Protein AF-A0A1F3WBR5-F1 (afdb_monomer_lite)

Sequence (491 aa):
MLKFIYRPLARVELGKDKVQGMDYAYTINGWLKAMNGSLLDPSNDMGSDGVTGYLAGNTDVHTLVARDVLSYNLGYFDGDYTAISSFAVENPFSGSTFESAGPGLYNGNIRHTVSSIYGMGIETFGAAYQYDQLNRLKEMNAFEYNTSTSLWSGMSNQEYHNEYTYDRNGNIKSLVRNGEGTSLLMDDFAYHYFGLDGLENTDPTTGVPLSVSPSNRLNYVVDTGADDGTSLEGDIKAGQSTDNYEYDELGQLVVDVSEGIQSMIWRKGDKKLKKIERDNANGADVPDVEFIYNPFGIRVVKIEKPRTAGVPSSPDEWNYTYYAYDANGQCMATYDVTMSTGQNEAILAEQHIYGSSRIGMLKQKDLIYDDGPIPPPSSSMANMYSNWAGERRYEINNYLGNVNAVLTDRKIPTSTGVPTLFEAVVVHATDYFTFGMVMPDRDLPFDPDGEEYRYAYNGMEQDNEVSGNGNSYTTGSVSKYHLSKIQEIID

Foldseek 3Di:
DDDPPDDPDAWDQDFPQRAAIWGWDAFPVRFTFKTQALELDLLLGPQSALAACPDVVHRCRNLRHAGHQKMKGFAAAVPSDDDPDPRDRYQDAPPAPLNVVEHHHPPSDTQKMWMAGPPFPQRIKIWGWYADPVRHTAKIWIWGQDPVVSYIDTDPPRAQIWGWDADPVGFTQWIFGAADDPQGGVWTKGWDFDLPPPHFHAAQPPRHGDPRDTDLQTFDIATPGDPPPPDLQQAQGHDDDGRQWGAHNVRHTAGHVQQQFNGFDADPPFLATAWTAGALPNCQQFWIWGFDADPVRFTAKIKTFGHDNNHTDDLQPIWMKGFDADPVNHTQWIWIWGDHDQWTWIFTQWGFDDDPHTFWTFGDRHTQDTSHGDPPPPPVCPPDPDDDWFRIKTFDADPLQFGAWIFTSDWDAPDDDPGSHTHTQTQWGFDARPLFATHPSRTDGRHPVPDDDQAGGNRFGDPCSRRHDRQWGDDRHHNDTRGSSCNSSPD

pLDDT: mean 84.46, std 13.73, range [25.67, 96.0]

Structure (mmCIF, N/CA/C/O backbone):
data_AF-A0A1F3WBR5-F1
#
_entry.id   AF-A0A1F3WBR5-F1
#
loop_
_atom_site.group_PDB
_atom_site.id
_atom_site.type_symbol
_atom_site.label_atom_id
_atom_site.label_alt_id
_atom_site.label_comp_id
_atom_site.label_asym_id
_atom_site.label_entity_id
_atom_site.label_seq_id
_atom_site.pdbx_PDB_ins_code
_atom_site.Cartn_x
_atom_site.Cartn_y
_atom_site.Cartn_z
_atom_site.occupancy
_atom_site.B_iso_or_equiv
_atom_site.auth_seq_id
_atom_site.auth_comp_id
_atom_site.auth_asym_id
_atom_site.auth_atom_id
_atom_site.pdbx_PDB_model_num
ATOM 1 N N . MET A 1 1 ? -7.311 3.579 -41.350 1.00 31.64 1 MET A N 1
ATOM 2 C CA . MET A 1 1 ? -6.447 4.598 -40.718 1.00 31.64 1 MET A CA 1
ATOM 3 C C . MET A 1 1 ? -7.146 5.059 -39.439 1.00 31.64 1 MET A C 1
ATOM 5 O O . MET A 1 1 ? -7.855 6.054 -39.455 1.00 31.64 1 MET A O 1
ATOM 9 N N . LEU A 1 2 ? -7.066 4.260 -38.368 1.00 30.34 2 LEU A N 1
ATOM 10 C CA . LEU A 1 2 ? -7.639 4.609 -37.063 1.00 30.34 2 LEU A CA 1
ATOM 11 C C . LEU A 1 2 ? -6.616 5.470 -36.322 1.00 30.34 2 LEU A C 1
ATOM 13 O O . LEU A 1 2 ? -5.544 5.008 -35.944 1.00 30.34 2 LEU A O 1
ATOM 17 N N . LYS A 1 3 ? -6.925 6.759 -36.217 1.00 32.00 3 LYS A N 1
ATOM 18 C CA . LYS A 1 3 ? -6.124 7.757 -35.519 1.00 32.00 3 LYS A CA 1
ATOM 19 C C . LYS A 1 3 ? -6.503 7.677 -34.037 1.00 32.00 3 LYS A C 1
ATOM 21 O O . LYS A 1 3 ? -7.494 8.275 -33.634 1.00 32.00 3 LYS A O 1
ATOM 26 N N . PHE A 1 4 ? -5.754 6.912 -33.244 1.00 37.97 4 PHE A N 1
ATOM 27 C CA . PHE A 1 4 ? -5.830 6.988 -31.783 1.00 37.97 4 PHE A CA 1
ATOM 28 C C . PHE A 1 4 ? -5.274 8.356 -31.360 1.00 37.97 4 PHE A C 1
ATOM 30 O O . PHE A 1 4 ? -4.065 8.574 -31.373 1.00 37.97 4 PHE A O 1
ATOM 37 N N . ILE A 1 5 ? -6.165 9.320 -31.103 1.00 40.22 5 ILE A N 1
ATOM 38 C CA . ILE A 1 5 ? -5.808 10.687 -30.672 1.00 40.22 5 ILE A CA 1
ATOM 39 C C . ILE A 1 5 ? -5.382 10.711 -29.188 1.00 40.22 5 ILE A C 1
ATOM 41 O O . ILE A 1 5 ? -4.716 11.649 -28.770 1.00 40.22 5 ILE A O 1
ATOM 45 N N . TYR A 1 6 ? -5.641 9.638 -28.434 1.00 47.19 6 TYR A N 1
ATOM 46 C CA . TYR A 1 6 ? -5.046 9.394 -27.120 1.00 47.19 6 TYR A CA 1
ATOM 47 C C . TYR A 1 6 ? -4.031 8.261 -27.245 1.00 47.19 6 TYR A C 1
ATOM 49 O O . TYR A 1 6 ? -4.401 7.099 -27.404 1.00 47.19 6 TYR A O 1
ATOM 57 N N . ARG A 1 7 ? -2.745 8.616 -27.252 1.00 55.06 7 ARG A N 1
ATOM 58 C CA . ARG A 1 7 ? -1.672 7.643 -27.049 1.00 55.06 7 ARG A CA 1
ATOM 59 C C . ARG A 1 7 ? -1.540 7.408 -25.542 1.00 55.06 7 ARG A C 1
ATOM 61 O O . ARG A 1 7 ? -1.691 8.382 -24.802 1.00 55.06 7 ARG A O 1
ATOM 68 N N . PRO A 1 8 ? -1.277 6.169 -25.098 1.00 69.25 8 PRO A N 1
ATOM 69 C CA . PRO A 1 8 ? -0.905 5.911 -23.713 1.00 69.25 8 PRO A CA 1
ATOM 70 C C . PRO A 1 8 ? 0.229 6.849 -23.281 1.00 69.25 8 PRO A C 1
ATOM 72 O O . PRO A 1 8 ? 1.069 7.226 -24.106 1.00 69.25 8 PRO A O 1
ATOM 75 N N . LEU A 1 9 ? 0.206 7.275 -22.017 1.00 82.31 9 LEU A N 1
ATOM 76 C CA . LEU A 1 9 ? 1.209 8.175 -21.453 1.00 82.31 9 LEU A CA 1
ATOM 77 C C . LEU A 1 9 ? 2.591 7.547 -21.632 1.00 82.31 9 LEU A C 1
ATOM 79 O O . LEU A 1 9 ? 2.789 6.426 -21.186 1.00 82.31 9 LEU A O 1
ATOM 83 N N . ALA A 1 10 ? 3.502 8.243 -22.314 1.00 87.38 10 ALA A N 1
ATOM 84 C CA . ALA A 1 10 ? 4.816 7.697 -22.646 1.00 87.38 10 ALA A CA 1
ATOM 85 C C . ALA A 1 10 ? 5.870 8.009 -21.582 1.00 87.38 10 ALA A C 1
ATOM 87 O O . ALA A 1 10 ? 6.679 7.142 -21.292 1.00 87.38 10 ALA A O 1
ATOM 88 N N . ARG A 1 11 ? 5.849 9.222 -21.013 1.00 91.94 11 ARG A N 1
ATOM 89 C CA . ARG A 1 11 ? 6.798 9.664 -19.986 1.00 91.94 11 ARG A CA 1
ATOM 90 C C . ARG A 1 11 ? 6.174 10.687 -19.041 1.00 91.94 11 ARG A C 1
ATOM 92 O O . ARG A 1 11 ? 5.400 11.538 -19.488 1.00 91.94 11 ARG A O 1
ATOM 99 N N . VAL A 1 12 ? 6.563 10.643 -17.770 1.00 91.88 12 VAL A N 1
ATOM 100 C CA . VAL A 1 12 ? 6.370 11.710 -16.776 1.00 91.88 12 VAL A CA 1
ATOM 101 C C . VAL A 1 12 ? 7.737 12.149 -16.262 1.00 91.88 12 VAL A C 1
ATOM 103 O O . VAL A 1 12 ? 8.573 11.309 -15.964 1.00 91.88 12 VAL A O 1
ATOM 106 N N . GLU A 1 13 ? 7.968 13.456 -16.145 1.00 93.12 13 GLU A N 1
ATOM 107 C CA . GLU A 1 13 ? 9.123 14.006 -15.426 1.00 93.12 13 GLU A CA 1
ATOM 108 C C . GLU A 1 13 ? 8.618 14.652 -14.132 1.00 93.12 13 GLU A C 1
ATOM 110 O O . GLU A 1 13 ? 7.800 15.577 -14.174 1.00 93.12 13 GLU A O 1
ATOM 115 N N . LEU A 1 14 ? 9.079 14.155 -12.985 1.00 91.62 14 LEU A N 1
ATOM 116 C CA . LEU A 1 14 ? 8.612 14.588 -11.672 1.00 91.62 14 LEU A CA 1
ATOM 117 C C . LEU A 1 14 ? 9.511 15.663 -11.064 1.00 91.62 14 LEU A C 1
ATOM 119 O O . LEU A 1 14 ? 10.739 15.572 -11.055 1.00 91.62 14 LEU A O 1
ATOM 123 N N . GLY A 1 15 ? 8.859 16.676 -10.496 1.00 89.94 15 GLY A N 1
ATOM 124 C CA . GLY A 1 15 ? 9.496 17.791 -9.810 1.00 89.94 15 GLY A CA 1
ATOM 125 C C . GLY A 1 15 ? 10.127 18.830 -10.738 1.00 89.94 15 GLY A C 1
ATOM 126 O O . GLY A 1 15 ? 10.516 18.564 -11.873 1.00 89.94 15 GLY A O 1
ATOM 127 N N . LYS A 1 16 ? 10.251 20.059 -10.225 1.00 88.69 16 LYS A N 1
ATOM 128 C CA . LYS A 1 16 ? 10.854 21.190 -10.953 1.00 88.69 16 LYS A CA 1
ATOM 129 C C . LYS A 1 16 ? 12.271 20.876 -11.441 1.00 88.69 16 LYS A C 1
ATOM 131 O O . LYS A 1 16 ? 12.637 21.264 -12.547 1.00 88.69 16 LYS A O 1
ATOM 136 N N . ASP A 1 17 ? 13.033 20.165 -10.617 1.00 90.06 17 ASP A N 1
ATOM 137 C CA . ASP A 1 17 ? 14.413 19.788 -10.904 1.00 90.06 17 ASP A CA 1
ATOM 138 C C . ASP A 1 17 ? 14.531 18.394 -11.535 1.00 90.06 17 ASP A C 1
ATOM 140 O O . ASP A 1 17 ? 15.640 17.875 -11.617 1.00 90.06 17 ASP A O 1
ATOM 144 N N . LYS A 1 18 ? 13.428 17.803 -12.024 1.00 93.75 18 LYS A N 1
ATOM 145 C CA . LYS A 1 18 ? 13.397 16.490 -12.691 1.00 93.75 18 LYS A CA 1
ATOM 146 C C . LYS A 1 18 ? 14.095 15.408 -11.865 1.00 93.75 18 LYS A C 1
ATOM 148 O O . LYS A 1 18 ? 15.133 14.871 -12.252 1.00 93.75 18 LYS A O 1
ATOM 153 N N . VAL A 1 19 ? 13.557 15.167 -10.676 1.00 94.69 19 VAL A N 1
ATOM 154 C CA . VAL A 1 19 ? 14.123 14.221 -9.706 1.00 94.69 19 VAL A CA 1
ATOM 155 C C . VAL A 1 19 ? 13.796 12.769 -10.033 1.00 94.69 19 VAL A C 1
ATOM 157 O O . VAL A 1 19 ? 14.393 11.899 -9.428 1.00 94.69 19 VAL A O 1
ATOM 160 N N . GLN A 1 20 ? 12.876 12.511 -10.965 1.00 94.69 20 GLN A N 1
ATOM 161 C CA . GLN A 1 20 ? 12.553 11.167 -11.438 1.00 94.69 20 GLN A CA 1
ATOM 162 C C . GLN A 1 20 ? 11.909 11.244 -12.825 1.00 94.69 20 GLN A C 1
ATOM 164 O O . GLN A 1 20 ? 11.054 12.109 -13.057 1.00 94.69 20 GLN A O 1
ATOM 169 N N . GLY A 1 21 ? 12.298 10.348 -13.729 1.00 93.81 21 GLY A N 1
ATOM 170 C CA . GLY A 1 21 ? 11.536 10.032 -14.931 1.00 93.81 21 GLY A CA 1
ATOM 171 C C . GLY A 1 21 ? 10.704 8.767 -14.743 1.00 93.81 21 GLY A C 1
ATOM 172 O O . GLY A 1 21 ? 11.029 7.888 -13.952 1.00 93.81 21 GLY A O 1
ATOM 173 N N . MET A 1 22 ? 9.558 8.711 -15.408 1.00 93.44 22 MET A N 1
ATOM 174 C CA . MET A 1 22 ? 8.718 7.517 -15.453 1.00 93.44 22 MET A CA 1
ATOM 175 C C . MET A 1 22 ? 8.313 7.280 -16.898 1.00 93.44 22 MET A C 1
ATOM 177 O O . MET A 1 22 ? 7.381 7.926 -17.382 1.00 93.44 22 MET A O 1
ATOM 181 N N . ASP A 1 23 ? 9.017 6.399 -17.594 1.00 93.50 23 ASP A N 1
ATOM 182 C CA . ASP A 1 23 ? 8.705 5.972 -18.954 1.00 93.50 23 ASP A CA 1
ATOM 183 C C . ASP A 1 23 ? 7.820 4.742 -18.945 1.00 93.50 23 ASP A C 1
ATOM 185 O O . ASP A 1 23 ? 8.037 3.834 -18.157 1.00 93.50 23 ASP A O 1
ATOM 189 N N . TYR A 1 24 ? 6.849 4.664 -19.849 1.00 92.88 24 TYR A N 1
ATOM 190 C CA . TYR A 1 24 ? 5.905 3.552 -19.880 1.00 92.88 24 TYR A CA 1
ATOM 191 C C . TYR A 1 24 ? 5.890 2.851 -21.234 1.00 92.88 24 TYR A C 1
ATOM 193 O O . TYR A 1 24 ? 5.720 3.476 -22.287 1.00 92.88 24 TYR A O 1
ATOM 201 N N . ALA A 1 25 ? 5.974 1.523 -21.194 1.00 91.44 25 ALA A N 1
ATOM 202 C CA . ALA A 1 25 ? 5.745 0.659 -22.344 1.00 91.44 25 ALA A CA 1
ATOM 203 C C . ALA A 1 25 ? 4.371 -0.003 -22.253 1.00 91.44 25 ALA A C 1
ATOM 205 O O . ALA A 1 25 ? 3.885 -0.315 -21.169 1.00 91.44 25 ALA A O 1
ATOM 206 N N . TYR A 1 26 ? 3.768 -0.275 -23.409 1.00 91.00 26 TYR A N 1
ATOM 207 C CA . TYR A 1 26 ? 2.483 -0.964 -23.509 1.00 91.00 26 TYR A CA 1
ATOM 208 C C . TYR A 1 26 ? 2.553 -2.043 -24.586 1.00 91.00 26 TYR A C 1
ATOM 210 O O . TYR A 1 26 ? 3.269 -1.901 -25.582 1.00 91.00 26 TYR A O 1
ATOM 218 N N . THR A 1 27 ? 1.781 -3.109 -24.405 1.00 89.19 27 THR A N 1
ATOM 219 C CA . THR A 1 27 ? 1.588 -4.143 -25.425 1.00 89.19 27 THR A CA 1
ATOM 220 C C . THR A 1 27 ? 0.723 -3.616 -26.573 1.00 89.19 27 THR A C 1
ATOM 222 O O . THR A 1 27 ? 0.047 -2.588 -26.460 1.00 89.19 27 THR A O 1
ATOM 225 N N . ILE A 1 28 ? 0.671 -4.351 -27.688 1.00 87.94 28 ILE A N 1
ATOM 226 C CA . ILE A 1 28 ? -0.210 -4.006 -28.819 1.00 87.94 28 ILE A CA 1
ATOM 227 C C . ILE A 1 28 ? -1.704 -4.022 -28.441 1.00 87.94 28 ILE A C 1
ATOM 229 O O . ILE A 1 28 ? -2.509 -3.345 -29.080 1.00 87.94 28 ILE A O 1
ATOM 233 N N . ASN A 1 29 ? -2.062 -4.750 -27.377 1.00 86.12 29 ASN A N 1
ATOM 234 C CA . ASN A 1 29 ? -3.417 -4.812 -26.830 1.00 86.12 29 ASN A CA 1
ATOM 235 C C . ASN A 1 29 ? -3.750 -3.604 -25.936 1.00 86.12 29 ASN A C 1
ATOM 237 O O . ASN A 1 29 ? -4.890 -3.462 -25.501 1.00 86.12 29 ASN A O 1
ATOM 241 N N . GLY A 1 30 ? -2.772 -2.734 -25.662 1.00 87.75 30 GLY A N 1
ATOM 242 C CA . GLY A 1 30 ? -2.916 -1.584 -24.774 1.00 87.75 30 GLY A CA 1
ATOM 243 C C . GLY A 1 30 ? -2.741 -1.910 -23.290 1.00 87.75 30 GLY A C 1
ATOM 244 O O . GLY A 1 30 ? -3.035 -1.056 -22.459 1.00 87.75 30 GLY A O 1
ATOM 245 N N . TRP A 1 31 ? -2.272 -3.112 -22.943 1.00 90.06 31 TRP A N 1
ATOM 246 C CA . TRP A 1 31 ? -1.926 -3.448 -21.559 1.00 90.06 31 TRP A CA 1
ATOM 247 C C . TRP A 1 31 ? -0.598 -2.805 -21.183 1.00 90.06 31 TRP A C 1
ATOM 249 O O . TRP A 1 31 ? 0.318 -2.765 -22.006 1.00 90.06 31 TRP A O 1
ATOM 259 N N . LEU A 1 32 ? -0.503 -2.291 -19.958 1.00 92.31 32 LEU A N 1
ATOM 260 C CA . LEU A 1 32 ? 0.745 -1.758 -19.427 1.00 92.31 32 LEU A CA 1
ATOM 261 C C . LEU A 1 32 ? 1.787 -2.877 -19.387 1.00 92.31 32 LEU A C 1
ATOM 263 O O . LEU A 1 32 ? 1.501 -3.967 -18.912 1.00 92.31 32 LEU A O 1
ATOM 267 N N . LYS A 1 33 ? 2.977 -2.619 -19.917 1.00 92.12 33 LYS A N 1
ATOM 268 C CA . LYS A 1 33 ? 4.049 -3.611 -19.982 1.00 92.12 33 LYS A CA 1
ATOM 269 C C . LYS A 1 33 ? 5.152 -3.321 -18.981 1.00 92.12 33 LYS A C 1
ATOM 271 O O . LYS A 1 33 ? 5.623 -4.249 -18.338 1.00 92.12 33 LYS A O 1
ATOM 276 N N . ALA A 1 34 ? 5.551 -2.060 -18.855 1.00 93.44 34 ALA A N 1
ATOM 277 C CA . ALA A 1 34 ? 6.658 -1.690 -17.990 1.00 93.44 34 ALA A CA 1
ATOM 278 C C . ALA A 1 34 ? 6.609 -0.222 -17.575 1.00 93.44 34 ALA A C 1
ATOM 280 O O . ALA A 1 34 ? 6.051 0.597 -18.314 1.00 93.44 34 ALA A O 1
ATOM 281 N N . MET A 1 35 ? 7.262 0.086 -16.454 1.00 94.19 35 MET A N 1
ATOM 282 C CA . MET A 1 35 ? 7.755 1.421 -16.133 1.00 94.19 35 MET A CA 1
ATOM 283 C C . MET A 1 35 ? 9.287 1.403 -16.066 1.00 94.19 35 MET A C 1
ATOM 285 O O . MET A 1 35 ? 9.846 0.576 -15.345 1.00 94.19 35 MET A O 1
ATOM 289 N N . ASN A 1 36 ? 9.931 2.328 -16.781 1.00 92.88 36 ASN A N 1
ATOM 290 C CA . ASN A 1 36 ? 11.378 2.527 -16.913 1.00 92.88 36 ASN A CA 1
ATOM 291 C C . ASN A 1 36 ? 12.124 1.344 -17.546 1.00 92.88 36 ASN A C 1
ATOM 293 O O . ASN A 1 36 ? 12.563 1.426 -18.691 1.00 92.88 36 ASN A O 1
ATOM 297 N N . GLY A 1 37 ? 12.199 0.210 -16.858 1.00 89.12 37 GLY A N 1
ATOM 298 C CA . GLY A 1 37 ? 12.977 -0.956 -17.265 1.00 89.12 37 GLY A CA 1
ATOM 299 C C . GLY A 1 37 ? 12.792 -2.129 -16.309 1.00 89.12 37 GLY A C 1
ATOM 300 O O . GLY A 1 37 ? 11.840 -2.161 -15.534 1.00 89.12 37 GLY A O 1
ATOM 301 N N . SER A 1 38 ? 13.680 -3.123 -16.389 1.00 87.44 38 SER A N 1
ATOM 302 C CA . SER A 1 38 ? 13.734 -4.266 -15.450 1.00 87.44 38 SER A CA 1
ATOM 303 C C . SER A 1 38 ? 14.772 -4.116 -14.344 1.00 87.44 38 SER A C 1
ATOM 305 O O . SER A 1 38 ? 14.842 -4.983 -13.482 1.00 87.44 38 SER A O 1
ATOM 307 N N . LEU A 1 39 ? 15.641 -3.110 -14.440 1.00 90.44 39 LEU A N 1
ATOM 308 C CA . LEU A 1 39 ? 16.775 -2.867 -13.552 1.00 90.44 39 LEU A CA 1
ATOM 309 C C . LEU A 1 39 ? 16.886 -1.367 -13.312 1.00 90.44 39 LEU A C 1
ATOM 311 O O . LEU A 1 39 ? 16.614 -0.586 -14.223 1.00 90.44 39 LEU A O 1
ATOM 315 N N . LEU A 1 40 ? 17.406 -0.968 -12.150 1.00 90.94 40 LEU A N 1
ATOM 316 C CA . LEU A 1 40 ? 17.787 0.424 -11.866 1.00 90.94 40 LEU A CA 1
ATOM 317 C C . LEU A 1 40 ? 19.160 0.767 -12.472 1.00 90.94 40 LEU A C 1
ATOM 319 O O . LEU A 1 40 ? 20.041 1.362 -11.847 1.00 90.94 40 LEU A O 1
ATOM 323 N N . ASP A 1 41 ? 19.346 0.356 -13.724 1.00 87.06 41 ASP A N 1
ATOM 324 C CA . ASP A 1 41 ? 20.521 0.632 -14.536 1.00 87.06 41 ASP A CA 1
ATOM 325 C C . ASP A 1 41 ? 20.114 1.580 -15.672 1.00 87.06 41 ASP A C 1
ATOM 327 O O . ASP A 1 41 ? 19.281 1.201 -16.498 1.00 87.06 41 ASP A O 1
ATOM 331 N N . PRO A 1 42 ? 20.732 2.769 -15.784 1.00 86.00 42 PRO A N 1
ATOM 332 C CA . PRO A 1 42 ? 20.436 3.719 -16.855 1.00 86.00 42 PRO A CA 1
ATOM 333 C C . PRO A 1 42 ? 20.582 3.161 -18.281 1.00 86.00 42 PRO A C 1
ATOM 335 O O . PRO A 1 42 ? 20.012 3.706 -19.221 1.00 86.00 42 PRO A O 1
ATOM 338 N N . SER A 1 43 ? 21.356 2.088 -18.477 1.00 81.56 43 SER A N 1
ATOM 339 C CA . SER A 1 43 ? 21.485 1.411 -19.774 1.00 81.56 43 SER A CA 1
ATOM 340 C C . SER A 1 43 ? 20.320 0.470 -20.109 1.00 81.56 43 SER A C 1
ATOM 342 O O . SER A 1 43 ? 20.156 0.112 -21.276 1.00 81.56 43 SER A O 1
ATOM 344 N N . ASN A 1 44 ? 19.516 0.099 -19.107 1.00 81.88 44 ASN A N 1
ATOM 345 C CA . ASN A 1 44 ? 18.296 -0.707 -19.206 1.00 81.88 44 ASN A CA 1
ATOM 346 C C . ASN A 1 44 ? 17.026 0.122 -18.942 1.00 81.88 44 ASN A C 1
ATOM 348 O O . ASN A 1 44 ? 15.932 -0.438 -18.877 1.00 81.88 44 ASN A O 1
ATOM 352 N N . ASP A 1 45 ? 17.162 1.444 -18.833 1.00 88.69 45 ASP A N 1
ATOM 353 C CA . ASP A 1 45 ? 16.061 2.397 -18.739 1.00 88.69 45 ASP A CA 1
ATOM 354 C C . ASP A 1 45 ? 15.666 2.921 -20.134 1.00 88.69 45 ASP A C 1
ATOM 356 O O . ASP A 1 45 ? 16.500 3.392 -20.918 1.00 88.69 45 ASP A O 1
ATOM 360 N N . MET A 1 46 ? 14.368 2.841 -20.439 1.00 89.12 46 MET A N 1
ATOM 361 C CA . MET A 1 46 ? 13.748 3.385 -21.647 1.00 89.12 46 MET A CA 1
ATOM 362 C C . MET A 1 46 ? 14.015 4.884 -21.837 1.00 89.12 46 MET A C 1
ATOM 364 O O . MET A 1 46 ? 14.142 5.330 -22.983 1.00 89.12 46 MET A O 1
ATOM 368 N N . GLY A 1 47 ? 14.071 5.653 -20.748 1.00 89.00 47 GLY A N 1
ATOM 369 C CA . GLY A 1 47 ? 14.373 7.084 -20.743 1.00 89.00 47 GLY A CA 1
ATOM 370 C C . GLY A 1 47 ? 15.859 7.397 -20.842 1.00 89.00 47 GLY A C 1
ATOM 371 O O . GLY A 1 47 ? 16.218 8.490 -21.294 1.00 89.00 47 GLY A O 1
ATOM 372 N N . SER A 1 48 ? 16.702 6.429 -20.474 1.00 89.94 48 SER A N 1
ATOM 373 C CA . SER A 1 48 ? 18.146 6.563 -20.294 1.00 89.94 48 SER A CA 1
ATOM 374 C C . SER A 1 48 ? 18.504 7.762 -19.401 1.00 89.94 48 SER A C 1
ATOM 376 O O . SER A 1 48 ? 19.365 8.588 -19.728 1.00 89.94 48 SER A O 1
ATOM 378 N N . ASP A 1 49 ? 17.810 7.873 -18.269 1.00 90.69 49 ASP A N 1
ATOM 379 C CA . ASP A 1 49 ? 17.934 8.966 -17.313 1.00 90.69 49 ASP A CA 1
ATOM 380 C C . ASP A 1 49 ? 19.325 8.986 -16.663 1.00 90.69 49 ASP A C 1
ATOM 382 O O . ASP A 1 49 ? 19.848 7.989 -16.162 1.00 90.69 49 ASP A O 1
ATOM 386 N N . GLY A 1 50 ? 19.977 10.151 -16.720 1.00 88.31 50 GLY A N 1
ATOM 387 C CA . GLY A 1 50 ? 21.371 10.305 -16.299 1.00 88.31 50 GLY A CA 1
ATOM 388 C C . GLY A 1 50 ? 22.414 9.824 -17.321 1.00 88.31 50 GLY A C 1
ATOM 389 O O . GLY A 1 50 ? 23.603 9.806 -16.998 1.00 88.31 50 GLY A O 1
ATOM 390 N N . VAL A 1 51 ? 22.021 9.464 -18.554 1.00 87.50 51 VAL A N 1
ATOM 391 C CA . VAL A 1 51 ? 22.946 9.040 -19.625 1.00 87.50 51 VAL A CA 1
ATOM 392 C C . VAL A 1 51 ? 23.122 10.122 -20.686 1.00 87.50 51 VAL A C 1
ATOM 394 O O . VAL A 1 51 ? 22.167 10.594 -21.297 1.00 87.50 51 VAL A O 1
ATOM 397 N N . THR A 1 52 ? 24.375 10.459 -20.996 1.00 86.19 52 THR A N 1
ATOM 398 C CA . THR A 1 52 ? 24.715 11.365 -22.105 1.00 86.19 52 THR A CA 1
ATOM 399 C C . THR A 1 52 ? 24.894 10.609 -23.413 1.00 86.19 52 THR A C 1
ATOM 401 O O . THR A 1 52 ? 25.626 9.625 -23.491 1.00 86.19 52 THR A O 1
ATOM 404 N N . GLY A 1 53 ? 24.297 11.130 -24.483 1.00 82.81 53 GLY A N 1
ATOM 405 C CA . GLY A 1 53 ? 24.557 10.693 -25.852 1.00 82.81 53 GLY A CA 1
ATOM 406 C C . GLY A 1 53 ? 23.747 9.487 -26.319 1.00 82.81 53 GLY A C 1
ATOM 407 O O . GLY A 1 53 ? 23.990 9.027 -27.434 1.00 82.81 53 GLY A O 1
ATOM 408 N N . TYR A 1 54 ? 22.777 9.002 -25.533 1.00 83.50 54 TYR A N 1
ATOM 409 C CA . TYR A 1 54 ? 21.941 7.865 -25.944 1.00 83.50 54 TYR A CA 1
ATOM 410 C C . TYR A 1 54 ? 21.095 8.194 -27.189 1.00 83.50 54 TYR A C 1
ATOM 412 O O . TYR A 1 54 ? 20.855 7.332 -28.035 1.00 83.50 54 TYR A O 1
ATOM 420 N N . LEU A 1 55 ? 20.711 9.467 -27.359 1.00 85.56 55 LEU A N 1
ATOM 421 C CA . LEU A 1 55 ? 20.046 9.973 -28.555 1.00 85.56 55 LEU A CA 1
ATOM 422 C C . LEU A 1 55 ? 20.999 10.844 -29.383 1.00 85.56 55 LEU A C 1
ATOM 424 O O . LEU A 1 55 ? 21.271 11.995 -29.051 1.00 85.56 55 LEU A O 1
ATOM 428 N N . ALA A 1 56 ? 21.449 10.336 -30.533 1.00 85.69 56 ALA A N 1
ATOM 429 C CA . ALA A 1 56 ? 22.416 11.032 -31.395 1.00 85.69 56 ALA A CA 1
ATOM 430 C C . ALA A 1 56 ? 21.965 12.435 -31.862 1.00 85.69 56 ALA A C 1
ATOM 432 O O . ALA A 1 56 ? 22.798 13.300 -32.117 1.00 85.69 56 ALA A O 1
ATOM 433 N N . GLY A 1 57 ? 20.651 12.663 -31.989 1.00 88.81 57 GLY A N 1
ATOM 434 C CA . GLY A 1 57 ? 20.080 13.956 -32.387 1.00 88.81 57 GLY A CA 1
ATOM 435 C C . GLY A 1 57 ? 19.940 14.977 -31.250 1.00 88.81 57 GLY A C 1
ATOM 436 O O . GLY A 1 57 ? 19.676 16.144 -31.526 1.00 88.81 57 GLY A O 1
ATOM 437 N N . ASN A 1 58 ? 20.095 14.549 -29.995 1.00 88.56 58 ASN A N 1
ATOM 438 C CA . ASN A 1 58 ? 20.074 15.402 -28.811 1.00 88.56 58 ASN A CA 1
ATOM 439 C C . ASN A 1 58 ? 20.848 14.704 -27.686 1.00 88.56 58 ASN A C 1
ATOM 441 O O . ASN A 1 58 ? 20.267 13.972 -26.891 1.00 88.56 58 ASN A O 1
ATOM 445 N N . THR A 1 59 ? 22.162 14.910 -27.642 1.00 87.88 59 THR A N 1
ATOM 446 C CA . THR A 1 59 ? 23.051 14.177 -26.729 1.00 87.88 59 THR A CA 1
ATOM 447 C C . THR A 1 59 ? 22.805 14.481 -25.258 1.00 87.88 59 THR A C 1
ATOM 449 O O . THR A 1 59 ? 23.184 13.680 -24.413 1.00 87.88 59 THR A O 1
ATOM 452 N N . ASP A 1 60 ? 22.163 15.607 -24.956 1.00 87.44 60 ASP A N 1
ATOM 453 C CA . ASP A 1 60 ? 21.965 16.077 -23.585 1.00 87.44 60 ASP A CA 1
ATOM 454 C C . ASP A 1 60 ? 20.569 15.729 -23.048 1.00 87.44 60 ASP A C 1
ATOM 456 O O . ASP A 1 60 ? 20.223 16.086 -21.918 1.00 87.44 60 ASP A O 1
ATOM 460 N N . VAL A 1 61 ? 19.747 15.039 -23.845 1.00 89.31 61 VAL A N 1
ATOM 461 C CA . VAL A 1 61 ? 18.408 14.624 -23.427 1.00 89.31 61 VAL A CA 1
ATOM 462 C C . VAL A 1 61 ? 18.496 13.724 -22.191 1.00 89.31 61 VAL A C 1
ATOM 464 O O . VAL A 1 61 ? 19.314 12.818 -22.131 1.00 89.31 61 VAL A O 1
ATOM 467 N N . HIS A 1 62 ? 17.695 14.048 -21.176 1.00 91.31 62 HIS A N 1
ATOM 468 C CA . HIS A 1 62 ? 17.598 13.364 -19.877 1.00 91.31 62 HIS A CA 1
ATOM 469 C C . HIS A 1 62 ? 18.890 13.206 -19.047 1.00 91.31 62 HIS A C 1
ATOM 471 O O . HIS A 1 62 ? 18.840 12.693 -17.935 1.00 91.31 62 HIS A O 1
ATOM 477 N N . THR A 1 63 ? 20.021 13.757 -19.492 1.00 88.88 63 THR A N 1
ATOM 478 C CA . THR A 1 63 ? 21.302 13.741 -18.752 1.00 88.88 63 THR A CA 1
ATOM 479 C C . THR A 1 63 ? 21.219 14.309 -17.341 1.00 88.88 63 THR A C 1
ATOM 481 O O . THR A 1 63 ? 21.952 13.905 -16.446 1.00 88.88 63 THR A O 1
ATOM 484 N N . LEU A 1 64 ? 20.327 15.278 -17.143 1.00 89.75 64 LEU A N 1
ATOM 485 C CA . LEU A 1 64 ? 20.108 15.921 -15.856 1.00 89.75 64 LEU A CA 1
ATOM 486 C C . LEU A 1 64 ? 18.906 15.343 -15.111 1.00 89.75 64 LEU A C 1
ATOM 488 O O . LEU A 1 64 ? 18.590 15.861 -14.049 1.00 89.75 64 LEU A O 1
ATOM 492 N N . VAL A 1 65 ? 18.206 14.341 -15.634 1.00 93.50 65 VAL A N 1
ATOM 493 C CA . VAL A 1 65 ? 17.186 13.629 -14.855 1.00 93.50 65 VAL A CA 1
ATOM 494 C C . VAL A 1 65 ? 17.922 12.679 -13.912 1.00 93.50 65 VAL A C 1
ATOM 496 O O . VAL A 1 65 ? 18.961 12.131 -14.282 1.00 93.50 65 VAL A O 1
ATOM 499 N N . ALA A 1 66 ? 17.472 12.580 -12.662 1.00 94.06 66 ALA A N 1
ATOM 500 C CA . ALA A 1 66 ? 18.098 11.646 -11.731 1.00 94.06 66 ALA A CA 1
ATOM 501 C C . ALA A 1 66 ? 17.822 10.197 -12.154 1.00 94.06 66 ALA A C 1
ATOM 503 O O . ALA A 1 66 ? 16.816 9.935 -12.808 1.00 94.06 66 ALA A O 1
ATOM 504 N N . ARG A 1 67 ? 18.715 9.277 -11.774 1.00 92.88 67 ARG A N 1
ATOM 505 C CA . ARG A 1 67 ? 18.520 7.844 -12.015 1.00 92.88 67 ARG A CA 1
ATOM 506 C C . ARG A 1 67 ? 17.239 7.344 -11.365 1.00 92.88 67 ARG A C 1
ATOM 508 O O . ARG A 1 67 ? 16.869 7.820 -10.290 1.00 92.88 67 ARG A O 1
ATOM 515 N N . ASP A 1 68 ? 16.654 6.334 -11.994 1.00 94.62 68 ASP A N 1
ATOM 516 C CA . ASP A 1 68 ? 15.421 5.730 -11.528 1.00 94.62 68 ASP A CA 1
ATOM 517 C C . ASP A 1 68 ? 15.534 5.100 -10.149 1.00 94.62 68 ASP A C 1
ATOM 519 O O . ASP A 1 68 ? 16.516 4.438 -9.813 1.00 94.62 68 ASP A O 1
ATOM 523 N N . VAL A 1 69 ? 14.467 5.276 -9.378 1.00 95.12 69 VAL A N 1
ATOM 524 C CA . VAL A 1 69 ? 14.313 4.683 -8.042 1.00 95.12 69 VAL A CA 1
ATOM 525 C C . VAL A 1 69 ? 13.399 3.464 -8.030 1.00 95.12 69 VAL A C 1
ATOM 527 O O . VAL A 1 69 ? 13.452 2.659 -7.104 1.00 95.12 69 VAL A O 1
ATOM 530 N N . LEU A 1 70 ? 12.531 3.361 -9.039 1.00 95.50 70 LEU A N 1
ATOM 531 C CA . LEU A 1 70 ? 11.569 2.288 -9.218 1.00 95.50 70 LEU A CA 1
ATOM 532 C C . LEU A 1 70 ? 11.528 1.922 -10.696 1.00 95.50 70 LEU A C 1
ATOM 534 O O . LEU A 1 70 ? 11.471 2.792 -11.567 1.00 95.50 70 LEU A O 1
ATOM 538 N N . SER A 1 71 ? 11.488 0.627 -10.966 1.00 95.12 71 SER A N 1
ATOM 539 C CA . SER A 1 71 ? 11.156 0.094 -12.280 1.00 95.12 71 SER A CA 1
ATOM 540 C C . SER A 1 71 ? 10.295 -1.155 -12.121 1.00 95.12 71 SER A C 1
ATOM 542 O O . SER A 1 71 ? 10.357 -1.819 -11.083 1.00 95.12 71 SER A O 1
ATOM 544 N N . TYR A 1 72 ? 9.456 -1.462 -13.111 1.00 94.56 72 TYR A N 1
ATOM 545 C CA . TYR A 1 72 ? 8.752 -2.742 -13.133 1.00 94.56 72 TYR A CA 1
ATOM 546 C C . TYR A 1 72 ? 8.423 -3.227 -14.541 1.00 94.56 72 TYR A C 1
ATOM 548 O O . TYR A 1 72 ? 8.228 -2.424 -15.449 1.00 94.56 72 TYR A O 1
ATOM 556 N N . ASN A 1 73 ? 8.257 -4.544 -14.691 1.00 93.75 73 ASN A N 1
ATOM 557 C CA . ASN A 1 73 ? 7.738 -5.213 -15.886 1.00 93.75 73 ASN A CA 1
ATOM 558 C C . ASN A 1 73 ? 6.622 -6.183 -15.522 1.00 93.75 73 ASN A C 1
ATOM 560 O O . ASN A 1 73 ? 6.665 -6.824 -14.472 1.00 93.75 73 ASN A O 1
ATOM 564 N N . LEU A 1 74 ? 5.646 -6.300 -16.418 1.00 94.19 74 LEU A N 1
ATOM 565 C CA . LEU A 1 74 ? 4.467 -7.145 -16.276 1.00 94.19 74 LEU A CA 1
ATOM 566 C C . LEU A 1 74 ? 4.448 -8.186 -17.393 1.00 94.19 74 LEU A C 1
ATOM 568 O O . LEU A 1 74 ? 4.400 -7.853 -18.578 1.00 94.19 74 LEU A O 1
ATOM 572 N N . GLY A 1 75 ? 4.459 -9.458 -17.017 1.00 93.12 75 GLY A N 1
ATOM 573 C CA . GLY A 1 75 ? 4.306 -10.575 -17.935 1.00 93.12 75 GLY A CA 1
ATOM 574 C C . GLY A 1 75 ? 2.875 -11.084 -17.961 1.00 93.12 75 GLY A C 1
ATOM 575 O O . GLY A 1 75 ? 2.273 -11.310 -16.913 1.00 93.12 75 GLY A O 1
ATOM 576 N N . TYR A 1 76 ? 2.351 -11.339 -19.155 1.00 93.75 76 TYR A N 1
ATOM 577 C CA . TYR A 1 76 ? 1.026 -11.914 -19.387 1.00 93.75 76 TYR A CA 1
ATOM 578 C C . TYR A 1 76 ? 1.144 -13.309 -19.996 1.00 93.75 76 TYR A C 1
ATOM 580 O O . TYR A 1 76 ? 0.660 -14.281 -19.430 1.00 93.75 76 TYR A O 1
ATOM 588 N N . PHE A 1 77 ? 1.840 -13.444 -21.123 1.00 91.88 77 PHE A N 1
ATOM 589 C CA . PHE A 1 77 ? 2.066 -14.708 -21.830 1.00 91.88 77 PHE A CA 1
ATOM 590 C C . PHE A 1 77 ? 3.347 -14.624 -22.670 1.00 91.88 77 PHE A C 1
ATOM 592 O O . PHE A 1 77 ? 3.862 -13.535 -22.909 1.00 91.88 77 PHE A O 1
ATOM 599 N N . ASP A 1 78 ? 3.872 -15.760 -23.129 1.00 88.69 78 ASP A N 1
ATOM 600 C CA . ASP A 1 78 ? 5.097 -15.767 -23.939 1.00 88.69 78 ASP A CA 1
ATOM 601 C C . ASP A 1 78 ? 4.880 -15.033 -25.271 1.00 88.69 78 ASP A C 1
ATOM 603 O O . ASP A 1 78 ? 4.000 -15.386 -26.060 1.00 88.69 78 ASP A O 1
ATOM 607 N N . GLY A 1 79 ? 5.695 -14.009 -25.531 1.00 87.38 79 GLY A N 1
ATOM 608 C CA . GLY A 1 79 ? 5.555 -13.159 -26.716 1.00 87.38 79 GLY A CA 1
ATOM 609 C C . GLY A 1 79 ? 4.463 -12.089 -26.604 1.00 87.38 79 GLY A C 1
ATOM 610 O O . GLY A 1 79 ? 4.026 -11.561 -27.627 1.00 87.38 79 GLY A O 1
ATOM 611 N N . ASP A 1 80 ? 4.020 -11.750 -25.389 1.00 89.50 80 ASP A N 1
ATOM 612 C CA . ASP A 1 80 ? 3.119 -10.616 -25.129 1.00 89.50 80 ASP A CA 1
ATOM 613 C C . ASP A 1 80 ? 3.713 -9.249 -25.519 1.00 89.50 80 ASP A C 1
ATOM 615 O O . ASP A 1 80 ? 2.978 -8.290 -25.785 1.00 89.50 80 ASP A O 1
ATOM 619 N N . TYR A 1 81 ? 5.039 -9.174 -25.601 1.00 88.69 81 TYR A N 1
ATOM 620 C CA . TYR A 1 81 ? 5.792 -7.998 -25.979 1.00 88.69 81 TYR A CA 1
ATOM 621 C C . TYR A 1 81 ? 6.939 -8.350 -26.923 1.00 88.69 81 TYR A C 1
ATOM 623 O O . TYR A 1 81 ? 7.595 -9.386 -26.842 1.00 88.69 81 TYR A O 1
ATOM 631 N N . THR A 1 82 ? 7.190 -7.451 -27.866 1.00 86.88 82 THR A N 1
ATOM 632 C CA . THR A 1 82 ? 8.388 -7.463 -28.698 1.00 86.88 82 THR A CA 1
ATOM 633 C C . THR A 1 82 ? 8.773 -6.014 -28.925 1.00 86.88 82 THR A C 1
ATOM 635 O O . THR A 1 82 ? 7.966 -5.228 -29.430 1.00 86.88 82 THR A O 1
ATOM 638 N N . ALA A 1 83 ? 9.993 -5.655 -28.532 1.00 83.31 83 ALA A N 1
ATOM 639 C CA . ALA A 1 83 ? 10.492 -4.303 -28.708 1.00 83.31 83 ALA A CA 1
ATOM 640 C C . ALA A 1 83 ? 10.538 -3.922 -30.197 1.00 83.31 83 ALA A C 1
ATOM 642 O O . ALA A 1 83 ? 10.869 -4.730 -31.066 1.00 83.31 83 ALA A O 1
ATOM 643 N N . ILE A 1 84 ? 10.200 -2.665 -30.495 1.00 81.19 84 ILE A N 1
ATOM 644 C CA . ILE A 1 84 ? 10.282 -2.118 -31.860 1.00 81.19 84 ILE A CA 1
ATOM 645 C C . ILE A 1 84 ? 11.747 -1.852 -32.244 1.00 81.19 84 ILE A C 1
ATOM 647 O O . ILE A 1 84 ? 12.110 -1.913 -33.419 1.00 81.19 84 ILE A O 1
ATOM 651 N N . SER A 1 85 ? 12.581 -1.533 -31.256 1.00 78.25 85 SER A N 1
ATOM 652 C CA . SER A 1 85 ? 14.018 -1.313 -31.398 1.00 78.25 85 SER A CA 1
ATOM 653 C C . SER A 1 85 ? 14.807 -2.490 -30.813 1.00 78.25 85 SER A C 1
ATOM 655 O O . SER A 1 85 ? 14.241 -3.445 -30.291 1.00 78.25 85 SER A O 1
ATOM 657 N N . SER A 1 86 ? 16.136 -2.421 -30.890 1.00 71.81 86 SER A N 1
ATOM 658 C CA . SER A 1 86 ? 17.036 -3.385 -30.245 1.00 71.81 86 SER A CA 1
ATOM 659 C C . SER A 1 86 ? 17.112 -3.244 -28.720 1.00 71.81 86 SER A C 1
ATOM 661 O O . SER A 1 86 ? 17.840 -4.005 -28.091 1.00 71.81 86 SER A O 1
ATOM 663 N N . PHE A 1 87 ? 16.431 -2.255 -28.136 1.00 74.81 87 PHE A N 1
ATOM 664 C CA . PHE A 1 87 ? 16.391 -2.043 -26.694 1.00 74.81 87 PHE A CA 1
ATOM 665 C C . PHE A 1 87 ? 15.332 -2.959 -26.074 1.00 74.81 87 PHE A C 1
ATOM 667 O O . PHE A 1 87 ? 14.153 -2.858 -26.418 1.00 74.81 87 PHE A O 1
ATOM 674 N N . ALA A 1 88 ? 15.751 -3.855 -25.184 1.00 72.38 88 ALA A N 1
ATOM 675 C CA . ALA A 1 88 ? 14.851 -4.744 -24.464 1.00 72.38 88 ALA A CA 1
ATOM 676 C C . ALA A 1 88 ? 14.529 -4.137 -23.095 1.00 72.38 88 ALA A C 1
ATOM 678 O O . ALA A 1 88 ? 15.415 -3.979 -22.267 1.00 72.38 88 ALA A O 1
ATOM 679 N N . VAL A 1 89 ? 13.256 -3.803 -22.879 1.00 78.38 89 VAL A N 1
ATOM 680 C CA . VAL A 1 89 ? 12.750 -3.312 -21.582 1.00 78.38 89 VAL A CA 1
ATOM 681 C C . VAL A 1 89 ? 12.756 -4.432 -20.529 1.00 78.38 89 VAL A C 1
ATOM 683 O O . VAL A 1 89 ? 12.909 -4.191 -19.331 1.00 78.38 89 VAL A O 1
ATOM 686 N N . GLU A 1 90 ? 12.616 -5.671 -21.003 1.00 81.31 90 GLU A N 1
ATOM 687 C CA . GLU A 1 90 ? 12.621 -6.883 -20.197 1.00 81.31 90 GLU A CA 1
ATOM 688 C C . GLU A 1 90 ? 13.998 -7.539 -20.187 1.00 81.31 90 GLU A C 1
ATOM 690 O O . GLU A 1 90 ? 14.578 -7.802 -21.247 1.00 81.31 90 GLU A O 1
ATOM 695 N N . ASN A 1 91 ? 14.484 -7.886 -18.997 1.00 76.94 91 ASN A N 1
ATOM 696 C CA . ASN A 1 91 ? 15.623 -8.786 -18.881 1.00 76.94 91 ASN A CA 1
ATOM 697 C C . ASN A 1 91 ? 15.275 -10.162 -19.456 1.00 76.94 91 ASN A C 1
ATOM 699 O O . ASN A 1 91 ? 14.185 -10.679 -19.202 1.00 76.94 91 ASN A O 1
ATOM 703 N N . PRO A 1 92 ? 16.203 -10.817 -20.171 1.00 72.00 92 PRO A N 1
ATOM 704 C CA . PRO A 1 92 ? 15.969 -12.161 -20.660 1.00 72.00 92 PRO A CA 1
ATOM 705 C C . PRO A 1 92 ? 15.847 -13.124 -19.476 1.00 72.00 92 PRO A C 1
ATOM 707 O O . PRO A 1 92 ? 16.788 -13.328 -18.716 1.00 72.00 92 PRO A O 1
ATOM 710 N N . PHE A 1 93 ? 14.687 -13.757 -19.347 1.00 79.88 93 PHE A N 1
ATOM 711 C CA . PHE A 1 93 ? 14.465 -14.854 -18.404 1.00 79.88 93 PHE A CA 1
ATOM 712 C C . PHE A 1 93 ? 14.297 -16.202 -19.115 1.00 79.88 93 PHE A C 1
ATOM 714 O O . PHE A 1 93 ? 14.005 -17.202 -18.463 1.00 79.88 93 PHE A O 1
ATOM 721 N N . SER A 1 94 ? 14.512 -16.266 -20.433 1.00 76.25 94 SER A N 1
ATOM 722 C CA . SER A 1 94 ? 14.307 -17.497 -21.199 1.00 76.25 94 SER A CA 1
ATOM 723 C C . SER A 1 94 ? 15.259 -18.621 -20.779 1.00 76.25 94 SER A C 1
ATOM 725 O O . SER A 1 94 ? 16.460 -18.410 -20.603 1.00 76.25 94 SER A O 1
ATOM 727 N N . GLY A 1 95 ? 14.712 -19.822 -20.605 1.00 75.88 95 GLY A N 1
ATOM 728 C CA . GLY A 1 95 ? 15.405 -21.001 -20.097 1.00 75.88 95 GLY A CA 1
ATOM 729 C C . GLY A 1 95 ? 15.608 -21.016 -18.578 1.00 75.88 95 GLY A C 1
ATOM 730 O O . GLY A 1 95 ? 16.238 -21.948 -18.075 1.00 75.88 95 GLY A O 1
ATOM 731 N N . SER A 1 96 ? 15.099 -20.020 -17.844 1.00 86.38 96 SER A N 1
ATOM 732 C CA . SER A 1 96 ? 15.167 -19.981 -16.378 1.00 86.38 96 SER A CA 1
ATOM 733 C C . SER A 1 96 ? 13.992 -20.707 -15.715 1.00 86.38 96 SER A C 1
ATOM 735 O O . SER A 1 96 ? 12.948 -20.968 -16.321 1.00 86.38 96 SER A O 1
ATOM 737 N N . THR A 1 97 ? 14.136 -20.996 -14.422 1.00 87.44 97 THR A N 1
ATOM 738 C CA . THR A 1 97 ? 13.017 -21.475 -13.599 1.00 87.44 97 THR A CA 1
ATOM 739 C C . THR A 1 97 ? 11.915 -20.424 -13.460 1.00 87.44 97 THR A C 1
ATOM 741 O O . THR A 1 97 ? 10.758 -20.798 -13.316 1.00 87.44 97 THR A O 1
ATOM 744 N N . PHE A 1 98 ? 12.240 -19.132 -13.582 1.00 91.44 98 PHE A N 1
ATOM 745 C CA . PHE A 1 98 ? 11.264 -18.042 -13.535 1.00 91.44 98 PHE A CA 1
ATOM 746 C C . PHE A 1 98 ? 10.324 -18.040 -14.753 1.00 91.44 98 PHE A C 1
ATOM 748 O O . PHE A 1 98 ? 9.113 -17.921 -14.591 1.00 91.44 98 PHE A O 1
ATOM 755 N N . GLU A 1 99 ? 10.840 -18.288 -15.967 1.00 86.94 99 GLU A N 1
ATOM 756 C CA . GLU A 1 99 ? 10.017 -18.385 -17.193 1.00 86.94 99 GLU A CA 1
ATOM 757 C C . GLU A 1 99 ? 8.933 -19.461 -17.085 1.00 86.94 99 GLU A C 1
ATOM 759 O O . GLU A 1 99 ? 7.832 -19.311 -17.611 1.00 86.94 99 GLU A O 1
ATOM 764 N N . SER A 1 100 ? 9.253 -20.563 -16.408 1.00 85.75 100 SER A N 1
ATOM 765 C CA . SER A 1 100 ? 8.387 -21.736 -16.295 1.00 85.75 100 SER A CA 1
ATOM 766 C C . SER A 1 100 ? 7.535 -21.754 -15.021 1.00 85.75 100 SER A C 1
ATOM 768 O O . SER A 1 100 ? 6.734 -22.671 -14.851 1.00 85.75 100 SER A O 1
ATOM 770 N N . ALA A 1 101 ? 7.653 -20.739 -14.158 1.00 89.19 101 ALA A N 1
ATOM 771 C CA . ALA A 1 101 ? 7.030 -20.703 -12.834 1.00 89.19 101 ALA A CA 1
ATOM 772 C C . ALA A 1 101 ? 5.511 -20.448 -12.833 1.00 89.19 101 ALA A C 1
ATOM 774 O O . ALA A 1 101 ? 4.854 -20.660 -11.819 1.00 89.19 101 ALA A O 1
ATOM 775 N N . GLY A 1 102 ? 4.934 -20.013 -13.955 1.00 84.94 102 GLY A N 1
ATOM 776 C CA . GLY A 1 102 ? 3.489 -19.814 -14.090 1.00 84.94 102 GLY A CA 1
ATOM 777 C C . GLY A 1 102 ? 3.027 -19.977 -15.537 1.00 84.94 102 GLY A C 1
ATOM 778 O O . GLY A 1 102 ? 3.836 -19.806 -16.445 1.00 84.94 102 GLY A O 1
ATOM 779 N N . PRO A 1 103 ? 1.758 -20.314 -15.808 1.00 89.88 103 PRO A N 1
ATOM 780 C CA . PRO A 1 103 ? 1.255 -20.472 -17.171 1.00 89.88 103 PRO A CA 1
ATOM 781 C C . PRO A 1 103 ? 1.077 -19.124 -17.890 1.00 89.88 103 PRO A C 1
ATOM 783 O O . PRO A 1 103 ? 0.910 -18.083 -17.262 1.00 89.88 103 PRO A O 1
ATOM 786 N N . GLY A 1 104 ? 1.054 -19.146 -19.226 1.00 92.19 104 GLY A N 1
ATOM 787 C CA . GLY A 1 104 ? 0.645 -17.992 -20.033 1.00 92.19 104 GLY A CA 1
ATOM 788 C C . GLY A 1 104 ? -0.836 -17.638 -19.833 1.00 92.19 104 GLY A C 1
ATOM 789 O O . GLY A 1 104 ? -1.701 -18.504 -19.971 1.00 92.19 104 GLY A O 1
ATOM 790 N N . LEU A 1 105 ? -1.130 -16.366 -19.563 1.00 92.38 105 LEU A N 1
ATOM 791 C CA . LEU A 1 105 ? -2.462 -15.815 -19.317 1.00 92.38 105 LEU A CA 1
ATOM 792 C C . LEU A 1 105 ? -2.847 -14.817 -20.419 1.00 92.38 105 LEU A C 1
ATOM 794 O O . LEU A 1 105 ? -2.290 -13.732 -20.553 1.00 92.38 105 LEU A O 1
ATOM 798 N N . TYR A 1 106 ? -3.847 -15.183 -21.220 1.00 91.69 106 TYR A N 1
ATOM 799 C CA . TYR A 1 106 ? -4.293 -14.404 -22.388 1.00 91.69 106 TYR A CA 1
ATOM 800 C C . TYR A 1 106 ? -5.510 -13.513 -22.099 1.00 91.69 106 TYR A C 1
ATOM 802 O O . TYR A 1 106 ? -6.046 -12.868 -22.998 1.00 91.69 106 TYR A O 1
ATOM 810 N N . ASN A 1 107 ? -5.974 -13.498 -20.851 1.00 90.00 107 ASN A N 1
ATOM 811 C CA . ASN A 1 107 ? -7.149 -12.758 -20.390 1.00 90.00 107 ASN A CA 1
ATOM 812 C C . ASN A 1 107 ? -6.806 -11.385 -19.784 1.00 90.00 107 ASN A C 1
ATOM 814 O O . ASN A 1 107 ? -7.713 -10.691 -19.336 1.00 90.00 107 ASN A O 1
ATOM 818 N N . GLY A 1 108 ? -5.527 -10.993 -19.787 1.00 88.19 108 GLY A N 1
ATOM 819 C CA . GLY A 1 108 ? -5.048 -9.745 -19.190 1.00 88.19 108 GLY A CA 1
ATOM 820 C C . GLY A 1 108 ? -4.630 -9.870 -17.724 1.00 88.19 108 GLY A C 1
ATOM 821 O O . GLY A 1 108 ? -4.214 -8.871 -17.145 1.00 88.19 108 GLY A O 1
ATOM 822 N N . ASN A 1 109 ? -4.693 -11.067 -17.132 1.00 91.50 109 ASN A N 1
ATOM 823 C CA . ASN A 1 109 ? -4.086 -11.314 -15.827 1.00 91.50 109 ASN A CA 1
ATOM 824 C C . ASN A 1 109 ? -2.565 -11.380 -15.946 1.00 91.50 109 ASN A C 1
ATOM 826 O O . ASN A 1 109 ? -2.023 -11.905 -16.920 1.00 91.50 109 ASN A O 1
ATOM 830 N N . ILE A 1 110 ? -1.891 -10.872 -14.923 1.00 94.38 110 ILE A N 1
ATOM 831 C CA . ILE A 1 110 ? -0.436 -10.824 -14.854 1.00 94.38 110 ILE A CA 1
ATOM 832 C C . ILE A 1 110 ? 0.058 -12.177 -14.338 1.00 94.38 110 ILE A C 1
ATOM 834 O O . ILE A 1 110 ? -0.295 -12.586 -13.241 1.00 94.38 110 ILE A O 1
ATOM 838 N N . ARG A 1 111 ? 0.860 -12.894 -15.127 1.00 94.44 111 ARG A N 1
ATOM 839 C CA . ARG A 1 111 ? 1.458 -14.174 -14.706 1.00 94.44 111 ARG A CA 1
ATOM 840 C C . ARG A 1 111 ? 2.758 -13.994 -13.934 1.00 94.44 111 ARG A C 1
ATOM 842 O O . ARG A 1 111 ? 3.141 -14.893 -13.199 1.00 94.44 111 ARG A O 1
ATOM 849 N N . HIS A 1 112 ? 3.463 -12.886 -14.142 1.00 94.19 112 HIS A N 1
ATOM 850 C CA . HIS A 1 112 ? 4.648 -12.548 -13.366 1.00 94.19 112 HIS A CA 1
ATOM 851 C C . HIS A 1 112 ? 4.916 -11.047 -13.378 1.00 94.19 112 HIS A C 1
ATOM 853 O O . HIS A 1 112 ? 4.529 -10.343 -14.313 1.00 94.19 112 HIS A O 1
ATOM 859 N N . THR A 1 113 ? 5.628 -10.574 -12.367 1.00 94.44 113 THR A N 1
ATOM 860 C CA . THR A 1 113 ? 6.149 -9.212 -12.281 1.00 94.44 113 THR A CA 1
ATOM 861 C C . THR A 1 113 ? 7.642 -9.250 -12.033 1.00 94.44 113 THR A C 1
ATOM 863 O O . THR A 1 113 ? 8.133 -10.130 -11.331 1.00 94.44 113 THR A O 1
ATOM 866 N N . VAL A 1 114 ? 8.349 -8.260 -12.555 1.00 94.62 114 VAL A N 1
ATOM 867 C CA . VAL A 1 114 ? 9.696 -7.906 -12.106 1.00 94.62 114 VAL A CA 1
ATOM 868 C C . VAL A 1 114 ? 9.611 -6.497 -11.555 1.00 94.62 114 VAL A C 1
ATOM 870 O O . VAL A 1 114 ? 9.102 -5.633 -12.258 1.00 94.62 114 VAL A O 1
ATOM 873 N N . SER A 1 115 ? 10.066 -6.261 -10.332 1.00 94.69 115 SER A N 1
ATOM 874 C CA . SER A 1 115 ? 10.182 -4.933 -9.734 1.00 94.69 115 SER A CA 1
ATOM 875 C C . SER A 1 115 ? 11.622 -4.694 -9.307 1.00 94.69 115 SER A C 1
ATOM 877 O O . SER A 1 115 ? 12.267 -5.588 -8.759 1.00 94.69 115 SER A O 1
ATOM 879 N N . SER A 1 116 ? 12.121 -3.481 -9.531 1.00 95.19 116 SER A N 1
ATOM 880 C CA . SER A 1 116 ? 13.374 -3.044 -8.923 1.00 95.19 116 SER A CA 1
ATOM 881 C C . SER A 1 116 ? 13.158 -1.786 -8.111 1.00 95.19 116 SER A C 1
ATOM 883 O O . SER A 1 116 ? 12.657 -0.801 -8.652 1.00 95.19 116 SER A O 1
ATOM 885 N N . ILE A 1 117 ? 13.523 -1.827 -6.830 1.00 95.25 117 ILE A N 1
ATOM 886 C CA . ILE A 1 117 ? 13.287 -0.750 -5.862 1.00 95.25 117 ILE A CA 1
ATOM 887 C C . ILE A 1 117 ? 14.622 -0.357 -5.232 1.00 95.25 117 ILE A C 1
ATOM 889 O O . ILE A 1 117 ? 15.331 -1.200 -4.683 1.00 95.25 117 ILE A O 1
ATOM 893 N N . TYR A 1 118 ? 14.955 0.930 -5.309 1.00 93.12 118 TYR A N 1
ATOM 894 C CA . TYR A 1 118 ? 16.236 1.451 -4.850 1.00 93.12 118 TYR A CA 1
ATOM 895 C C . TYR A 1 118 ? 16.460 1.187 -3.358 1.00 93.12 118 TYR A C 1
ATOM 897 O O . TYR A 1 118 ? 15.597 1.461 -2.525 1.00 93.12 118 TYR A O 1
ATOM 905 N N . GLY A 1 119 ? 17.661 0.712 -3.025 1.00 89.44 119 GLY A N 1
ATOM 906 C CA . GLY A 1 119 ? 18.111 0.520 -1.646 1.00 89.44 119 GLY A CA 1
ATOM 907 C C . GLY A 1 119 ? 17.721 -0.817 -1.010 1.00 89.44 119 GLY A C 1
ATOM 908 O O . GLY A 1 119 ? 18.226 -1.113 0.070 1.00 89.44 119 GLY A O 1
ATOM 909 N N . MET A 1 120 ? 16.896 -1.637 -1.670 1.00 90.44 120 MET A N 1
ATOM 910 C CA . MET A 1 120 ? 16.535 -2.976 -1.188 1.00 90.44 120 MET A CA 1
ATOM 911 C C . MET A 1 120 ? 17.739 -3.925 -1.184 1.00 90.44 120 MET A C 1
ATOM 913 O O . MET A 1 120 ? 18.577 -3.874 -2.086 1.00 90.44 120 MET A O 1
ATOM 917 N N . GLY A 1 121 ? 17.795 -4.839 -0.205 1.00 87.19 121 GLY A N 1
ATOM 918 C CA . GLY A 1 121 ? 18.839 -5.873 -0.138 1.00 87.19 121 GLY A CA 1
ATOM 919 C C . GLY A 1 121 ? 18.873 -6.740 -1.403 1.00 87.19 121 GLY A C 1
ATOM 920 O O . GLY A 1 121 ? 19.933 -6.943 -1.996 1.00 87.19 121 GLY A O 1
ATOM 921 N N . ILE A 1 122 ? 17.691 -7.154 -1.868 1.00 89.38 122 ILE A N 1
ATOM 922 C CA . ILE A 1 122 ? 17.470 -7.698 -3.212 1.00 89.38 122 ILE A CA 1
ATOM 923 C C . ILE A 1 122 ? 16.798 -6.607 -4.041 1.00 89.38 122 ILE A C 1
ATOM 925 O O . ILE A 1 122 ? 15.576 -6.431 -3.987 1.00 89.38 122 ILE A O 1
ATOM 929 N N . GLU A 1 123 ? 17.622 -5.856 -4.779 1.00 91.69 123 GLU A N 1
ATOM 930 C CA . GLU A 1 123 ? 17.168 -4.696 -5.552 1.00 91.69 123 GLU A CA 1
ATOM 931 C C . GLU A 1 123 ? 16.173 -5.096 -6.639 1.00 91.69 123 GLU A C 1
ATOM 933 O O . GLU A 1 123 ? 15.180 -4.404 -6.797 1.00 91.69 123 GLU A O 1
ATOM 938 N N . THR A 1 124 ? 16.410 -6.201 -7.359 1.00 93.62 124 THR A N 1
ATOM 939 C CA . THR A 1 124 ? 15.536 -6.689 -8.442 1.00 93.62 124 THR A CA 1
ATOM 940 C C . THR A 1 124 ? 14.860 -7.997 -8.051 1.00 93.62 124 THR A C 1
ATOM 942 O O . THR A 1 124 ? 15.509 -9.039 -7.938 1.00 93.62 124 THR A O 1
ATOM 945 N N . PHE A 1 125 ? 13.545 -7.923 -7.884 1.00 94.44 125 PHE A N 1
ATOM 946 C CA . PHE A 1 125 ? 12.679 -8.973 -7.377 1.00 94.44 125 PHE A CA 1
ATOM 947 C C . PHE A 1 125 ? 11.706 -9.441 -8.463 1.00 94.44 125 PHE A C 1
ATOM 949 O O . PHE A 1 125 ? 11.078 -8.639 -9.154 1.00 94.44 125 PHE A O 1
ATOM 956 N N . GLY A 1 126 ? 11.590 -10.754 -8.632 1.00 94.62 126 GLY A N 1
ATOM 957 C CA . GLY A 1 126 ? 10.642 -11.397 -9.533 1.00 94.62 126 GLY A CA 1
ATOM 958 C C . GLY A 1 126 ? 9.556 -12.112 -8.741 1.00 94.62 126 GLY A C 1
ATOM 959 O O . GLY A 1 126 ? 9.856 -12.832 -7.797 1.00 94.62 126 GLY A O 1
ATOM 960 N N . ALA A 1 127 ? 8.299 -11.972 -9.147 1.00 94.94 127 ALA A N 1
ATOM 961 C CA . ALA A 1 127 ? 7.185 -12.730 -8.588 1.00 94.94 127 ALA A CA 1
ATOM 962 C C . ALA A 1 127 ? 6.435 -13.433 -9.713 1.00 94.94 127 ALA A C 1
ATOM 964 O O . ALA A 1 127 ? 6.049 -12.788 -10.684 1.00 94.94 127 ALA A O 1
ATOM 965 N N . ALA A 1 128 ? 6.230 -14.742 -9.603 1.00 95.88 128 ALA A N 1
ATOM 966 C CA . ALA A 1 128 ? 5.419 -15.520 -10.533 1.00 95.88 128 ALA A CA 1
ATOM 967 C C . ALA A 1 128 ? 4.128 -15.969 -9.852 1.00 95.88 128 ALA A C 1
ATOM 969 O O . ALA A 1 128 ? 4.166 -16.459 -8.726 1.00 95.88 128 ALA A O 1
ATOM 970 N N . TYR A 1 129 ? 3.005 -15.834 -10.552 1.00 95.94 129 TYR A N 1
ATOM 971 C CA . TYR A 1 129 ? 1.668 -16.062 -10.020 1.00 95.94 129 TYR A CA 1
ATOM 972 C C . TYR A 1 129 ? 0.982 -17.243 -10.703 1.00 95.94 129 TYR A C 1
ATOM 974 O O . TYR A 1 129 ? 1.057 -17.422 -11.924 1.00 95.94 129 TYR A O 1
ATOM 982 N N . GLN A 1 130 ? 0.235 -18.011 -9.916 1.00 95.50 130 GLN A N 1
ATOM 983 C CA . GLN A 1 130 ? -0.704 -19.009 -10.416 1.00 95.50 130 GLN A CA 1
ATOM 984 C C . GLN A 1 130 ? -2.123 -18.671 -9.979 1.00 95.50 130 GLN A C 1
ATOM 986 O O . GLN A 1 130 ? -2.344 -18.089 -8.920 1.00 95.50 130 GLN A O 1
ATOM 991 N N . TYR A 1 131 ? -3.096 -19.080 -10.788 1.00 95.38 131 TYR A N 1
ATOM 992 C CA . TYR A 1 131 ? -4.510 -18.818 -10.548 1.00 95.38 131 TYR A CA 1
ATOM 993 C C . TYR A 1 131 ? -5.326 -20.099 -10.679 1.00 95.38 131 TYR A C 1
ATOM 995 O O . TYR A 1 131 ? -4.955 -21.019 -11.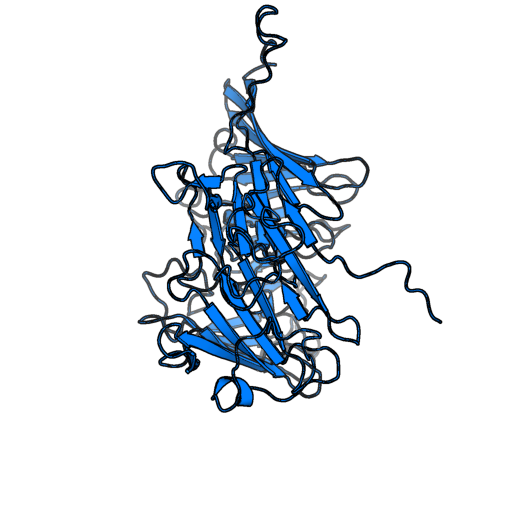413 1.00 95.38 131 TYR A O 1
ATOM 1003 N N . ASP A 1 132 ? -6.470 -20.145 -10.004 1.00 93.81 132 ASP A N 1
ATOM 1004 C CA . ASP A 1 132 ? -7.467 -21.178 -10.259 1.00 93.81 132 ASP A CA 1
ATOM 1005 C C . ASP A 1 132 ? -8.314 -20.879 -11.515 1.00 93.81 132 ASP A C 1
ATOM 1007 O O . ASP A 1 132 ? -8.155 -19.865 -12.197 1.00 93.81 132 ASP A O 1
ATOM 1011 N N . GLN A 1 133 ? -9.260 -21.768 -11.829 1.00 92.56 133 GLN A N 1
ATOM 1012 C CA . GLN A 1 133 ? -10.136 -21.623 -13.000 1.00 92.56 133 GLN A CA 1
ATOM 1013 C C . GLN A 1 133 ? -11.082 -20.412 -12.938 1.00 92.56 133 GLN A C 1
ATOM 1015 O O . GLN A 1 133 ? -11.631 -20.021 -13.968 1.00 92.56 133 GLN A O 1
ATOM 1020 N N . LEU A 1 134 ? -11.297 -19.836 -11.752 1.00 93.62 134 LEU A N 1
ATOM 1021 C CA . LEU A 1 134 ? -12.106 -18.636 -11.541 1.00 93.62 134 LEU A CA 1
ATOM 1022 C C . LEU A 1 134 ? -11.250 -17.363 -11.529 1.00 93.62 134 LEU A C 1
ATOM 1024 O O . LEU A 1 134 ? -11.790 -16.280 -11.317 1.00 93.62 134 LEU A O 1
ATOM 1028 N N . ASN A 1 135 ? -9.952 -17.480 -11.830 1.00 93.12 135 ASN A N 1
ATOM 1029 C CA . ASN A 1 135 ? -8.964 -16.406 -11.793 1.00 93.12 135 ASN A CA 1
ATOM 1030 C C . ASN A 1 135 ? -8.688 -15.857 -10.386 1.00 93.12 135 ASN A C 1
ATOM 1032 O O . ASN A 1 135 ? -8.292 -14.701 -10.250 1.00 93.12 135 ASN A O 1
ATOM 1036 N N . ARG A 1 136 ? -8.869 -16.673 -9.343 1.00 93.06 136 ARG A N 1
ATOM 1037 C CA . ARG A 1 136 ? -8.430 -16.333 -7.982 1.00 93.06 136 ARG A CA 1
ATOM 1038 C C . ARG A 1 136 ? -6.963 -16.711 -7.813 1.00 93.06 136 ARG A C 1
ATOM 1040 O O . ARG A 1 136 ? -6.550 -17.759 -8.314 1.00 93.06 136 ARG A O 1
ATOM 1047 N N . LEU A 1 137 ? -6.189 -15.854 -7.151 1.00 93.88 137 LEU A N 1
ATOM 1048 C CA . LEU A 1 137 ? -4.760 -16.065 -6.917 1.00 93.88 137 LEU A CA 1
ATOM 1049 C C . LEU A 1 137 ? -4.554 -17.319 -6.065 1.00 93.88 137 LEU A C 1
ATOM 1051 O O . LEU A 1 137 ? -5.124 -17.437 -4.998 1.00 93.88 137 LEU A O 1
ATOM 1055 N N . LYS A 1 138 ? -3.752 -18.268 -6.531 1.00 95.12 138 LYS A N 1
ATOM 1056 C CA . LYS A 1 138 ? -3.512 -19.542 -5.843 1.00 95.12 138 LYS A CA 1
ATOM 1057 C C . LYS A 1 138 ? -2.134 -19.622 -5.220 1.00 95.12 138 LYS A C 1
ATOM 1059 O O . LYS A 1 138 ? -1.993 -20.259 -4.184 1.00 95.12 138 LYS A O 1
ATOM 1064 N N . GLU A 1 139 ? -1.151 -19.029 -5.877 1.00 95.44 139 GLU A N 1
ATOM 1065 C CA . GLU A 1 139 ? 0.247 -19.167 -5.502 1.00 95.44 139 GLU A CA 1
ATOM 1066 C C . GLU A 1 139 ? 1.038 -17.958 -5.999 1.00 95.44 139 GLU A C 1
ATOM 1068 O O . GLU A 1 139 ? 0.770 -17.455 -7.097 1.00 95.44 139 GLU A O 1
ATOM 1073 N N . MET A 1 140 ? 2.028 -17.540 -5.216 1.00 95.75 140 MET A N 1
ATOM 1074 C CA . MET A 1 140 ? 3.094 -16.635 -5.622 1.00 95.75 140 MET A CA 1
ATOM 1075 C C . MET A 1 140 ? 4.442 -17.261 -5.258 1.00 95.75 140 MET A C 1
ATOM 1077 O O . MET A 1 140 ? 4.679 -17.597 -4.100 1.00 95.75 140 MET A O 1
ATOM 1081 N N . ASN A 1 141 ? 5.344 -17.364 -6.232 1.00 95.75 141 ASN A N 1
ATOM 1082 C CA . ASN A 1 141 ? 6.740 -17.738 -6.004 1.00 95.75 141 ASN A CA 1
ATOM 1083 C C . ASN A 1 141 ? 7.656 -16.557 -6.292 1.00 95.75 141 ASN A C 1
ATOM 1085 O O . ASN A 1 141 ? 7.527 -15.917 -7.339 1.00 95.75 141 ASN A O 1
ATOM 1089 N N . ALA A 1 142 ? 8.601 -16.316 -5.391 1.00 95.44 142 ALA A N 1
ATOM 1090 C CA . ALA A 1 142 ? 9.578 -15.254 -5.526 1.00 95.44 142 ALA A CA 1
ATOM 1091 C C . ALA A 1 142 ? 10.887 -15.735 -6.168 1.00 95.44 142 ALA A C 1
ATOM 1093 O O . ALA A 1 142 ? 11.317 -16.885 -6.022 1.00 95.44 142 ALA A O 1
ATOM 1094 N N . PHE A 1 143 ? 11.527 -14.815 -6.878 1.00 95.12 143 PHE A N 1
ATOM 1095 C CA . PHE A 1 143 ? 12.769 -15.001 -7.609 1.00 95.12 143 PHE A CA 1
ATOM 1096 C C . PHE A 1 143 ? 13.659 -13.776 -7.420 1.00 95.12 143 PHE A C 1
ATOM 1098 O O . PHE A 1 143 ? 13.180 -12.647 -7.345 1.00 95.12 143 PHE A O 1
ATOM 1105 N N . GLU A 1 144 ? 14.964 -13.992 -7.419 1.00 93.00 144 GLU A N 1
ATOM 1106 C CA . GLU A 1 144 ? 15.963 -12.928 -7.428 1.00 93.00 144 GLU A CA 1
ATOM 1107 C C . GLU A 1 144 ? 16.691 -12.905 -8.773 1.00 93.00 144 GLU A C 1
ATOM 1109 O O . GLU A 1 144 ? 16.900 -13.939 -9.422 1.00 93.00 144 GLU A O 1
ATOM 1114 N N . TYR A 1 145 ? 17.094 -11.708 -9.194 1.00 92.50 145 TYR A N 1
ATOM 1115 C CA . TYR A 1 145 ? 17.950 -11.535 -10.357 1.00 92.50 145 TYR A CA 1
ATOM 1116 C C . TYR A 1 145 ? 19.391 -11.267 -9.931 1.00 92.50 145 TYR A C 1
ATOM 1118 O O . TYR A 1 145 ? 19.702 -10.246 -9.313 1.00 92.50 145 TYR A O 1
ATOM 1126 N N . ASN A 1 146 ? 20.304 -12.152 -10.324 1.00 89.00 146 ASN A N 1
ATOM 1127 C CA . ASN A 1 146 ? 21.723 -11.954 -10.083 1.00 89.00 146 ASN A CA 1
ATOM 1128 C C . ASN A 1 146 ? 22.334 -11.099 -11.200 1.00 89.00 146 ASN A C 1
ATOM 1130 O O . ASN A 1 146 ? 22.575 -11.572 -12.312 1.00 89.00 146 ASN A O 1
ATOM 1134 N N . THR A 1 147 ? 22.650 -9.844 -10.890 1.00 84.44 147 THR A N 1
ATOM 1135 C CA . THR A 1 147 ? 23.219 -8.888 -11.854 1.00 84.44 147 THR A CA 1
ATOM 1136 C C . THR A 1 147 ? 24.604 -9.287 -12.372 1.00 84.44 147 THR A C 1
ATOM 1138 O O . THR A 1 147 ? 24.972 -8.907 -13.481 1.00 84.44 147 THR A O 1
ATOM 1141 N N . SER A 1 148 ? 25.366 -10.095 -11.625 1.00 87.25 148 SER A N 1
ATOM 1142 C CA . SER A 1 148 ? 26.713 -10.532 -12.023 1.00 87.25 148 SER A CA 1
ATOM 1143 C C . SER A 1 148 ? 26.695 -11.680 -13.030 1.00 87.25 148 SER A C 1
ATOM 1145 O O . SER A 1 148 ? 27.572 -11.760 -13.889 1.00 87.25 148 SER A O 1
ATOM 1147 N N . THR A 1 149 ? 25.721 -12.585 -12.923 1.00 87.50 149 THR A N 1
ATOM 1148 C CA . THR A 1 149 ? 25.572 -13.727 -13.841 1.00 87.50 149 THR A CA 1
ATOM 1149 C C . THR A 1 149 ? 24.499 -13.502 -14.901 1.00 87.50 149 THR A C 1
ATOM 1151 O O . THR A 1 149 ? 24.471 -14.242 -15.882 1.00 87.50 149 THR A O 1
ATOM 1154 N N . SER A 1 150 ? 23.655 -12.481 -14.726 1.00 87.00 150 SER A N 1
ATOM 1155 C CA . SER A 1 150 ? 22.472 -12.209 -15.548 1.00 87.00 150 SER A CA 1
ATOM 1156 C C . SER A 1 150 ? 21.494 -13.389 -15.582 1.00 87.00 150 SER A C 1
ATOM 1158 O O . SER A 1 150 ? 20.947 -13.730 -16.629 1.00 87.00 150 SER A O 1
ATOM 1160 N N . LEU A 1 151 ? 21.316 -14.050 -14.434 1.00 88.88 151 LEU A N 1
ATOM 1161 C CA . LEU A 1 151 ? 20.452 -15.219 -14.283 1.00 88.88 151 LEU A CA 1
ATOM 1162 C C . LEU A 1 151 ? 19.419 -14.999 -13.183 1.00 88.88 151 LEU A C 1
ATOM 1164 O O . LEU A 1 151 ? 19.692 -14.350 -12.174 1.00 88.88 151 LEU A O 1
ATOM 1168 N N . TRP A 1 152 ? 18.260 -15.617 -13.382 1.00 92.88 152 TRP A N 1
ATOM 1169 C CA . TRP A 1 152 ? 17.211 -15.737 -12.379 1.00 92.88 152 TRP A CA 1
ATOM 1170 C C . TRP A 1 152 ? 17.406 -17.004 -11.550 1.00 92.88 152 TRP A C 1
ATOM 1172 O O . TRP A 1 152 ? 17.603 -18.089 -12.109 1.00 92.88 152 TRP A O 1
ATOM 1182 N N . SER A 1 153 ? 17.288 -16.873 -10.233 1.00 92.19 153 SER A N 1
ATOM 1183 C CA . SER A 1 153 ? 17.172 -17.984 -9.287 1.00 92.19 153 SER A CA 1
ATOM 1184 C C . SER A 1 153 ? 15.868 -17.860 -8.510 1.00 92.19 153 SER A C 1
ATOM 1186 O O . SER A 1 153 ? 15.395 -16.760 -8.240 1.00 92.19 153 SER A O 1
ATOM 1188 N N . GLY A 1 154 ? 15.260 -18.999 -8.169 1.00 92.62 154 GLY A N 1
ATOM 1189 C CA . GLY A 1 154 ? 14.209 -18.996 -7.152 1.00 92.62 154 GLY A CA 1
ATOM 1190 C C . GLY A 1 154 ? 14.811 -18.592 -5.812 1.00 92.62 154 GLY A C 1
ATOM 1191 O O . GLY A 1 154 ? 15.969 -18.929 -5.548 1.00 92.62 154 GLY A O 1
ATOM 1192 N N . MET A 1 155 ? 14.034 -17.890 -4.992 1.00 91.94 155 MET A N 1
ATOM 1193 C CA . MET A 1 155 ? 14.475 -17.498 -3.656 1.00 91.94 155 MET A CA 1
ATOM 1194 C C . MET A 1 155 ? 14.850 -18.725 -2.819 1.00 91.94 155 MET A C 1
ATOM 1196 O O . MET A 1 155 ? 14.213 -19.785 -2.907 1.00 91.94 155 MET A O 1
ATOM 1200 N N . SER A 1 156 ? 15.908 -18.592 -2.016 1.00 86.62 156 SER A N 1
ATOM 1201 C CA . SER A 1 156 ? 16.354 -19.657 -1.118 1.00 86.62 156 SER A CA 1
ATOM 1202 C C . SER A 1 156 ? 15.210 -20.057 -0.190 1.00 86.62 156 SER A C 1
ATOM 1204 O O . SER A 1 156 ? 14.449 -19.210 0.244 1.00 86.62 156 SER A O 1
ATOM 1206 N N . ASN A 1 157 ? 15.045 -21.353 0.087 1.00 86.94 157 ASN A N 1
ATOM 1207 C CA . ASN A 1 157 ? 13.998 -21.878 0.975 1.00 86.94 157 ASN A CA 1
ATOM 1208 C C . ASN A 1 157 ? 12.557 -21.391 0.695 1.00 86.94 157 ASN A C 1
ATOM 1210 O O . ASN A 1 157 ? 11.713 -21.511 1.574 1.00 86.94 157 ASN A O 1
ATOM 1214 N N . GLN A 1 158 ? 12.252 -20.901 -0.513 1.00 91.75 158 GLN A N 1
ATOM 1215 C CA . GLN A 1 158 ? 10.949 -20.306 -0.838 1.00 91.75 158 GLN A CA 1
ATOM 1216 C C . GLN A 1 158 ? 10.603 -19.072 0.020 1.00 91.75 158 GLN A C 1
ATOM 1218 O O . GLN A 1 158 ? 9.448 -18.897 0.404 1.00 91.75 158 GLN A O 1
ATOM 1223 N N . GLU A 1 159 ? 11.577 -18.213 0.325 1.00 93.06 159 GLU A N 1
ATOM 1224 C CA . GLU A 1 159 ? 11.301 -16.896 0.923 1.00 93.06 159 GLU A CA 1
ATOM 1225 C C . GLU A 1 159 ? 10.282 -16.117 0.079 1.00 93.06 159 GLU A C 1
ATOM 1227 O O . GLU A 1 159 ? 10.266 -16.230 -1.153 1.00 93.06 159 GLU A O 1
ATOM 1232 N N . TYR A 1 160 ? 9.416 -15.348 0.744 1.00 92.94 160 TYR A N 1
ATOM 1233 C CA . TYR A 1 160 ? 8.320 -14.580 0.132 1.00 92.94 160 TYR A CA 1
ATOM 1234 C C . TYR A 1 160 ? 7.272 -15.407 -0.643 1.00 92.94 160 TYR A C 1
ATOM 1236 O O . TYR A 1 160 ? 6.465 -14.853 -1.398 1.00 92.94 160 TYR A O 1
ATOM 1244 N N . HIS A 1 161 ? 7.262 -16.734 -0.494 1.00 94.38 161 HIS A N 1
ATOM 1245 C CA . HIS A 1 161 ? 6.233 -17.596 -1.074 1.00 94.38 161 HIS A CA 1
ATOM 1246 C C . HIS A 1 161 ? 4.862 -17.349 -0.440 1.00 94.38 161 HIS A C 1
ATOM 1248 O O . HIS A 1 161 ? 4.760 -17.126 0.762 1.00 94.38 161 HIS A O 1
ATOM 1254 N N . ASN A 1 162 ? 3.806 -17.416 -1.253 1.00 93.75 162 ASN A N 1
ATOM 1255 C CA . ASN A 1 162 ? 2.426 -17.381 -0.775 1.00 93.75 162 ASN A CA 1
ATOM 1256 C C . ASN A 1 162 ? 1.624 -18.519 -1.416 1.00 93.75 162 ASN A C 1
ATOM 1258 O O . ASN A 1 162 ? 1.683 -18.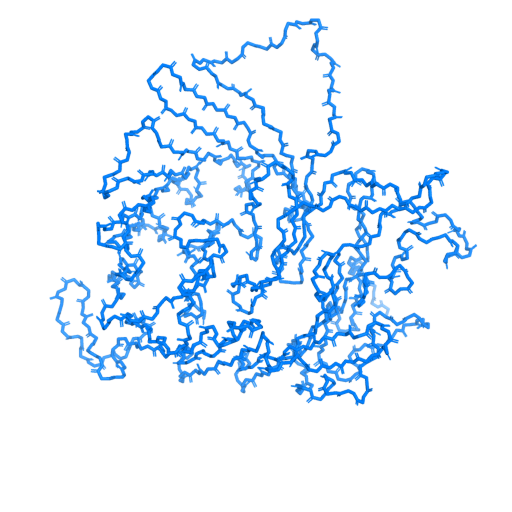689 -2.637 1.00 93.75 162 ASN A O 1
ATOM 1262 N N . GLU A 1 163 ? 0.808 -19.227 -0.637 1.00 95.56 163 GLU A N 1
ATOM 1263 C CA . GLU A 1 163 ? -0.175 -20.192 -1.134 1.00 95.56 163 GLU A CA 1
ATOM 1264 C C . GLU A 1 163 ? -1.549 -19.938 -0.512 1.00 95.56 163 GLU A C 1
ATOM 1266 O O . GLU A 1 163 ? -1.695 -19.858 0.702 1.00 95.56 163 GLU A O 1
ATOM 1271 N N . TYR A 1 164 ? -2.577 -19.893 -1.359 1.00 95.25 164 TYR A N 1
ATOM 1272 C CA . TYR A 1 164 ? -3.957 -19.637 -0.962 1.00 95.25 164 TYR A CA 1
ATOM 1273 C C . TYR A 1 164 ? -4.856 -20.819 -1.298 1.00 95.25 164 TYR A C 1
ATOM 1275 O O . TYR A 1 164 ? -4.777 -21.392 -2.391 1.00 95.25 164 TYR A O 1
ATOM 1283 N N . THR A 1 165 ? -5.800 -21.156 -0.423 1.00 96.00 165 THR A N 1
ATOM 1284 C CA . THR A 1 165 ? -6.923 -22.036 -0.778 1.00 96.00 165 THR A CA 1
ATOM 1285 C C . THR A 1 165 ? -8.253 -21.346 -0.547 1.00 96.00 165 THR A C 1
ATOM 1287 O O . THR A 1 165 ? -8.362 -20.462 0.290 1.00 96.00 165 THR A O 1
ATOM 1290 N N . TYR A 1 166 ? -9.280 -21.752 -1.296 1.00 94.81 166 TYR A N 1
ATOM 1291 C CA . TYR A 1 166 ? -10.604 -21.143 -1.224 1.00 94.81 166 TYR A CA 1
ATOM 1292 C C . TYR A 1 166 ? -11.688 -22.197 -1.076 1.00 94.81 166 TYR A C 1
ATOM 1294 O O . TYR A 1 166 ? -11.575 -23.317 -1.591 1.00 94.81 166 TYR A O 1
ATOM 1302 N N . ASP A 1 167 ? -12.791 -21.812 -0.450 1.00 91.62 167 ASP A N 1
ATOM 1303 C CA . ASP A 1 167 ? -14.031 -22.555 -0.553 1.00 91.62 167 ASP A CA 1
ATOM 1304 C C . ASP A 1 167 ? -14.736 -22.287 -1.904 1.00 91.62 167 ASP A C 1
ATOM 1306 O O . ASP A 1 167 ? -14.243 -21.590 -2.804 1.00 91.62 167 ASP A O 1
ATOM 1310 N N . ARG A 1 168 ? -15.911 -22.902 -2.080 1.00 89.81 168 ARG A N 1
ATOM 1311 C CA . ARG A 1 168 ? -16.710 -22.759 -3.309 1.00 89.81 168 ARG A CA 1
ATOM 1312 C C . ARG A 1 168 ? -17.392 -21.394 -3.441 1.00 89.81 168 ARG A C 1
ATOM 1314 O O . ARG A 1 168 ? -17.827 -21.073 -4.542 1.00 89.81 168 ARG A O 1
ATOM 1321 N N . ASN A 1 169 ? -17.496 -20.635 -2.355 1.00 88.12 169 ASN A N 1
ATOM 1322 C CA . ASN A 1 169 ? -18.160 -19.337 -2.296 1.00 88.12 169 ASN A CA 1
ATOM 1323 C C . ASN A 1 169 ? -17.183 -18.162 -2.408 1.00 88.12 169 ASN A C 1
ATOM 1325 O O . ASN A 1 169 ? -17.642 -17.036 -2.565 1.00 88.12 169 ASN A O 1
ATOM 1329 N N . GLY A 1 170 ? -15.872 -18.418 -2.376 1.00 89.56 170 GLY A N 1
ATOM 1330 C CA . GLY A 1 170 ? -14.849 -17.382 -2.515 1.00 89.56 170 GLY A CA 1
ATOM 1331 C C . GLY A 1 170 ? -14.084 -17.082 -1.236 1.00 89.56 170 GLY A C 1
ATOM 1332 O O . GLY A 1 170 ? -13.078 -16.395 -1.322 1.00 89.56 170 GLY A O 1
ATOM 1333 N N . ASN A 1 171 ? -14.493 -17.633 -0.092 1.00 90.12 171 ASN A N 1
ATOM 1334 C CA . ASN A 1 171 ? -13.800 -17.392 1.169 1.00 90.12 171 ASN A CA 1
ATOM 1335 C C . ASN A 1 171 ? -12.432 -18.083 1.158 1.00 90.12 171 ASN A C 1
ATOM 1337 O O . ASN A 1 171 ? -12.330 -19.228 0.697 1.00 90.12 171 ASN A O 1
ATOM 1341 N N . ILE A 1 172 ? -11.400 -17.416 1.677 1.00 92.19 172 ILE A N 1
ATOM 1342 C CA . ILE A 1 172 ? -10.080 -18.023 1.868 1.00 92.19 172 ILE A CA 1
ATOM 1343 C C . ILE A 1 172 ? -10.163 -19.064 2.977 1.00 92.19 172 ILE A C 1
ATOM 1345 O O . ILE A 1 172 ? -10.780 -18.854 4.006 1.00 92.19 172 ILE A O 1
ATOM 1349 N N . LYS A 1 173 ? -9.581 -20.233 2.747 1.00 93.75 173 LYS A N 1
ATOM 1350 C CA . LYS A 1 173 ? -9.575 -21.357 3.686 1.00 93.75 173 LYS A CA 1
ATOM 1351 C C . LYS A 1 173 ? -8.232 -21.536 4.366 1.00 93.75 173 LYS A C 1
ATOM 1353 O O . LYS A 1 173 ? -8.196 -21.927 5.528 1.00 93.75 173 LYS A O 1
ATOM 1358 N N . SER A 1 174 ? -7.156 -21.283 3.635 1.00 93.75 174 SER A N 1
ATOM 1359 C CA . SER A 1 174 ? -5.810 -21.299 4.179 1.00 93.75 174 SER A CA 1
ATOM 1360 C C . SER A 1 174 ? -4.924 -20.303 3.456 1.00 93.75 174 SER A C 1
ATOM 1362 O O . SER A 1 174 ? -5.115 -20.080 2.254 1.00 93.75 174 SER A O 1
ATOM 1364 N N . LEU A 1 175 ? -3.954 -19.781 4.196 1.00 92.25 175 LEU A N 1
ATOM 1365 C CA . LEU A 1 175 ? -2.819 -19.026 3.692 1.00 92.25 175 LEU A CA 1
ATOM 1366 C C . LEU A 1 175 ? -1.557 -19.681 4.246 1.00 92.25 175 LEU A C 1
ATOM 1368 O O . LEU A 1 175 ? -1.456 -19.868 5.451 1.00 92.25 175 LEU A O 1
ATOM 1372 N N . VAL A 1 176 ? -0.593 -19.960 3.380 1.00 91.81 176 VAL A N 1
ATOM 1373 C CA . VAL A 1 176 ? 0.807 -20.075 3.795 1.00 91.81 176 VAL A CA 1
ATOM 1374 C C . VAL A 1 176 ? 1.522 -18.850 3.266 1.00 91.81 176 VAL A C 1
ATOM 1376 O O . VAL A 1 176 ? 1.427 -18.575 2.068 1.00 91.81 176 VAL A O 1
ATOM 1379 N N . ARG A 1 177 ? 2.229 -18.127 4.129 1.00 90.62 177 ARG A N 1
ATOM 1380 C CA . ARG A 1 177 ? 3.056 -16.988 3.738 1.00 90.62 177 ARG A CA 1
ATOM 1381 C C . ARG A 1 177 ? 4.430 -17.118 4.358 1.00 90.62 177 ARG A C 1
ATOM 1383 O O . ARG A 1 177 ? 4.570 -17.250 5.572 1.00 90.62 177 ARG A O 1
ATOM 1390 N N . ASN A 1 178 ? 5.444 -17.026 3.511 1.00 90.62 178 ASN A N 1
ATOM 1391 C CA . ASN A 1 178 ? 6.819 -17.057 3.959 1.00 90.62 178 ASN A CA 1
ATOM 1392 C C . ASN A 1 178 ? 7.415 -15.652 4.053 1.00 90.62 178 ASN A C 1
ATOM 1394 O O . ASN A 1 178 ? 7.243 -14.845 3.139 1.00 90.62 178 ASN A O 1
ATOM 1398 N N . GLY A 1 179 ? 8.157 -15.402 5.129 1.00 88.12 179 GLY A N 1
ATOM 1399 C CA . GLY A 1 179 ? 9.041 -14.250 5.279 1.00 88.12 179 GLY A CA 1
ATOM 1400 C C . GLY A 1 179 ? 10.411 -14.515 4.651 1.00 88.12 179 GLY A C 1
ATOM 1401 O O . GLY A 1 179 ? 10.518 -15.117 3.575 1.00 88.12 179 GLY A O 1
ATOM 1402 N N . GLU A 1 180 ? 11.462 -14.084 5.345 1.00 85.81 180 GLU A N 1
ATOM 1403 C CA . GLU A 1 180 ? 12.867 -14.223 4.950 1.00 85.81 180 GLU A CA 1
ATOM 1404 C C . GLU A 1 180 ? 13.701 -14.871 6.072 1.00 85.81 180 GLU A C 1
ATOM 1406 O O . GLU A 1 180 ? 13.349 -14.818 7.257 1.00 85.81 180 GLU A O 1
ATOM 1411 N N . GLY A 1 181 ? 14.790 -15.556 5.705 1.00 81.88 181 GLY A N 1
ATOM 1412 C CA . GLY A 1 181 ? 15.826 -15.927 6.664 1.00 81.88 181 GLY A CA 1
ATOM 1413 C C . GLY A 1 181 ? 15.357 -16.870 7.779 1.00 81.88 181 GLY A C 1
ATOM 1414 O O . GLY A 1 181 ? 14.953 -18.011 7.534 1.00 81.88 181 GLY A O 1
ATOM 1415 N N . THR A 1 182 ? 15.512 -16.444 9.038 1.00 72.19 182 THR A N 1
ATOM 1416 C CA . THR A 1 182 ? 15.163 -17.263 10.217 1.00 72.19 182 THR A CA 1
ATOM 1417 C C . THR A 1 182 ? 13.673 -17.276 10.540 1.00 72.19 182 THR A C 1
ATOM 1419 O O . THR A 1 182 ? 13.235 -18.205 11.219 1.00 72.19 182 THR A O 1
ATOM 1422 N N . SER A 1 183 ? 12.915 -16.310 10.020 1.00 73.50 183 SER A N 1
ATOM 1423 C CA . SER A 1 183 ? 11.461 -16.185 10.181 1.00 73.50 183 SER A CA 1
ATOM 1424 C C . SER A 1 183 ? 10.767 -16.609 8.880 1.00 73.50 183 SER A C 1
ATOM 1426 O O . SER A 1 183 ? 9.924 -15.919 8.320 1.00 73.50 183 SER A O 1
ATOM 1428 N N . LEU A 1 184 ? 11.186 -17.771 8.356 1.00 82.56 184 LEU A N 1
ATOM 1429 C CA . LEU A 1 184 ? 10.775 -18.245 7.037 1.00 82.56 184 LEU A CA 1
ATOM 1430 C C . LEU A 1 184 ? 9.286 -18.576 6.966 1.00 82.56 184 LEU A C 1
ATOM 1432 O O . LEU A 1 184 ? 8.641 -18.107 6.046 1.00 82.56 184 LEU A O 1
ATOM 1436 N N . LEU A 1 185 ? 8.752 -19.401 7.874 1.00 82.75 185 LEU A N 1
ATOM 1437 C CA . LEU A 1 185 ? 7.313 -19.678 7.924 1.00 82.75 185 LEU A CA 1
ATOM 1438 C C . LEU A 1 185 ? 6.671 -18.656 8.858 1.00 82.75 185 LEU A C 1
ATOM 1440 O O . LEU A 1 185 ? 6.612 -18.890 10.067 1.00 82.75 185 LEU A O 1
ATOM 1444 N N . MET A 1 186 ? 6.272 -17.531 8.267 1.00 83.19 186 MET A N 1
ATOM 1445 C CA . MET A 1 186 ? 5.654 -16.412 8.971 1.00 83.19 186 MET A CA 1
ATOM 1446 C C . MET A 1 186 ? 4.201 -16.760 9.293 1.00 83.19 186 MET A C 1
ATOM 1448 O O . MET A 1 186 ? 3.864 -16.881 10.461 1.00 83.19 186 MET A O 1
ATOM 1452 N N . ASP A 1 187 ? 3.405 -17.091 8.270 1.00 86.25 187 ASP A N 1
ATOM 1453 C CA . ASP A 1 187 ? 1.996 -17.453 8.439 1.00 86.25 187 ASP A CA 1
ATOM 1454 C C . ASP A 1 187 ? 1.718 -18.881 7.935 1.00 86.25 187 ASP A C 1
ATOM 1456 O O . ASP A 1 187 ? 2.069 -19.234 6.802 1.00 86.25 187 ASP A O 1
ATOM 1460 N N . ASP A 1 188 ? 1.011 -19.682 8.735 1.00 89.69 188 ASP A N 1
ATOM 1461 C CA . ASP A 1 188 ? 0.318 -20.906 8.301 1.00 89.69 188 ASP A CA 1
ATOM 1462 C C . ASP A 1 188 ? -1.111 -20.880 8.852 1.00 89.69 188 ASP A C 1
ATOM 1464 O O . ASP A 1 188 ? -1.443 -21.493 9.877 1.00 89.69 188 ASP A O 1
ATOM 1468 N N . PHE A 1 189 ? -1.944 -20.087 8.179 1.00 91.12 189 PHE A N 1
ATOM 1469 C CA . PHE A 1 189 ? -3.295 -19.767 8.596 1.00 91.12 189 PHE A CA 1
ATOM 1470 C C . PHE A 1 189 ? -4.313 -20.792 8.108 1.00 91.12 189 PHE A C 1
ATOM 1472 O O . PHE A 1 189 ? -4.402 -21.116 6.920 1.00 91.12 189 PHE A O 1
ATOM 1479 N N . ALA A 1 190 ? -5.199 -21.188 9.017 1.00 92.75 190 ALA A N 1
ATOM 1480 C CA . ALA A 1 190 ? -6.466 -21.836 8.723 1.00 92.75 190 ALA A CA 1
ATOM 1481 C C . ALA A 1 190 ? -7.628 -20.931 9.156 1.00 92.75 190 ALA A C 1
ATOM 1483 O O . ALA A 1 190 ? -7.788 -20.606 10.334 1.00 92.75 190 ALA A O 1
ATOM 1484 N N . TYR A 1 191 ? -8.460 -20.546 8.191 1.00 92.50 191 TYR A N 1
ATOM 1485 C CA . TYR A 1 191 ? -9.602 -19.659 8.406 1.00 92.50 191 TYR A CA 1
ATOM 1486 C C . TYR A 1 191 ? -10.866 -20.470 8.689 1.00 92.50 191 TYR A C 1
ATOM 1488 O O . TYR A 1 191 ? -11.208 -21.389 7.939 1.00 92.50 191 TYR A O 1
ATOM 1496 N N . HIS A 1 192 ? -11.591 -20.093 9.742 1.00 92.88 192 HIS A N 1
ATOM 1497 C CA . HIS A 1 192 ? -12.805 -20.777 10.180 1.00 92.88 192 HIS A CA 1
ATOM 1498 C C . HIS A 1 192 ? -13.997 -19.827 10.208 1.00 92.88 192 HIS A C 1
ATOM 1500 O O . HIS A 1 192 ? -13.917 -18.751 10.793 1.00 92.88 192 HIS A O 1
ATOM 1506 N N . TYR A 1 193 ? -15.126 -20.222 9.616 1.00 92.44 193 TYR A N 1
ATOM 1507 C CA . TYR A 1 193 ? -16.274 -19.333 9.386 1.00 92.44 193 TYR A CA 1
ATOM 1508 C C . TYR A 1 193 ? -17.540 -19.780 10.121 1.00 92.44 193 TYR A C 1
ATOM 1510 O O . TYR A 1 193 ? -17.824 -20.971 10.246 1.00 92.44 193 TYR A O 1
ATOM 1518 N N . PHE A 1 194 ? -18.370 -18.821 10.537 1.00 90.81 194 PHE A N 1
ATOM 1519 C CA . PHE A 1 194 ? -19.656 -19.108 11.180 1.00 90.81 194 PHE A CA 1
ATOM 1520 C C . PHE A 1 194 ? -20.579 -19.952 10.282 1.00 90.81 194 PHE A C 1
ATOM 1522 O O . PHE A 1 194 ? -20.840 -19.614 9.124 1.00 90.81 194 PHE A O 1
ATOM 1529 N N . GLY A 1 195 ? -21.146 -21.032 10.828 1.00 89.06 195 GLY A N 1
ATOM 1530 C CA . GLY A 1 195 ? -22.003 -21.957 10.074 1.00 89.06 195 GLY A CA 1
ATOM 1531 C C . GLY A 1 195 ? -21.243 -22.921 9.156 1.00 89.06 195 GLY A C 1
ATOM 1532 O O . GLY A 1 195 ? -21.880 -23.694 8.435 1.00 89.06 195 GLY A O 1
ATOM 1533 N N . LEU A 1 196 ? -19.908 -22.878 9.175 1.00 88.31 196 LEU A N 1
ATOM 1534 C CA . LEU A 1 196 ? -18.988 -23.824 8.546 1.00 88.31 196 LEU A CA 1
ATOM 1535 C C . LEU A 1 196 ? -18.114 -24.478 9.629 1.00 88.31 196 LEU A C 1
ATOM 1537 O O . LEU A 1 196 ? -18.190 -24.118 10.796 1.00 88.31 196 LEU A O 1
ATOM 1541 N N . ASP A 1 197 ? -17.345 -25.507 9.270 1.00 84.81 197 ASP A N 1
ATOM 1542 C CA . ASP A 1 197 ? -16.342 -26.138 10.153 1.00 84.81 197 ASP A CA 1
ATOM 1543 C C . ASP A 1 197 ? -16.858 -26.630 11.524 1.00 84.81 197 ASP A C 1
ATOM 1545 O O . ASP A 1 197 ? -16.104 -26.776 12.480 1.00 84.81 197 ASP A O 1
ATOM 1549 N N . GLY A 1 198 ? -18.158 -26.938 11.616 1.00 86.31 198 GLY A N 1
ATOM 1550 C CA . GLY A 1 198 ? -18.805 -27.360 12.863 1.00 86.31 198 GLY A CA 1
ATOM 1551 C C . GLY A 1 198 ? -19.172 -26.211 13.809 1.00 86.31 198 GLY A C 1
ATOM 1552 O O . GLY A 1 198 ? -19.644 -26.480 14.911 1.00 86.31 198 GLY A O 1
ATOM 1553 N N . LEU A 1 199 ? -18.996 -24.962 13.378 1.00 89.38 199 LEU A N 1
ATOM 1554 C CA . LEU A 1 199 ? -19.349 -23.758 14.119 1.00 89.38 199 LEU A CA 1
ATOM 1555 C C . LEU A 1 199 ? -20.825 -23.415 13.929 1.00 89.38 199 LEU A C 1
ATOM 1557 O O . LEU A 1 199 ? -21.356 -23.434 12.813 1.00 89.38 199 LEU A O 1
ATOM 1561 N N . GLU A 1 200 ? -21.498 -23.064 15.020 1.00 88.19 200 GLU A N 1
ATOM 1562 C CA . GLU A 1 200 ? -22.869 -22.572 14.953 1.00 88.19 200 GLU A CA 1
ATOM 1563 C C . GLU A 1 200 ? -22.896 -21.159 14.369 1.00 88.19 200 GLU A C 1
ATOM 1565 O O . GLU A 1 200 ? -22.045 -20.329 14.666 1.00 88.19 200 GLU A O 1
ATOM 1570 N N . ASN A 1 201 ? -23.889 -20.869 13.531 1.00 88.56 201 ASN A N 1
ATOM 1571 C CA . ASN A 1 201 ? -24.157 -19.504 13.102 1.00 88.56 201 ASN A CA 1
ATOM 1572 C C . ASN A 1 201 ? -25.267 -18.931 13.985 1.00 88.56 201 ASN A C 1
ATOM 1574 O O . ASN A 1 201 ? -26.409 -19.378 13.887 1.00 88.56 201 ASN A O 1
ATOM 1578 N N . THR A 1 202 ? -24.951 -17.962 14.837 1.00 86.19 202 THR A N 1
ATOM 1579 C CA . THR A 1 202 ? -25.916 -17.317 15.733 1.00 86.19 202 THR A CA 1
ATOM 1580 C C . THR A 1 202 ? -26.326 -15.938 15.220 1.00 86.19 202 THR A C 1
ATOM 1582 O O . THR A 1 202 ? -25.610 -15.257 14.473 1.00 86.19 202 THR A O 1
ATOM 1585 N N . ASP A 1 203 ? -27.539 -15.543 15.590 1.00 84.62 203 ASP A N 1
ATOM 1586 C CA . ASP A 1 203 ? -28.035 -14.188 15.401 1.00 84.62 203 ASP A CA 1
ATOM 1587 C C . ASP A 1 203 ? -27.265 -13.228 16.331 1.00 84.62 203 ASP A C 1
ATOM 1589 O O . ASP A 1 203 ? -27.285 -13.442 17.546 1.00 84.62 203 ASP A O 1
ATOM 1593 N N . PRO A 1 204 ? -26.612 -12.176 15.800 1.00 81.88 204 PRO A N 1
ATOM 1594 C CA . PRO A 1 204 ? -25.821 -11.225 16.587 1.00 81.88 204 PRO A CA 1
ATOM 1595 C C . PRO A 1 204 ? -26.518 -10.572 17.778 1.00 81.88 204 PRO A C 1
ATOM 1597 O O . PRO A 1 204 ? -25.861 -10.160 18.728 1.00 81.88 204 PRO A O 1
ATOM 1600 N N . THR A 1 205 ? -27.841 -10.437 17.728 1.00 80.00 205 THR A N 1
ATOM 1601 C CA . THR A 1 205 ? -28.599 -9.663 18.717 1.00 80.00 205 THR A CA 1
ATOM 1602 C C . THR A 1 205 ? -29.229 -10.556 19.766 1.00 80.00 205 THR A C 1
ATOM 1604 O O . THR A 1 205 ? -29.300 -10.206 20.943 1.00 80.00 205 THR A O 1
ATOM 1607 N N . THR A 1 206 ? -29.731 -11.709 19.339 1.00 84.50 206 THR A N 1
ATOM 1608 C CA . THR A 1 206 ? -30.468 -12.634 20.202 1.00 84.50 206 THR A CA 1
ATOM 1609 C C . THR A 1 206 ? -29.613 -13.798 20.693 1.00 84.50 206 THR A C 1
ATOM 1611 O O . THR A 1 206 ? -30.020 -14.477 21.635 1.00 84.50 206 THR A O 1
ATOM 1614 N N . GLY A 1 207 ? -28.460 -14.053 20.062 1.00 83.50 207 GLY A N 1
ATOM 1615 C CA . GLY A 1 207 ? -27.600 -15.209 20.331 1.00 83.50 207 GLY A CA 1
ATOM 1616 C C . GLY A 1 207 ? -28.242 -16.549 19.959 1.00 83.50 207 GLY A C 1
ATOM 1617 O O . GLY A 1 207 ? -27.709 -17.608 20.282 1.00 83.50 207 GLY A O 1
ATOM 1618 N N . VAL A 1 208 ? -29.409 -16.532 19.308 1.00 86.12 208 VAL A N 1
ATOM 1619 C CA . VAL A 1 208 ? -30.136 -17.745 18.935 1.00 86.12 208 VAL A CA 1
ATOM 1620 C C . VAL A 1 208 ? -29.499 -18.340 17.676 1.00 86.12 208 VAL A C 1
ATOM 1622 O O . VAL A 1 208 ? -29.253 -17.594 16.724 1.00 86.12 208 VAL A O 1
ATOM 1625 N N . PRO A 1 209 ? -29.269 -19.665 17.617 1.00 83.25 209 PRO A N 1
ATOM 1626 C CA . PRO A 1 209 ? -28.805 -20.319 16.401 1.00 83.25 209 PRO A CA 1
ATOM 1627 C C . PRO A 1 209 ? -29.739 -20.032 15.220 1.00 83.25 209 PRO A C 1
ATOM 1629 O O . PRO A 1 209 ? -30.936 -20.337 15.249 1.00 83.25 209 PRO A O 1
ATOM 1632 N N . LEU A 1 210 ? -29.184 -19.454 14.159 1.00 82.50 210 LEU A N 1
ATOM 1633 C CA . LEU A 1 210 ? -29.850 -19.329 12.873 1.00 82.50 210 LEU A CA 1
ATOM 1634 C C . LEU A 1 210 ? -29.921 -20.726 12.256 1.00 82.50 210 LEU A C 1
ATOM 1636 O O . LEU A 1 210 ? -28.946 -21.474 12.281 1.00 82.50 210 LEU A O 1
ATOM 1640 N N . SER A 1 211 ? -31.080 -21.099 11.710 1.00 69.44 211 SER A N 1
ATOM 1641 C CA . SER A 1 211 ? -31.298 -22.423 11.113 1.00 69.44 211 SER A CA 1
ATOM 1642 C C . SER A 1 211 ? -30.286 -22.696 9.992 1.00 69.44 211 SER A C 1
ATOM 1644 O O . SER A 1 211 ? -30.523 -22.290 8.859 1.00 69.44 211 SER A O 1
ATOM 1646 N N . VAL A 1 212 ? -29.181 -23.372 10.334 1.00 64.44 212 VAL A N 1
ATOM 1647 C CA . VAL A 1 212 ? -28.062 -23.846 9.495 1.00 64.44 212 VAL A CA 1
ATOM 1648 C C . VAL A 1 212 ? -27.905 -23.063 8.188 1.00 64.44 212 VAL A C 1
ATOM 1650 O O . VAL A 1 212 ? -28.098 -23.599 7.097 1.00 64.44 212 VAL A O 1
ATOM 1653 N N . SER A 1 213 ? -27.575 -21.776 8.295 1.00 74.19 213 SER A N 1
ATOM 1654 C CA . SER A 1 213 ? -27.140 -20.992 7.141 1.00 74.19 213 SER A CA 1
ATOM 1655 C C . SER A 1 213 ? -25.634 -20.800 7.249 1.00 74.19 213 SER A C 1
ATOM 1657 O O . SER A 1 213 ? -25.201 -20.133 8.190 1.00 74.19 213 SER A O 1
ATOM 1659 N N . PRO A 1 214 ? -24.834 -21.346 6.320 1.00 80.44 214 PRO A N 1
ATOM 1660 C CA . PRO A 1 214 ? -23.446 -20.935 6.164 1.00 80.44 214 PRO A CA 1
ATOM 1661 C C . PRO A 1 214 ? -23.358 -19.412 6.059 1.00 80.44 214 PRO A C 1
ATOM 1663 O O . PRO A 1 214 ? -24.250 -18.775 5.484 1.00 80.44 214 PRO A O 1
ATOM 1666 N N . SER A 1 215 ? -22.302 -18.839 6.619 1.00 87.00 215 SER A N 1
ATOM 1667 C CA . SER A 1 215 ? -21.994 -17.418 6.532 1.00 87.00 215 SER A CA 1
ATOM 1668 C C . SER A 1 215 ? -20.572 -17.224 6.016 1.00 87.00 215 SER A C 1
ATOM 1670 O O . SER A 1 215 ? -19.720 -18.083 6.209 1.00 87.00 215 SER A O 1
ATOM 1672 N N . ASN A 1 216 ? -20.316 -16.073 5.395 1.00 89.06 216 ASN A N 1
ATOM 1673 C CA . ASN A 1 216 ? -18.964 -15.634 5.029 1.00 89.06 216 ASN A CA 1
ATOM 1674 C C . ASN A 1 216 ? -18.311 -14.806 6.155 1.00 89.06 216 ASN A C 1
ATOM 1676 O O . ASN A 1 216 ? -17.280 -14.177 5.954 1.00 89.06 216 ASN A O 1
ATOM 1680 N N . ARG A 1 217 ? -18.928 -14.761 7.344 1.00 89.50 217 ARG A N 1
ATOM 1681 C CA . ARG A 1 217 ? -18.342 -14.126 8.531 1.00 89.50 217 ARG A CA 1
ATOM 1682 C C . ARG A 1 217 ? -17.270 -15.042 9.111 1.00 89.50 217 ARG A C 1
ATOM 1684 O O . ARG A 1 217 ? -17.579 -16.189 9.446 1.00 89.50 217 ARG A O 1
ATOM 1691 N N . LEU A 1 218 ? -16.045 -14.540 9.219 1.00 91.50 218 LEU A N 1
ATOM 1692 C CA . LEU A 1 218 ? -14.944 -15.256 9.854 1.00 91.50 218 LEU A CA 1
ATOM 1693 C C . LEU A 1 218 ? -15.203 -15.362 11.362 1.00 91.50 218 LEU A C 1
ATOM 1695 O O . LEU A 1 218 ? -15.691 -14.423 11.963 1.00 91.50 218 LEU A O 1
ATOM 1699 N N . ASN A 1 219 ? -14.910 -16.497 11.978 1.00 92.50 219 ASN A N 1
ATOM 1700 C CA . ASN A 1 219 ? -15.040 -16.707 13.419 1.00 92.50 219 ASN A CA 1
ATOM 1701 C C . ASN A 1 219 ? -13.688 -16.550 14.131 1.00 92.50 219 ASN A C 1
ATOM 1703 O O . ASN A 1 219 ? -13.602 -15.838 15.127 1.00 92.50 219 ASN A O 1
ATOM 1707 N N . TYR A 1 220 ? -12.638 -17.171 13.588 1.00 92.12 220 TYR A N 1
ATOM 1708 C CA . TYR A 1 220 ? -11.257 -17.089 14.069 1.00 92.12 220 TYR A CA 1
ATOM 1709 C C . TYR A 1 220 ? -10.287 -17.605 12.996 1.00 92.12 220 TYR A C 1
ATOM 1711 O O . TYR A 1 220 ? -10.698 -18.290 12.050 1.00 92.12 220 TYR A O 1
ATOM 1719 N N . VAL A 1 221 ? -9.007 -17.282 13.158 1.00 91.25 221 VAL A N 1
ATOM 1720 C CA . VAL A 1 221 ? -7.888 -17.821 12.379 1.00 91.25 221 VAL A CA 1
ATOM 1721 C C . VAL A 1 221 ? -7.002 -18.637 13.307 1.00 91.25 221 VAL A C 1
ATOM 1723 O O . VAL A 1 221 ? -6.629 -18.177 14.382 1.00 91.25 221 VAL A O 1
ATOM 1726 N N . VAL A 1 222 ? -6.658 -19.857 12.908 1.00 90.69 222 VAL A N 1
ATOM 1727 C CA . VAL A 1 222 ? -5.580 -20.604 13.561 1.00 90.69 222 VAL A CA 1
ATOM 1728 C C . VAL A 1 222 ? -4.308 -20.332 12.794 1.00 90.69 222 VAL A C 1
ATOM 1730 O O . VAL A 1 222 ? -4.265 -20.647 11.612 1.00 90.69 222 VAL A O 1
ATOM 1733 N N . ASP A 1 223 ? -3.290 -19.818 13.470 1.00 88.50 223 ASP A N 1
ATOM 1734 C CA . ASP A 1 223 ? -1.937 -19.780 12.935 1.00 88.50 223 ASP A CA 1
ATOM 1735 C C . ASP A 1 223 ? -1.085 -20.886 13.560 1.00 88.50 223 ASP A C 1
ATOM 1737 O O . ASP A 1 223 ? -1.071 -21.069 14.782 1.00 88.50 223 ASP A O 1
ATOM 1741 N N . THR A 1 224 ? -0.423 -21.663 12.707 1.00 86.44 224 THR A N 1
ATOM 1742 C CA . THR A 1 224 ? 0.566 -22.671 13.114 1.00 86.44 224 THR A CA 1
ATOM 1743 C C . THR A 1 224 ? 1.984 -22.346 12.646 1.00 86.44 224 THR A C 1
ATOM 1745 O O . THR A 1 224 ? 2.893 -23.153 12.871 1.00 86.44 224 THR A O 1
ATOM 1748 N N . GLY A 1 225 ? 2.168 -21.165 12.048 1.00 76.38 225 GLY A N 1
ATOM 1749 C CA . GLY A 1 225 ? 3.453 -20.543 11.776 1.00 76.38 225 GLY A CA 1
ATOM 1750 C C . GLY A 1 225 ? 4.247 -20.270 13.052 1.00 76.38 225 GLY A C 1
ATOM 1751 O O . GLY A 1 225 ? 3.785 -20.479 14.181 1.00 76.38 225 GLY A O 1
ATOM 1752 N N . ALA A 1 226 ? 5.510 -19.887 12.883 1.00 67.38 226 ALA A N 1
ATOM 1753 C CA . ALA A 1 226 ? 6.346 -19.562 14.025 1.00 67.38 226 ALA A CA 1
ATOM 1754 C C . ALA A 1 226 ? 6.006 -18.152 14.523 1.00 67.38 226 ALA A C 1
ATOM 1756 O O . ALA A 1 226 ? 6.354 -17.182 13.863 1.00 67.38 226 ALA A O 1
ATOM 1757 N N . ASP A 1 227 ? 5.430 -18.042 15.727 1.00 66.06 227 ASP A N 1
ATOM 1758 C CA . ASP A 1 227 ? 5.374 -16.768 16.450 1.00 66.06 227 ASP A CA 1
ATOM 1759 C C . ASP A 1 227 ? 6.807 -16.291 16.710 1.00 66.06 227 ASP A C 1
ATOM 1761 O O . ASP A 1 227 ? 7.492 -16.737 17.643 1.00 66.06 227 ASP A O 1
ATOM 1765 N N . ASP A 1 228 ? 7.287 -15.373 15.889 1.00 55.94 228 ASP A N 1
ATOM 1766 C CA . ASP A 1 228 ? 8.505 -14.657 16.186 1.00 55.94 228 ASP A CA 1
ATOM 1767 C C . ASP A 1 228 ? 8.205 -13.684 17.344 1.00 55.94 228 ASP A C 1
ATOM 1769 O O . ASP A 1 228 ? 7.676 -12.589 17.176 1.00 55.94 228 ASP A O 1
ATOM 1773 N N . GLY A 1 229 ? 8.551 -14.095 18.570 1.00 45.50 229 GLY A N 1
ATOM 1774 C CA . GLY A 1 229 ? 8.457 -13.260 19.777 1.00 45.50 229 GLY A CA 1
ATOM 1775 C C . GLY A 1 229 ? 9.358 -12.012 19.767 1.00 45.50 229 GLY A C 1
ATOM 1776 O O . GLY A 1 229 ? 9.422 -11.299 20.770 1.00 45.50 229 GLY A O 1
ATOM 1777 N N . THR A 1 230 ? 10.081 -11.772 18.672 1.00 41.22 230 THR A N 1
ATOM 1778 C CA . THR A 1 230 ? 10.950 -10.628 18.394 1.00 41.22 230 THR A CA 1
ATOM 1779 C C . THR A 1 230 ? 10.586 -9.857 17.117 1.00 41.22 230 THR A C 1
ATOM 1781 O O . THR A 1 230 ? 11.099 -8.744 16.964 1.00 41.22 230 THR A O 1
ATOM 1784 N N . SER A 1 231 ? 9.703 -10.358 16.241 1.00 43.56 231 SER A N 1
ATOM 1785 C CA . SER A 1 231 ? 9.353 -9.650 15.013 1.00 43.56 231 SER A CA 1
ATOM 1786 C C . SER A 1 231 ? 8.372 -8.531 15.320 1.00 43.56 231 SER A C 1
ATOM 1788 O O . SER A 1 231 ? 7.310 -8.691 15.922 1.00 43.56 231 SER A O 1
ATOM 1790 N N . LEU A 1 232 ? 8.745 -7.357 14.829 1.00 42.22 232 LEU A N 1
ATOM 1791 C CA . LEU A 1 232 ? 7.853 -6.225 14.606 1.00 42.22 232 LEU A CA 1
ATOM 1792 C C . LEU A 1 2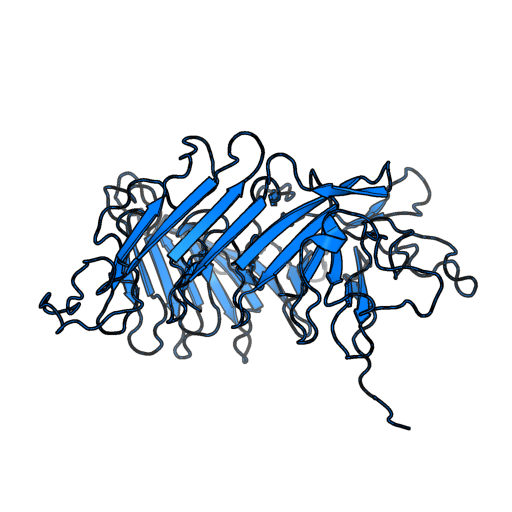32 ? 6.920 -6.478 13.403 1.00 42.22 232 LEU A C 1
ATOM 1794 O O . LEU A 1 232 ? 6.186 -5.580 12.994 1.00 42.22 232 LEU A O 1
ATOM 1798 N N . GLU A 1 233 ? 6.962 -7.683 12.827 1.00 51.50 233 GLU A N 1
ATOM 1799 C CA . GLU A 1 233 ? 6.119 -8.132 11.728 1.00 51.50 233 GLU A CA 1
ATOM 1800 C C . GLU A 1 233 ? 4.722 -8.332 12.304 1.00 51.50 233 GLU A C 1
ATOM 1802 O O . GLU A 1 233 ? 4.427 -9.289 13.022 1.00 51.50 233 GLU A O 1
ATOM 1807 N N . GLY A 1 234 ? 3.885 -7.314 12.128 1.00 55.69 234 GLY A N 1
ATOM 1808 C CA . GLY A 1 234 ? 2.529 -7.327 12.641 1.00 55.69 234 GLY A CA 1
ATOM 1809 C C . GLY A 1 234 ? 1.644 -8.261 11.818 1.00 55.69 234 GLY A C 1
ATOM 1810 O O . GLY A 1 234 ? 0.801 -7.818 11.056 1.00 55.69 234 GLY A O 1
ATOM 1811 N N . ASP A 1 235 ? 1.797 -9.558 12.004 1.00 64.44 235 ASP A N 1
ATOM 1812 C CA . ASP A 1 235 ? 0.870 -10.598 11.560 1.00 64.44 235 ASP A CA 1
ATOM 18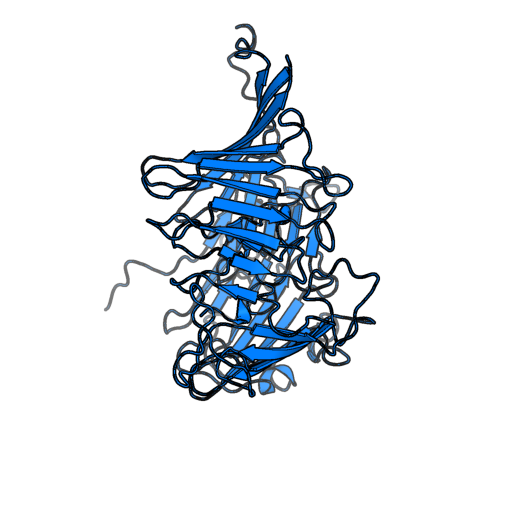13 C C . ASP A 1 235 ? -0.153 -10.940 12.666 1.00 64.44 235 ASP A C 1
ATOM 1815 O O . ASP A 1 235 ? -0.224 -10.267 13.708 1.00 64.44 235 ASP A O 1
ATOM 1819 N N . ILE A 1 236 ? -1.034 -11.910 12.396 1.00 71.94 236 ILE A N 1
ATOM 1820 C CA . ILE A 1 236 ? -1.960 -12.465 13.393 1.00 71.94 236 ILE A CA 1
ATOM 1821 C C . ILE A 1 236 ? -1.169 -13.459 14.239 1.00 71.94 236 ILE A C 1
ATOM 1823 O O . ILE A 1 236 ? -0.726 -14.473 13.722 1.00 71.94 236 ILE A O 1
ATOM 1827 N N . LYS A 1 237 ? -1.050 -13.202 15.544 1.00 71.00 237 LYS A N 1
ATOM 1828 C CA . LYS A 1 237 ? -0.304 -14.085 16.452 1.00 71.00 237 LYS A CA 1
ATOM 1829 C C . LYS A 1 237 ? -1.043 -15.396 16.714 1.00 71.00 237 LYS A C 1
ATOM 1831 O O . LYS A 1 237 ? -2.282 -15.430 16.751 1.00 71.00 237 LYS A O 1
ATOM 1836 N N . ALA A 1 238 ? -0.293 -16.466 16.963 1.00 71.44 238 ALA A N 1
ATOM 1837 C CA . ALA A 1 238 ? -0.880 -17.762 17.245 1.00 71.44 238 ALA A CA 1
ATOM 1838 C C . ALA A 1 238 ? -1.740 -17.735 18.521 1.00 71.44 238 ALA A C 1
ATOM 1840 O O . ALA A 1 238 ? -1.490 -17.018 19.493 1.00 71.44 238 ALA A O 1
ATOM 1841 N N . GLY A 1 239 ? -2.770 -18.585 18.534 1.00 76.31 239 GLY A N 1
ATOM 1842 C CA . GLY A 1 239 ? -3.593 -18.811 19.723 1.00 76.31 239 GLY A CA 1
ATOM 1843 C C . GLY A 1 239 ? -4.919 -18.053 19.784 1.00 76.31 239 GLY A C 1
ATOM 1844 O O . GLY A 1 239 ? -5.494 -17.981 20.873 1.00 76.31 239 GLY A O 1
ATOM 1845 N N . GLN A 1 240 ? -5.456 -17.555 18.661 1.00 87.88 240 GLN A N 1
ATOM 1846 C CA . GLN A 1 240 ? -6.858 -17.125 18.644 1.00 87.88 240 GLN A CA 1
ATOM 1847 C C . GLN A 1 240 ? -7.774 -18.279 19.075 1.00 87.88 240 GLN A C 1
ATOM 1849 O O . GLN A 1 240 ? -7.639 -19.425 18.633 1.00 87.88 240 GLN A O 1
ATOM 1854 N N . SER A 1 241 ? -8.731 -17.970 19.944 1.00 89.75 241 SER A N 1
ATOM 1855 C CA . SER A 1 241 ? -9.787 -18.902 20.321 1.00 89.75 241 SER A CA 1
ATOM 1856 C C . SER A 1 241 ? -10.965 -18.808 19.356 1.00 89.75 241 SER A C 1
ATOM 1858 O O . SER A 1 241 ? -11.152 -17.801 18.678 1.00 89.75 241 SER A O 1
ATOM 1860 N N . THR A 1 242 ? -11.811 -19.838 19.352 1.00 92.44 242 THR A N 1
ATOM 1861 C CA . THR A 1 242 ? -13.143 -19.753 18.740 1.00 92.44 242 THR A CA 1
ATOM 1862 C C . THR A 1 242 ? -13.896 -18.537 19.286 1.00 92.44 242 THR A C 1
ATOM 1864 O O . THR A 1 242 ? -13.728 -18.175 20.452 1.00 92.44 242 THR A O 1
ATOM 1867 N N . ASP A 1 243 ? -14.706 -17.927 18.426 1.00 91.25 243 ASP A N 1
ATOM 1868 C CA . ASP A 1 243 ? -15.443 -16.684 18.649 1.00 91.25 243 ASP A CA 1
ATOM 1869 C C . ASP A 1 243 ? -14.529 -15.464 18.888 1.00 91.25 243 ASP A C 1
ATOM 1871 O O . ASP A 1 243 ? -14.866 -14.568 19.656 1.00 91.25 243 ASP A O 1
ATOM 1875 N N . ASN A 1 244 ? -13.368 -15.407 18.215 1.00 92.00 244 ASN A N 1
ATOM 1876 C CA . ASN A 1 244 ? -12.481 -14.235 18.252 1.00 92.00 244 ASN A CA 1
ATOM 1877 C C . ASN A 1 244 ? -13.138 -12.988 17.641 1.00 92.00 244 ASN A C 1
ATOM 1879 O O . ASN A 1 244 ? -12.954 -11.876 18.140 1.00 92.00 244 ASN A O 1
ATOM 1883 N N . TYR A 1 245 ? -13.875 -13.182 16.545 1.00 91.56 245 TYR A N 1
ATOM 1884 C CA . TYR A 1 245 ? -14.532 -12.113 15.804 1.00 91.56 245 TYR A CA 1
ATOM 1885 C C . TYR A 1 245 ? -16.040 -12.110 16.053 1.00 91.56 245 TYR A C 1
ATOM 1887 O O . TYR A 1 245 ? -16.723 -13.114 15.834 1.00 91.56 245 TYR A O 1
ATOM 1895 N N . GLU A 1 246 ? -16.583 -10.946 16.410 1.00 91.44 246 GLU A N 1
ATOM 1896 C CA . GLU A 1 246 ? -18.031 -10.731 16.503 1.00 91.44 246 GLU A CA 1
ATOM 1897 C C . GLU A 1 246 ? -18.502 -9.695 15.485 1.00 91.44 246 GLU A C 1
ATOM 1899 O O . GLU A 1 246 ? -17.761 -8.791 15.094 1.00 91.44 246 GLU A O 1
ATOM 1904 N N . TYR A 1 247 ? -19.765 -9.799 15.069 1.00 89.75 247 TYR A N 1
ATOM 1905 C CA . TYR A 1 247 ? -20.348 -8.937 14.043 1.00 89.75 247 TYR A CA 1
ATOM 1906 C C . TYR A 1 247 ? -21.705 -8.410 14.474 1.00 89.75 247 TYR A C 1
ATOM 1908 O O . TYR A 1 247 ? -22.442 -9.118 15.150 1.00 89.75 247 TYR A O 1
ATOM 1916 N N . ASP A 1 248 ? -22.080 -7.222 14.006 1.00 88.56 248 ASP A N 1
ATOM 1917 C CA . ASP A 1 248 ? -23.446 -6.720 14.155 1.00 88.56 248 ASP A CA 1
ATOM 1918 C C . ASP A 1 248 ? -24.441 -7.379 13.170 1.00 88.56 248 ASP A C 1
ATOM 1920 O O . ASP A 1 248 ? -24.084 -8.192 12.310 1.00 88.56 248 ASP A O 1
ATOM 1924 N N . GLU A 1 249 ? -25.724 -7.009 13.274 1.00 86.81 249 GLU A N 1
ATOM 1925 C CA . GLU A 1 249 ? -26.802 -7.487 12.387 1.00 86.81 249 GLU A CA 1
ATOM 1926 C C . GLU A 1 249 ? -26.578 -7.152 10.901 1.00 86.81 249 GLU A C 1
ATOM 1928 O O . GLU A 1 249 ? -27.180 -7.775 10.024 1.00 86.81 249 GLU A O 1
ATOM 1933 N N . LEU A 1 250 ? -25.736 -6.158 10.598 1.00 86.12 250 LEU A N 1
ATOM 1934 C CA . LEU A 1 250 ? -25.393 -5.751 9.237 1.00 86.12 250 LEU A CA 1
ATOM 1935 C C . LEU A 1 250 ? -24.136 -6.464 8.715 1.00 86.12 250 LEU A C 1
ATOM 1937 O O . LEU A 1 250 ? -23.748 -6.216 7.568 1.00 86.12 250 LEU A O 1
ATOM 1941 N N . GLY A 1 251 ? -23.531 -7.343 9.522 1.00 86.31 251 GLY A N 1
ATOM 1942 C CA . GLY A 1 251 ? -22.318 -8.087 9.197 1.00 86.31 251 GLY A CA 1
ATOM 1943 C C . GLY A 1 251 ? -21.037 -7.264 9.329 1.00 86.31 251 GLY A C 1
ATOM 1944 O O . GLY A 1 251 ? -20.040 -7.613 8.704 1.00 86.31 251 GLY A O 1
ATOM 1945 N N . GLN A 1 252 ? -21.053 -6.166 10.088 1.00 86.06 252 GLN A N 1
ATOM 1946 C CA . GLN A 1 252 ? -19.869 -5.344 10.349 1.00 86.06 252 GLN A CA 1
ATOM 1947 C C . GLN A 1 252 ? -19.117 -5.891 11.561 1.00 86.06 252 GLN A C 1
ATOM 1949 O O . GLN A 1 252 ? -19.755 -6.233 12.552 1.00 86.06 252 GLN A O 1
ATOM 1954 N N . LEU A 1 253 ? -17.786 -5.959 11.493 1.00 89.69 253 LEU A N 1
ATOM 1955 C CA . LEU A 1 253 ? -16.948 -6.427 12.601 1.00 89.69 253 LEU A CA 1
ATOM 1956 C C . LEU A 1 253 ? -17.096 -5.492 13.809 1.00 89.69 253 LEU A C 1
ATOM 1958 O O . LEU A 1 253 ? -16.895 -4.291 13.658 1.00 89.69 253 LEU A O 1
ATOM 1962 N N . VAL A 1 254 ? -17.449 -6.012 14.984 1.00 91.69 254 VAL A N 1
ATOM 1963 C CA . VAL A 1 254 ? -17.615 -5.226 16.222 1.00 91.69 254 VAL A CA 1
ATOM 1964 C C . VAL A 1 254 ? -16.617 -5.592 17.316 1.00 91.69 254 VAL A C 1
ATOM 1966 O O . VAL A 1 254 ? -16.390 -4.762 18.190 1.00 91.69 254 VAL A O 1
ATOM 1969 N N . VAL A 1 255 ? -15.997 -6.771 17.258 1.00 90.81 255 VAL A N 1
ATOM 1970 C CA . VAL A 1 255 ? -15.002 -7.243 18.237 1.00 90.81 255 VAL A CA 1
ATOM 1971 C C . VAL A 1 255 ? -13.895 -8.004 17.512 1.00 90.81 255 VAL A C 1
ATOM 1973 O O . VAL A 1 255 ? -14.188 -8.766 16.591 1.00 90.81 255 VAL A O 1
ATOM 1976 N N . ASP A 1 256 ? -12.654 -7.813 17.956 1.00 90.50 256 ASP A N 1
ATOM 1977 C CA . ASP A 1 256 ? -11.507 -8.687 17.678 1.00 90.50 256 ASP A CA 1
ATOM 1978 C C . ASP A 1 256 ? -10.759 -8.899 18.996 1.00 90.50 256 ASP A C 1
ATOM 1980 O O . ASP A 1 256 ? -10.058 -8.005 19.476 1.00 90.50 256 ASP A O 1
ATOM 1984 N N . VAL A 1 257 ? -10.967 -10.061 19.616 1.00 90.62 257 VAL A N 1
ATOM 1985 C CA . VAL A 1 257 ? -10.454 -10.345 20.962 1.00 90.62 257 VAL A CA 1
ATOM 1986 C C . VAL A 1 257 ? -8.926 -10.387 20.977 1.00 90.62 257 VAL A C 1
ATOM 1988 O O . VAL A 1 257 ? -8.306 -9.833 21.886 1.00 90.62 257 VAL A O 1
ATOM 1991 N N . SER A 1 258 ? -8.309 -11.018 19.978 1.00 85.69 258 SER A N 1
ATOM 1992 C CA . SER A 1 258 ? -6.857 -11.201 19.901 1.00 85.69 258 SER A CA 1
ATOM 1993 C C . SER A 1 258 ? -6.089 -9.884 19.787 1.00 85.69 258 SER A C 1
ATOM 1995 O O . SER A 1 258 ? -5.085 -9.704 20.470 1.00 85.69 258 SER A O 1
ATOM 1997 N N . GLU A 1 259 ? -6.615 -8.925 19.022 1.00 81.56 259 GLU A N 1
ATOM 1998 C CA . GLU A 1 259 ? -6.042 -7.579 18.851 1.00 81.56 259 GLU A CA 1
ATOM 1999 C C . GLU A 1 259 ? -6.509 -6.598 19.952 1.00 81.56 259 GLU A C 1
ATOM 2001 O O . GLU A 1 259 ? -6.311 -5.378 19.874 1.00 81.56 259 GLU A O 1
ATOM 2006 N N . GLY A 1 260 ? -7.183 -7.112 20.987 1.00 88.94 260 GLY A N 1
ATOM 2007 C CA . GLY A 1 260 ? -7.670 -6.337 22.124 1.00 88.94 260 GLY A CA 1
ATOM 2008 C C . GLY A 1 260 ? -8.728 -5.301 21.764 1.00 88.94 260 GLY A C 1
ATOM 2009 O O . GLY A 1 260 ? -8.836 -4.275 22.438 1.00 88.94 260 GLY A O 1
ATOM 2010 N N . ILE A 1 261 ? -9.487 -5.518 20.688 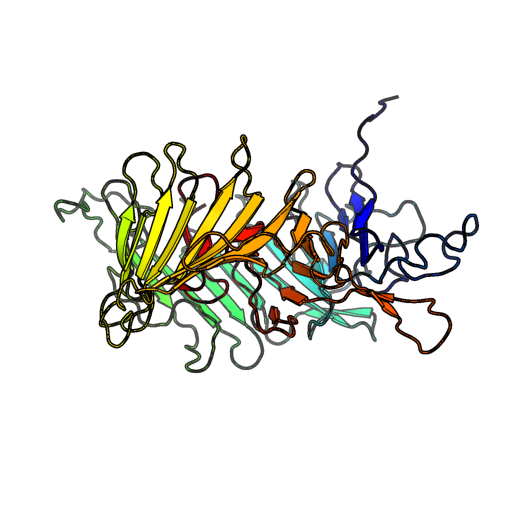1.00 90.19 261 ILE A N 1
ATOM 2011 C CA . ILE A 1 261 ? -10.556 -4.629 20.237 1.00 90.19 261 ILE A CA 1
ATOM 2012 C C . ILE A 1 261 ? -11.864 -5.073 20.878 1.00 90.19 261 ILE A C 1
ATOM 2014 O O . ILE A 1 261 ? -12.540 -5.985 20.404 1.00 90.19 261 ILE A O 1
ATOM 2018 N N . GLN A 1 262 ? -12.248 -4.373 21.942 1.00 94.00 262 GLN A N 1
ATOM 2019 C CA . GLN A 1 262 ? -13.484 -4.641 22.671 1.00 94.00 262 GLN A CA 1
ATOM 2020 C C . GLN A 1 262 ? -14.730 -4.176 21.911 1.00 94.00 262 GLN A C 1
ATOM 2022 O O . GLN A 1 262 ? -15.819 -4.703 22.127 1.00 94.00 262 GLN A O 1
ATOM 2027 N N . SER A 1 263 ? -14.605 -3.119 21.108 1.00 93.19 263 SER A N 1
ATOM 2028 C CA . SER A 1 263 ? -15.748 -2.502 20.436 1.00 93.19 263 SER A CA 1
ATOM 2029 C C . SER A 1 263 ? -15.304 -1.697 19.220 1.00 93.19 263 SER A C 1
ATOM 2031 O O . SER A 1 263 ? -14.518 -0.754 19.333 1.00 93.19 263 SER A O 1
ATOM 2033 N N . MET A 1 264 ? -15.860 -2.031 18.056 1.00 91.81 264 MET A N 1
ATOM 2034 C CA . MET A 1 264 ? -15.869 -1.190 16.864 1.00 91.81 264 MET A CA 1
ATOM 2035 C C . MET A 1 264 ? -17.275 -0.640 16.640 1.00 91.81 264 MET A C 1
ATOM 2037 O O . MET A 1 264 ? -18.237 -1.368 16.390 1.00 91.81 264 MET A O 1
ATOM 2041 N N . ILE A 1 265 ? -17.404 0.680 16.697 1.00 92.44 265 ILE A N 1
ATOM 2042 C CA . ILE A 1 265 ? -18.687 1.363 16.545 1.00 92.44 265 ILE A CA 1
ATOM 2043 C C . ILE A 1 265 ? -18.787 1.906 15.129 1.00 92.44 265 ILE A C 1
ATOM 2045 O O . ILE A 1 265 ? -18.014 2.780 14.746 1.00 92.44 265 ILE A O 1
ATOM 2049 N N . TRP A 1 266 ? -19.793 1.471 14.374 1.00 91.00 266 TRP A N 1
ATOM 2050 C CA . TRP A 1 266 ? -20.041 1.930 13.007 1.00 91.00 266 TRP A CA 1
ATOM 2051 C C . TRP A 1 266 ? -21.139 2.993 12.939 1.00 91.00 266 TRP A C 1
ATOM 2053 O O . TRP A 1 266 ? -22.099 3.021 13.717 1.00 91.00 266 TRP A O 1
ATOM 2063 N N . ARG A 1 267 ? -21.036 3.898 11.965 1.00 88.94 267 ARG A N 1
ATOM 2064 C CA . ARG A 1 267 ? -22.102 4.850 11.642 1.00 88.94 267 ARG A CA 1
ATOM 2065 C C . ARG A 1 267 ? -23.220 4.129 10.892 1.00 88.94 267 ARG A C 1
ATOM 2067 O O . ARG A 1 267 ? -23.017 3.622 9.795 1.00 88.94 267 ARG A O 1
ATOM 2074 N N . LYS A 1 268 ? -24.436 4.170 11.445 1.00 84.12 268 LYS A N 1
ATOM 2075 C CA . LYS A 1 268 ? -25.618 3.471 10.898 1.00 84.12 268 LYS A CA 1
ATOM 2076 C C . LYS A 1 268 ? -25.973 3.829 9.447 1.00 84.12 268 LYS A C 1
ATOM 2078 O O . LYS A 1 268 ? -26.587 3.023 8.764 1.00 84.12 268 LYS A O 1
ATOM 2083 N N . GLY A 1 269 ? -25.662 5.050 9.003 1.00 81.69 269 GLY A N 1
ATOM 2084 C CA . GLY A 1 269 ? -26.078 5.550 7.688 1.00 81.69 269 GLY A CA 1
ATOM 2085 C C . GLY A 1 269 ? -25.175 5.097 6.541 1.00 81.69 269 GLY A C 1
ATOM 2086 O O . GLY A 1 269 ? -25.664 4.588 5.540 1.00 81.69 269 GLY A O 1
ATOM 2087 N N . ASP A 1 270 ? -23.865 5.288 6.689 1.00 84.38 270 ASP A N 1
ATOM 2088 C CA . ASP A 1 270 ? -22.867 5.091 5.630 1.00 84.38 270 ASP A CA 1
ATOM 2089 C C . ASP A 1 270 ? -21.867 3.969 5.930 1.00 84.38 270 ASP A C 1
ATOM 2091 O O . ASP A 1 270 ? -20.916 3.779 5.171 1.00 84.38 270 ASP A O 1
ATOM 2095 N N . LYS A 1 271 ? -22.092 3.216 7.017 1.00 85.69 271 LYS A N 1
ATOM 2096 C CA . LYS A 1 271 ? -21.283 2.059 7.412 1.00 85.69 271 LYS A CA 1
ATOM 2097 C C . LYS A 1 271 ? -19.794 2.397 7.544 1.00 85.69 271 LYS A C 1
ATOM 2099 O O . LYS A 1 271 ? -18.941 1.573 7.244 1.00 85.69 271 LYS A O 1
ATOM 2104 N N . LYS A 1 272 ? -19.473 3.617 7.984 1.00 86.69 272 LYS A N 1
ATOM 2105 C CA . LYS A 1 272 ? -18.092 4.034 8.266 1.00 86.69 272 LYS A CA 1
ATOM 2106 C C . LYS A 1 272 ? -17.745 3.826 9.732 1.00 86.69 272 LYS A C 1
ATOM 2108 O O . LYS A 1 272 ? -18.577 4.098 10.602 1.00 86.69 272 LYS A O 1
ATOM 2113 N N . LEU A 1 273 ? -16.534 3.340 9.989 1.00 89.38 273 LEU A N 1
ATOM 2114 C CA . LEU A 1 273 ? -16.031 3.101 11.335 1.00 89.38 273 LEU A CA 1
ATOM 2115 C C . LEU A 1 273 ? -15.946 4.430 12.080 1.00 89.38 273 LEU A C 1
ATOM 2117 O O . LEU A 1 273 ? -15.333 5.370 11.603 1.00 89.38 273 LEU A O 1
ATOM 2121 N N . LYS A 1 274 ? -16.600 4.538 13.229 1.00 91.06 274 LYS A N 1
ATOM 2122 C CA . LYS A 1 274 ? -16.626 5.755 14.042 1.00 91.06 274 LYS A CA 1
ATOM 2123 C C . LYS A 1 274 ? -15.591 5.705 15.152 1.00 91.06 274 LYS A C 1
ATOM 2125 O O . LYS A 1 274 ? -14.990 6.727 15.451 1.00 91.06 274 LYS A O 1
ATOM 2130 N N . LYS A 1 275 ? -15.463 4.561 15.817 1.00 93.56 275 LYS A N 1
ATOM 2131 C CA . LYS A 1 275 ? -14.642 4.435 17.017 1.00 93.56 275 LYS A CA 1
ATOM 2132 C C . LYS A 1 275 ? -14.167 3.000 17.194 1.00 93.56 275 LYS A C 1
ATOM 2134 O O . LYS A 1 275 ? -14.949 2.088 16.941 1.00 93.56 275 LYS A O 1
ATOM 2139 N N . ILE A 1 276 ? -12.938 2.846 17.665 1.00 92.94 276 ILE A N 1
ATOM 2140 C CA . ILE A 1 276 ? -12.357 1.613 18.188 1.00 92.94 276 ILE A CA 1
ATOM 2141 C C . ILE A 1 276 ? -12.067 1.848 19.671 1.00 92.94 276 ILE A C 1
ATOM 2143 O O . ILE A 1 276 ? -11.453 2.856 20.027 1.00 92.94 276 ILE A O 1
ATOM 2147 N N . GLU A 1 277 ? -12.519 0.935 20.523 1.00 94.50 277 GLU A N 1
ATOM 2148 C CA . GLU A 1 277 ? -12.202 0.908 21.952 1.00 94.50 277 GLU A CA 1
ATOM 2149 C C . GLU A 1 277 ? -11.433 -0.369 22.285 1.00 94.50 277 GLU A C 1
ATOM 2151 O O . GLU A 1 277 ? -11.840 -1.470 21.896 1.00 94.50 277 GLU A O 1
ATOM 2156 N N . ARG A 1 278 ? -10.331 -0.212 23.019 1.00 93.06 278 ARG A N 1
ATOM 2157 C CA . ARG A 1 278 ? -9.482 -1.318 23.458 1.00 93.06 278 ARG A CA 1
ATOM 2158 C C . ARG A 1 278 ? -9.915 -1.898 24.794 1.00 93.06 278 ARG A C 1
ATOM 2160 O O . ARG A 1 278 ? -10.367 -1.168 25.687 1.00 93.06 278 ARG A O 1
ATOM 2167 N N . ASP A 1 279 ? -9.715 -3.201 24.949 1.00 92.69 279 ASP A N 1
ATOM 2168 C CA . ASP A 1 279 ? -9.779 -3.858 26.248 1.00 92.69 279 ASP A CA 1
ATOM 2169 C C . ASP A 1 279 ? -8.498 -3.627 27.075 1.00 92.69 279 ASP A C 1
ATOM 2171 O O . ASP A 1 279 ? -7.521 -3.027 26.628 1.00 92.69 279 ASP A O 1
ATOM 2175 N N . ASN A 1 280 ? -8.516 -4.105 28.319 1.00 92.31 280 ASN A N 1
ATOM 2176 C CA . ASN A 1 280 ? -7.367 -4.025 29.225 1.00 92.31 280 ASN A CA 1
ATOM 2177 C C . ASN A 1 280 ? -6.524 -5.308 29.255 1.00 92.31 280 ASN A C 1
ATOM 2179 O O . ASN A 1 280 ? -5.545 -5.353 29.995 1.00 92.31 280 ASN A O 1
ATOM 2183 N N . ALA A 1 281 ? -6.935 -6.364 28.552 1.00 88.62 281 ALA A N 1
ATOM 2184 C CA . ALA A 1 281 ? -6.272 -7.664 28.596 1.00 88.62 281 ALA A CA 1
ATOM 2185 C C . ALA A 1 281 ? -5.181 -7.761 27.523 1.00 88.62 281 ALA A C 1
ATOM 2187 O O . ALA A 1 281 ? -4.043 -8.089 27.845 1.00 88.62 281 ALA A O 1
ATOM 2188 N N . ASN A 1 282 ? -5.532 -7.411 26.287 1.00 86.31 282 ASN A N 1
ATOM 2189 C CA . ASN A 1 282 ? -4.694 -7.507 25.096 1.00 86.31 282 ASN A CA 1
ATOM 2190 C C . ASN A 1 282 ? -4.387 -6.115 24.506 1.00 86.31 282 ASN A C 1
ATOM 2192 O O . ASN A 1 282 ? -3.367 -5.942 23.849 1.00 86.31 282 ASN A O 1
ATOM 2196 N N . GLY A 1 283 ? -5.222 -5.102 24.782 1.00 86.00 283 GLY A N 1
ATOM 2197 C CA . GLY A 1 283 ? -5.092 -3.742 24.234 1.00 86.00 283 GLY A CA 1
ATOM 2198 C C . GLY A 1 283 ? -4.695 -2.648 25.237 1.00 86.00 283 GLY A C 1
ATOM 2199 O O . GLY A 1 283 ? -4.939 -1.471 24.977 1.00 86.00 283 GLY A O 1
ATOM 2200 N N . ALA A 1 284 ? -4.116 -3.000 26.393 1.00 88.56 284 ALA A N 1
ATOM 2201 C CA . ALA A 1 284 ? -3.968 -2.084 27.534 1.00 88.56 284 ALA A CA 1
ATOM 2202 C C . ALA A 1 284 ? -3.183 -0.788 27.237 1.00 88.56 284 ALA A C 1
ATOM 2204 O O . ALA A 1 284 ? -3.528 0.263 27.785 1.00 88.56 284 ALA A O 1
ATOM 2205 N N . ASP A 1 285 ? -2.161 -0.872 26.383 1.00 90.12 285 ASP A N 1
ATOM 2206 C CA . ASP A 1 285 ? -1.280 0.244 26.001 1.00 90.12 285 ASP A CA 1
ATOM 2207 C C . ASP A 1 285 ? -1.422 0.625 24.514 1.00 90.12 285 ASP A C 1
ATOM 2209 O O . ASP A 1 285 ? -0.628 1.391 23.972 1.00 90.12 285 ASP A O 1
ATOM 2213 N N . VAL A 1 286 ? -2.451 0.103 23.841 1.00 89.38 286 VAL A N 1
ATOM 2214 C CA . VAL A 1 286 ? -2.777 0.443 22.451 1.00 89.38 286 VAL A CA 1
ATOM 2215 C C . VAL A 1 286 ? -3.817 1.567 22.469 1.00 89.38 286 VAL A C 1
ATOM 2217 O O . VAL A 1 286 ? -4.752 1.495 23.263 1.00 89.38 286 VAL A O 1
ATOM 2220 N N . PRO A 1 287 ? -3.705 2.628 21.654 1.00 91.94 287 PRO A N 1
ATOM 2221 C CA . PRO A 1 287 ? -4.658 3.734 21.697 1.00 91.94 287 PRO A CA 1
ATOM 2222 C C . PRO A 1 287 ? -6.085 3.316 21.303 1.00 91.94 287 PRO A C 1
ATOM 2224 O O . PRO A 1 287 ? -6.300 2.437 20.460 1.00 91.94 287 PRO A O 1
ATOM 2227 N N . ASP A 1 288 ? -7.070 4.016 21.876 1.00 94.00 288 ASP A N 1
ATOM 2228 C CA . ASP A 1 288 ? -8.408 4.077 21.278 1.00 94.00 288 ASP A CA 1
ATOM 2229 C C . ASP A 1 288 ? -8.370 5.048 20.095 1.00 94.00 288 ASP A C 1
ATOM 2231 O O . ASP A 1 288 ? -7.673 6.066 20.131 1.00 94.00 288 ASP A O 1
ATOM 2235 N N . VAL A 1 289 ? -9.184 4.785 19.075 1.00 93.44 289 VAL A N 1
ATOM 2236 C CA . VAL A 1 289 ? -9.214 5.602 17.855 1.00 93.44 289 VAL A CA 1
ATOM 2237 C C . VAL A 1 289 ? -10.631 6.070 17.588 1.00 93.44 289 VAL A C 1
ATOM 2239 O O . VAL A 1 289 ? -11.581 5.295 17.678 1.00 93.44 289 VAL A O 1
ATOM 2242 N N . GLU A 1 290 ? -10.807 7.346 17.262 1.00 94.62 290 GLU A N 1
ATOM 2243 C CA . GLU A 1 290 ? -12.098 7.919 16.891 1.00 94.62 290 GLU A CA 1
ATOM 2244 C C . GLU A 1 290 ? -12.000 8.733 15.601 1.00 94.62 290 GLU A C 1
ATOM 2246 O O . GLU A 1 290 ? -11.065 9.497 15.377 1.00 94.62 290 GLU A O 1
ATOM 2251 N N . PHE A 1 291 ? -13.019 8.597 14.758 1.00 93.31 291 PHE A N 1
ATOM 2252 C CA . PHE A 1 291 ? -13.123 9.272 13.478 1.00 93.31 291 PHE A CA 1
ATOM 2253 C C . PHE A 1 291 ? -14.370 10.151 13.433 1.00 93.31 291 PHE A C 1
ATOM 2255 O O . PHE A 1 291 ? -15.500 9.711 13.682 1.00 93.31 291 PHE A O 1
ATOM 2262 N N . ILE A 1 292 ? -14.174 11.408 13.041 1.00 94.56 292 ILE A N 1
ATOM 2263 C CA . ILE A 1 292 ? -15.260 12.350 12.776 1.00 94.56 292 ILE A CA 1
ATOM 2264 C C . ILE A 1 292 ? -15.404 12.492 11.271 1.00 94.56 292 ILE A C 1
ATOM 2266 O O . ILE A 1 292 ? -14.424 12.659 10.549 1.00 94.56 292 ILE A O 1
ATOM 2270 N N . TYR A 1 293 ? -16.646 12.463 10.800 1.00 92.56 293 TYR A N 1
ATOM 2271 C CA . TYR A 1 293 ? -16.983 12.570 9.389 1.00 92.56 293 TYR A CA 1
ATOM 2272 C C . TYR A 1 293 ? -17.932 13.735 9.150 1.00 92.56 293 TYR A C 1
ATOM 2274 O O . TYR A 1 293 ? -18.788 14.042 9.984 1.00 92.56 293 TYR A O 1
ATOM 2282 N N . ASN A 1 294 ? -17.834 14.339 7.971 1.00 89.69 294 ASN A N 1
ATOM 2283 C CA . ASN A 1 294 ? -18.828 15.295 7.510 1.00 89.69 294 ASN A CA 1
ATOM 2284 C C . ASN A 1 294 ? -20.139 14.581 7.082 1.00 89.69 294 ASN A C 1
ATOM 2286 O O . ASN A 1 294 ? -20.193 13.347 6.999 1.00 89.69 294 ASN A O 1
ATOM 2290 N N . PRO A 1 295 ? -21.221 15.325 6.778 1.00 87.94 295 PRO A N 1
ATOM 2291 C CA . PRO A 1 295 ? -22.494 14.736 6.351 1.00 87.94 295 PRO A CA 1
ATOM 2292 C C . PRO A 1 295 ? -22.435 13.889 5.068 1.00 87.94 295 PRO A C 1
ATOM 2294 O O . PRO A 1 295 ? -23.325 13.071 4.857 1.00 87.94 295 PRO A O 1
ATOM 2297 N N . PHE A 1 296 ? -21.401 14.052 4.235 1.00 86.50 296 PHE A N 1
ATOM 2298 C CA . PHE A 1 296 ? -21.164 13.249 3.028 1.00 86.50 296 PHE A CA 1
ATOM 2299 C C . PHE A 1 296 ? -20.342 11.981 3.303 1.00 86.50 296 PHE A C 1
ATOM 2301 O O . PHE A 1 296 ? -19.994 11.252 2.378 1.00 86.50 296 PHE A O 1
ATOM 2308 N N . GLY A 1 297 ? -20.015 11.717 4.569 1.00 87.25 297 GLY A N 1
ATOM 2309 C CA . GLY A 1 297 ? -19.225 10.563 4.969 1.00 87.25 297 GLY A CA 1
ATOM 2310 C C . GLY A 1 297 ? -17.733 10.720 4.699 1.00 87.25 297 GLY A C 1
ATOM 2311 O O . GLY A 1 297 ? -17.013 9.736 4.757 1.00 87.25 297 GLY A O 1
ATOM 2312 N N . ILE A 1 298 ? -17.214 11.912 4.419 1.00 87.88 298 ILE A N 1
ATOM 2313 C CA . ILE A 1 298 ? -15.764 12.122 4.278 1.00 87.88 298 ILE A CA 1
ATOM 2314 C C . ILE A 1 298 ? -15.164 12.313 5.677 1.00 87.88 298 ILE A C 1
ATOM 2316 O O . ILE A 1 298 ? -15.731 13.068 6.473 1.00 87.88 298 ILE A O 1
ATOM 2320 N N . ARG A 1 299 ? -14.070 11.604 6.000 1.00 91.12 299 ARG A N 1
ATOM 2321 C CA . ARG A 1 299 ? -13.362 11.739 7.289 1.00 91.12 299 ARG A CA 1
ATOM 2322 C C . ARG A 1 299 ? -12.818 13.161 7.385 1.00 91.12 299 ARG A C 1
ATOM 2324 O O . ARG A 1 299 ? -12.235 13.622 6.431 1.00 91.12 299 ARG A O 1
ATOM 2331 N N . VAL A 1 300 ? -13.030 13.868 8.487 1.00 94.62 300 VAL A N 1
ATOM 2332 C CA . VAL A 1 300 ? -12.529 15.242 8.696 1.00 94.62 300 VAL A CA 1
ATOM 2333 C C . VAL A 1 300 ? -11.613 15.355 9.905 1.00 94.62 300 VAL A C 1
ATOM 2335 O O . VAL A 1 300 ? -10.802 16.275 9.951 1.00 94.62 300 VAL A O 1
ATOM 2338 N N . VAL A 1 301 ? -11.708 14.417 10.853 1.00 95.44 301 VAL A N 1
ATOM 2339 C CA . VAL A 1 301 ? -10.801 14.323 12.003 1.00 95.44 301 VAL A CA 1
ATOM 2340 C C . VAL A 1 301 ? -10.512 12.857 12.309 1.00 95.44 301 VAL A C 1
ATOM 2342 O O . VAL A 1 301 ? -11.429 12.029 12.270 1.00 95.44 301 VAL A O 1
ATOM 2345 N N . LYS A 1 302 ? -9.256 12.562 12.632 1.00 93.62 302 LYS A N 1
ATOM 2346 C CA . LYS A 1 302 ? -8.797 11.346 13.307 1.00 93.62 302 LYS A CA 1
ATOM 2347 C C . LYS A 1 302 ? -8.314 11.740 14.699 1.00 93.62 302 LYS A C 1
ATOM 2349 O O . LYS A 1 302 ? -7.632 12.751 14.833 1.00 93.62 302 LYS A O 1
ATOM 2354 N N . ILE A 1 303 ? -8.732 10.994 15.712 1.00 95.31 303 ILE A N 1
ATOM 2355 C CA . ILE A 1 303 ? -8.400 11.236 17.114 1.00 95.31 303 ILE A CA 1
ATOM 2356 C C . ILE A 1 303 ? -7.792 9.958 17.664 1.00 95.31 303 ILE A C 1
ATOM 2358 O O . ILE A 1 303 ? -8.476 8.937 17.738 1.00 95.31 303 ILE A O 1
ATOM 2362 N N . GLU A 1 304 ? -6.543 10.040 18.083 1.00 94.31 304 GLU A N 1
ATOM 2363 C CA . GLU A 1 304 ? -5.843 8.966 18.773 1.00 94.31 304 GLU A CA 1
ATOM 2364 C C . GLU A 1 304 ? -5.821 9.296 20.260 1.00 94.31 304 GLU A C 1
ATOM 2366 O O . GLU A 1 304 ? -5.464 10.407 20.662 1.00 94.31 304 GLU A O 1
ATOM 2371 N N . LYS A 1 305 ? -6.242 8.337 21.083 1.00 95.12 305 LYS A N 1
ATOM 2372 C CA . LYS A 1 305 ? -6.342 8.488 22.535 1.00 95.12 305 LYS A CA 1
ATOM 2373 C C . LYS A 1 305 ? -5.370 7.500 23.167 1.00 95.12 305 LYS A C 1
ATOM 2375 O O . LYS A 1 305 ? -5.763 6.351 23.399 1.00 95.12 305 LYS A O 1
ATOM 2380 N N . PRO A 1 306 ? -4.106 7.908 23.385 1.00 94.00 306 PRO A N 1
ATOM 2381 C CA . PRO A 1 306 ? -3.101 7.058 24.005 1.00 94.00 306 PRO A CA 1
ATOM 2382 C C . PRO A 1 306 ? -3.625 6.414 25.284 1.00 94.00 306 PRO A C 1
ATOM 2384 O O . PRO A 1 306 ? -4.385 7.027 26.032 1.00 94.00 306 PRO A O 1
ATOM 2387 N N . ARG A 1 307 ? -3.221 5.175 25.551 1.00 93.00 307 ARG A N 1
ATOM 2388 C CA . ARG A 1 307 ? -3.581 4.461 26.777 1.00 93.00 307 ARG A CA 1
ATOM 2389 C C . ARG A 1 307 ? -2.318 4.098 27.530 1.00 93.00 307 ARG A C 1
ATOM 2391 O O . ARG A 1 307 ? -1.301 3.784 26.926 1.00 93.00 307 ARG A O 1
ATOM 2398 N N . THR A 1 308 ? -2.387 4.172 28.852 1.00 91.69 308 THR A N 1
ATOM 2399 C CA . THR A 1 308 ? -1.358 3.610 29.732 1.00 91.69 308 THR A CA 1
ATOM 2400 C C . THR A 1 308 ? -2.045 2.734 30.762 1.00 91.69 308 THR A C 1
ATOM 2402 O O . THR A 1 308 ? -2.944 3.200 31.468 1.00 91.69 308 THR A O 1
ATOM 2405 N N . ALA A 1 309 ? -1.630 1.473 30.862 1.00 89.88 309 ALA A N 1
ATOM 2406 C CA . ALA A 1 309 ? -2.174 0.497 31.802 1.00 89.88 309 ALA A CA 1
ATOM 2407 C C . ALA A 1 309 ? -3.715 0.393 31.748 1.00 89.88 309 ALA A C 1
ATOM 2409 O O . ALA A 1 309 ? -4.391 0.327 32.778 1.00 89.88 309 ALA A O 1
ATOM 2410 N N . GLY A 1 310 ? -4.278 0.406 30.535 1.00 89.75 310 GLY A N 1
ATOM 2411 C CA . GLY A 1 310 ? -5.711 0.243 30.289 1.00 89.75 310 GLY A CA 1
ATOM 2412 C C . GLY A 1 310 ? -6.557 1.497 30.520 1.00 89.75 310 GLY A C 1
ATOM 2413 O O . GLY A 1 310 ? -7.781 1.424 30.437 1.00 89.75 310 GLY A O 1
ATOM 2414 N N . VAL A 1 311 ? -5.945 2.648 30.798 1.00 91.12 311 VAL A N 1
ATOM 2415 C CA . VAL A 1 311 ? -6.661 3.914 30.998 1.00 91.12 311 VAL A CA 1
ATOM 2416 C C . VAL A 1 311 ? -6.323 4.875 29.856 1.00 91.12 311 VAL A C 1
ATOM 2418 O O . VAL A 1 311 ? -5.143 5.191 29.682 1.00 91.12 311 VAL A O 1
ATOM 2421 N N . PRO A 1 312 ? -7.321 5.356 29.086 1.00 91.62 312 PRO A N 1
ATOM 2422 C CA . PRO A 1 312 ? -7.119 6.440 28.132 1.00 91.62 312 PRO A CA 1
ATOM 2423 C C . PRO A 1 312 ? -6.574 7.691 28.809 1.00 91.62 312 PRO A C 1
ATOM 2425 O O . PRO A 1 312 ? -7.039 8.085 29.883 1.00 91.62 312 PRO A O 1
ATOM 2428 N N . SER A 1 313 ? -5.596 8.307 28.156 1.00 93.25 313 SER A N 1
ATOM 2429 C CA . SER A 1 313 ? -4.993 9.565 28.558 1.00 93.25 313 SER A CA 1
ATOM 2430 C C . SER A 1 313 ? -6.040 10.675 28.609 1.00 93.25 313 SER A C 1
ATOM 2432 O O . SER A 1 313 ? -7.155 10.564 28.072 1.00 93.25 313 SER A O 1
ATOM 2434 N N . SER A 1 314 ? -5.703 11.755 29.307 1.00 92.12 314 SER A N 1
ATOM 2435 C CA . SER A 1 314 ? -6.596 12.908 29.367 1.00 92.12 314 SER A CA 1
ATOM 2436 C C . SER A 1 314 ? -6.759 13.525 27.967 1.00 92.12 314 SER A C 1
ATOM 2438 O O . SER A 1 314 ? -5.853 13.398 27.148 1.00 92.12 314 SER A O 1
ATOM 2440 N N . PRO A 1 315 ? -7.879 14.211 27.659 1.00 90.94 315 PRO A N 1
ATOM 2441 C CA . PRO A 1 315 ? -8.060 14.860 26.355 1.00 90.94 315 PRO A CA 1
ATOM 2442 C C . PRO A 1 315 ? -6.944 15.834 25.961 1.00 90.94 315 PRO A C 1
ATOM 2444 O O . PRO A 1 315 ? -6.779 16.096 24.771 1.00 90.94 315 PRO A O 1
ATOM 2447 N N . ASP A 1 316 ? -6.197 16.325 26.956 1.00 90.31 316 ASP A N 1
ATOM 2448 C CA . ASP A 1 316 ? -5.041 17.207 26.803 1.00 90.31 316 ASP A CA 1
ATOM 2449 C C . ASP A 1 316 ? -3.799 16.502 26.213 1.00 90.31 316 ASP A C 1
ATOM 2451 O O . ASP A 1 316 ? -2.815 17.153 25.870 1.00 90.31 316 ASP A O 1
ATOM 2455 N N . GLU A 1 317 ? -3.841 15.172 26.109 1.00 90.88 317 GLU A N 1
ATOM 2456 C CA . GLU A 1 317 ? -2.768 14.289 25.633 1.00 90.88 317 GLU A CA 1
ATOM 2457 C C . GLU A 1 317 ? -3.213 13.461 24.411 1.00 90.88 317 GLU A C 1
ATOM 2459 O O . GLU A 1 317 ? -2.584 12.459 24.070 1.00 90.88 317 GLU A O 1
ATOM 2464 N N . TRP A 1 318 ? -4.346 13.809 23.792 1.00 93.88 318 TRP A N 1
ATOM 2465 C CA . TRP A 1 318 ? -4.817 13.155 22.569 1.00 93.88 318 TRP A CA 1
ATOM 2466 C C . TRP A 1 318 ? -4.165 13.787 21.341 1.00 93.88 318 TRP A C 1
ATOM 2468 O O . TRP A 1 318 ? -3.988 15.005 21.284 1.00 93.88 318 TRP A O 1
ATOM 2478 N N . ASN A 1 319 ? -3.893 12.966 20.327 1.00 92.12 319 ASN A N 1
ATOM 2479 C CA . ASN A 1 319 ? -3.400 13.441 19.038 1.00 92.12 319 ASN A CA 1
ATOM 2480 C C . ASN A 1 319 ? -4.580 13.608 18.081 1.00 92.12 319 ASN A C 1
ATOM 2482 O O . ASN A 1 319 ? -5.410 12.704 17.940 1.00 92.12 319 ASN A O 1
ATOM 2486 N N . TYR A 1 320 ? -4.656 14.754 17.408 1.00 94.88 320 TYR A N 1
ATOM 2487 C CA . TYR A 1 320 ? -5.707 15.033 16.437 1.00 94.88 320 TYR A CA 1
ATOM 2488 C C . TYR A 1 320 ? -5.091 15.289 15.065 1.00 94.88 320 TYR A C 1
ATOM 2490 O O . TYR A 1 320 ? -4.306 16.217 14.902 1.00 94.88 320 TYR A O 1
ATOM 2498 N N . THR A 1 321 ? -5.527 14.542 14.054 1.00 94.62 321 THR A N 1
ATOM 2499 C CA . THR A 1 321 ? -5.238 14.861 12.651 1.00 94.62 321 THR A CA 1
ATOM 2500 C C . THR A 1 321 ? -6.495 15.411 11.993 1.00 94.62 321 THR A C 1
ATOM 2502 O O . THR A 1 321 ? -7.514 14.719 11.898 1.00 94.62 321 THR A O 1
ATOM 2505 N N . TYR A 1 322 ? -6.436 16.653 11.521 1.00 95.50 322 TYR A N 1
ATOM 2506 C CA . TYR A 1 322 ? -7.508 17.290 10.759 1.00 95.50 322 TYR A CA 1
ATOM 2507 C C . TYR A 1 322 ? -7.247 17.179 9.265 1.00 95.50 322 TYR A C 1
ATOM 2509 O O . TYR A 1 322 ? -6.132 17.398 8.803 1.00 95.50 322 TYR A O 1
ATOM 2517 N N . TYR A 1 323 ? -8.305 16.918 8.503 1.00 95.00 323 TYR A N 1
ATOM 2518 C CA . TYR A 1 323 ? -8.241 16.765 7.054 1.00 95.00 323 TYR A CA 1
ATOM 2519 C C . TYR A 1 323 ? -9.039 17.881 6.383 1.00 95.00 323 TYR A C 1
ATOM 2521 O O . TYR A 1 323 ? -10.248 18.025 6.600 1.00 95.00 323 TYR A O 1
ATOM 2529 N N . ALA A 1 324 ? -8.369 18.672 5.549 1.00 94.12 324 ALA A N 1
ATOM 2530 C CA . ALA A 1 324 ? -8.999 19.696 4.727 1.00 94.12 324 ALA A CA 1
ATOM 2531 C C . ALA A 1 324 ? -9.202 19.180 3.303 1.00 94.12 324 ALA A C 1
ATOM 2533 O O . ALA A 1 324 ? -8.296 18.606 2.704 1.00 94.12 324 ALA A O 1
ATOM 2534 N N . TYR A 1 325 ? -10.383 19.431 2.744 1.00 93.62 325 TYR A N 1
ATOM 2535 C CA . TYR A 1 325 ? -10.786 18.933 1.431 1.00 93.62 325 TYR A CA 1
ATOM 2536 C C . TYR A 1 325 ? -11.117 20.069 0.474 1.00 93.62 325 TYR A C 1
ATOM 2538 O O . TYR A 1 325 ? -11.550 21.147 0.890 1.00 93.62 325 TYR A O 1
ATOM 2546 N N . ASP A 1 326 ? -10.957 19.803 -0.818 1.00 90.50 326 ASP A N 1
ATOM 2547 C CA . ASP A 1 326 ? -11.530 20.642 -1.860 1.00 90.50 326 ASP A CA 1
ATOM 2548 C C . ASP A 1 326 ? -13.056 20.432 -1.977 1.00 90.50 326 ASP A C 1
ATOM 2550 O O . ASP A 1 326 ? -13.675 19.636 -1.264 1.00 90.50 326 ASP A O 1
ATOM 2554 N N . ALA A 1 327 ? -13.685 21.145 -2.913 1.00 86.69 327 ALA A N 1
ATOM 2555 C CA . ALA A 1 327 ? -15.123 21.033 -3.154 1.00 86.69 327 ALA A CA 1
ATOM 2556 C C . ALA A 1 327 ? -15.563 19.653 -3.690 1.00 86.69 327 ALA A C 1
ATOM 2558 O O . ALA A 1 327 ? -16.745 19.323 -3.590 1.00 86.69 327 ALA A O 1
ATOM 2559 N N . ASN A 1 328 ? -14.644 18.862 -4.253 1.00 86.94 328 ASN A N 1
ATOM 2560 C CA . ASN A 1 328 ? -14.909 17.527 -4.790 1.00 86.94 328 ASN A CA 1
ATOM 2561 C C . ASN A 1 328 ? -14.628 16.408 -3.773 1.00 86.94 328 ASN A C 1
ATOM 2563 O O . ASN A 1 328 ? -14.850 15.239 -4.084 1.00 86.94 328 ASN A O 1
ATOM 2567 N N . GLY A 1 329 ? -14.163 16.742 -2.566 1.00 87.38 329 GLY A N 1
ATOM 2568 C CA . GLY A 1 329 ? -13.831 15.762 -1.535 1.00 87.38 329 GLY A CA 1
ATOM 2569 C C . GLY A 1 329 ? -12.439 15.143 -1.680 1.00 87.38 329 GLY A C 1
ATOM 2570 O O . GLY A 1 329 ? -12.186 14.094 -1.090 1.00 87.38 329 GLY A O 1
ATOM 2571 N N . GLN A 1 330 ? -11.527 15.771 -2.426 1.00 89.50 330 GLN A N 1
ATOM 2572 C CA . GLN A 1 330 ? -10.111 15.394 -2.472 1.00 89.50 330 GLN A CA 1
ATOM 2573 C C . GLN A 1 330 ? -9.367 16.044 -1.299 1.00 89.50 330 GLN A C 1
ATOM 2575 O O . GLN A 1 330 ? -9.507 17.244 -1.066 1.00 89.50 330 GLN A O 1
ATOM 2580 N N . CYS A 1 331 ? -8.607 15.259 -0.527 1.00 92.00 331 CYS A N 1
ATOM 2581 C CA . CYS A 1 331 ? -7.868 15.770 0.633 1.00 92.00 331 CYS A CA 1
ATOM 2582 C C . CYS A 1 331 ? -6.737 16.679 0.157 1.00 92.00 331 CYS A C 1
ATOM 2584 O O . CYS A 1 331 ? -5.851 16.204 -0.545 1.00 92.00 331 CYS A O 1
ATOM 2586 N N . MET A 1 332 ? -6.751 17.952 0.533 1.00 93.88 332 MET A N 1
ATOM 2587 C CA . MET A 1 332 ? -5.776 18.959 0.112 1.00 93.88 332 MET A CA 1
ATOM 2588 C C . MET A 1 332 ? -4.696 19.211 1.157 1.00 93.88 332 MET A C 1
ATOM 2590 O O . MET A 1 332 ? -3.585 19.578 0.786 1.00 93.88 332 MET A O 1
ATOM 2594 N N . ALA A 1 333 ? -5.011 19.039 2.439 1.00 94.12 333 ALA A N 1
ATOM 2595 C CA . ALA A 1 333 ? -4.044 19.217 3.509 1.00 94.12 333 ALA A CA 1
ATOM 2596 C C . ALA A 1 333 ? -4.411 18.408 4.753 1.00 94.12 333 ALA A C 1
ATOM 2598 O O . ALA A 1 333 ? -5.596 18.187 5.023 1.00 94.12 333 ALA A O 1
ATOM 2599 N N . THR A 1 334 ? -3.390 18.028 5.512 1.00 94.62 334 THR A N 1
ATOM 2600 C CA . THR A 1 334 ? -3.512 17.451 6.850 1.00 94.62 334 THR A CA 1
ATOM 2601 C C . THR A 1 334 ? -2.889 18.399 7.869 1.00 94.62 334 THR A C 1
ATOM 2603 O O . THR A 1 334 ? -1.926 19.111 7.570 1.00 94.62 334 THR A O 1
ATOM 2606 N N . TYR A 1 335 ? -3.469 18.450 9.063 1.00 94.94 335 TYR A N 1
ATOM 2607 C CA . TYR A 1 335 ? -2.973 19.265 10.166 1.00 94.94 335 TYR A CA 1
ATOM 2608 C C . TYR A 1 335 ? -2.849 18.406 11.410 1.00 94.94 335 TYR A C 1
ATOM 2610 O O . TYR A 1 335 ? -3.822 17.745 11.780 1.00 94.94 335 TYR A O 1
ATOM 2618 N N . ASP A 1 336 ? -1.701 18.484 12.065 1.00 93.81 336 ASP A N 1
ATOM 2619 C CA . ASP A 1 336 ? -1.493 17.895 13.379 1.00 93.81 336 ASP A CA 1
ATOM 2620 C C . ASP A 1 336 ? -1.872 18.942 14.424 1.00 93.81 336 ASP A C 1
ATOM 2622 O O . ASP A 1 336 ? -1.409 20.086 14.392 1.00 93.81 336 ASP A O 1
ATOM 2626 N N . VAL A 1 337 ? -2.805 18.580 15.298 1.00 93.44 337 VAL A N 1
ATOM 2627 C CA . VAL A 1 337 ? -3.405 19.485 16.274 1.00 93.44 337 VAL A CA 1
ATOM 2628 C C . VAL A 1 337 ? -3.248 18.895 17.664 1.00 93.44 337 VAL A C 1
ATOM 2630 O O . VAL A 1 337 ? -3.685 17.775 17.930 1.00 93.44 337 VAL A O 1
ATOM 2633 N N . THR A 1 338 ? -2.688 19.697 18.561 1.00 89.81 338 THR A N 1
ATOM 2634 C CA . THR A 1 338 ? -2.584 19.398 19.988 1.00 89.81 338 THR A CA 1
ATOM 2635 C C . THR A 1 338 ? -3.541 20.320 20.723 1.00 89.81 338 THR A C 1
ATOM 2637 O O . THR A 1 338 ? -3.493 21.540 20.561 1.00 89.81 338 THR A O 1
ATOM 2640 N N . MET A 1 339 ? -4.435 19.759 21.528 1.00 88.31 339 MET A N 1
ATOM 2641 C CA . MET A 1 339 ? -5.333 20.542 22.374 1.00 88.31 339 MET A CA 1
ATOM 2642 C C . MET A 1 339 ? -4.969 20.252 23.813 1.00 88.31 339 MET A C 1
ATOM 2644 O O . MET A 1 339 ? -5.200 19.139 24.249 1.00 88.31 339 MET A O 1
ATOM 2648 N N . SER A 1 340 ? -4.406 21.217 24.536 1.00 84.38 340 SER A N 1
ATOM 2649 C CA . SER A 1 340 ? -4.068 21.047 25.951 1.00 84.38 340 SER A CA 1
ATOM 2650 C C . SER A 1 340 ? -4.379 22.314 26.745 1.00 84.38 340 SER A C 1
ATOM 2652 O O . SER A 1 340 ? -4.550 23.400 26.176 1.00 84.38 340 SER A O 1
ATOM 2654 N N . THR A 1 341 ? -4.485 22.199 28.073 1.00 82.06 341 THR A N 1
ATOM 2655 C CA . THR A 1 341 ? -4.822 23.332 28.945 1.00 82.06 341 THR A CA 1
ATOM 2656 C C . THR A 1 341 ? -3.835 24.501 28.772 1.00 82.06 341 THR A C 1
ATOM 2658 O O . THR A 1 341 ? -2.746 24.514 29.341 1.00 82.06 341 THR A O 1
ATOM 2661 N N . GLY A 1 342 ? -4.259 25.526 28.023 1.00 78.38 342 GLY A N 1
ATOM 2662 C CA . GLY A 1 342 ? -3.498 26.756 27.771 1.00 78.38 342 GLY A CA 1
ATOM 2663 C C . GLY A 1 342 ? -2.407 26.644 26.702 1.00 78.38 342 GLY A C 1
ATOM 2664 O O . GLY A 1 342 ? -1.610 27.568 26.581 1.00 78.38 342 GLY A O 1
ATOM 2665 N N . GLN A 1 343 ? -2.341 25.536 25.959 1.00 83.31 343 GLN A N 1
ATOM 2666 C CA . GLN A 1 343 ? -1.410 25.321 24.846 1.00 83.31 343 GLN A CA 1
ATOM 2667 C C . GLN A 1 343 ? -2.147 24.534 23.751 1.00 83.31 343 GLN A C 1
ATOM 2669 O O . GLN A 1 343 ? -2.074 23.307 23.666 1.00 83.31 343 GLN A O 1
ATOM 2674 N N . ASN A 1 344 ? -2.944 25.256 22.964 1.00 89.81 344 ASN A N 1
ATOM 2675 C CA . ASN A 1 344 ? -3.617 24.709 21.790 1.00 89.81 344 ASN A CA 1
ATOM 2676 C C . ASN A 1 344 ? -2.786 25.041 20.558 1.00 89.81 344 ASN A C 1
ATOM 2678 O O . ASN A 1 344 ? -2.600 26.218 20.262 1.00 89.81 344 ASN A O 1
ATOM 2682 N N . GLU A 1 345 ? -2.359 24.029 19.823 1.00 92.06 345 GLU A N 1
ATOM 2683 C CA . GLU A 1 345 ? -1.471 24.173 18.682 1.00 92.06 345 GLU A CA 1
ATOM 2684 C C . GLU A 1 345 ? -2.073 23.499 17.449 1.00 92.06 345 GLU A C 1
ATOM 2686 O O . GLU A 1 345 ? -2.650 22.418 17.547 1.00 92.06 345 GLU A O 1
ATOM 2691 N N . ALA A 1 346 ? -1.937 24.130 16.283 1.00 92.50 346 ALA A N 1
ATOM 2692 C CA . ALA A 1 346 ? -2.179 23.474 15.004 1.00 92.50 346 ALA A CA 1
ATOM 2693 C C . ALA A 1 346 ? -0.999 23.718 14.065 1.00 92.50 346 ALA A C 1
ATOM 2695 O O . ALA A 1 346 ? -0.627 24.867 13.801 1.00 92.50 346 ALA A O 1
ATOM 2696 N N . ILE A 1 347 ? -0.460 22.630 13.530 1.00 92.25 347 ILE A N 1
ATOM 2697 C CA . ILE A 1 347 ? 0.625 22.611 12.558 1.00 92.25 347 ILE A CA 1
ATOM 2698 C C . ILE A 1 347 ? 0.061 22.069 11.250 1.00 92.25 347 ILE A C 1
ATOM 2700 O O . ILE A 1 347 ? -0.576 21.019 11.218 1.00 92.25 347 ILE A O 1
ATOM 2704 N N . LEU A 1 348 ? 0.278 22.788 10.153 1.00 92.75 348 LEU A N 1
ATOM 2705 C CA . LEU A 1 348 ? 0.079 22.234 8.821 1.00 92.75 348 LEU A CA 1
ATOM 2706 C C . LEU A 1 348 ? 1.117 21.126 8.622 1.00 92.75 348 LEU A C 1
ATOM 2708 O O . LEU A 1 348 ? 2.308 21.404 8.614 1.00 92.75 348 LEU A O 1
ATOM 2712 N N . ALA A 1 349 ? 0.674 19.880 8.510 1.00 91.12 349 ALA A N 1
ATOM 2713 C CA . ALA A 1 349 ? 1.569 18.733 8.414 1.00 91.12 349 ALA A CA 1
ATOM 2714 C C . ALA A 1 349 ? 1.932 18.452 6.953 1.00 91.12 349 ALA A C 1
ATOM 2716 O O . ALA A 1 349 ? 3.106 18.326 6.592 1.00 91.12 349 ALA A O 1
ATOM 2717 N N . GLU A 1 350 ? 0.915 18.390 6.091 1.00 93.31 350 GLU A N 1
ATOM 2718 C CA . GLU A 1 350 ? 1.074 18.040 4.682 1.00 93.31 350 GLU A CA 1
ATOM 2719 C C . GLU A 1 350 ? 0.145 18.888 3.814 1.00 93.31 350 GLU A C 1
ATOM 2721 O O . GLU A 1 350 ? -1.021 19.097 4.143 1.00 93.31 350 GLU A O 1
ATOM 2726 N N . GLN A 1 351 ? 0.637 19.337 2.659 1.00 94.44 351 GLN A N 1
ATOM 2727 C CA . GLN A 1 351 ? -0.188 19.890 1.582 1.00 94.44 351 GLN A CA 1
ATOM 2728 C C . GLN A 1 351 ? -0.077 19.006 0.352 1.00 94.44 351 GLN A C 1
ATOM 2730 O O . GLN A 1 351 ? 0.985 18.908 -0.257 1.00 94.44 351 GLN A O 1
ATOM 2735 N N . HIS A 1 352 ? -1.168 18.365 -0.037 1.00 94.62 352 HIS A N 1
ATOM 2736 C CA . HIS A 1 352 ? -1.156 17.403 -1.128 1.00 94.62 352 HIS A CA 1
ATOM 2737 C C . HIS A 1 352 ? -1.057 18.083 -2.496 1.00 94.62 352 HIS A C 1
ATOM 2739 O O . HIS A 1 352 ? -1.651 19.132 -2.757 1.00 94.62 352 HIS A O 1
ATOM 2745 N N . ILE A 1 353 ? -0.331 17.430 -3.397 1.00 93.12 353 ILE A N 1
ATOM 2746 C CA . ILE A 1 353 ? -0.133 17.833 -4.783 1.00 93.12 353 ILE A CA 1
ATOM 2747 C C . ILE A 1 353 ? -0.832 16.798 -5.669 1.00 93.12 353 ILE A C 1
ATOM 2749 O O . ILE A 1 353 ? -0.608 15.592 -5.537 1.00 93.12 353 ILE A O 1
ATOM 2753 N N . TYR A 1 354 ? -1.668 17.270 -6.594 1.00 91.38 354 TYR A N 1
ATOM 2754 C CA . TYR A 1 354 ? -2.464 16.421 -7.481 1.00 91.38 354 TYR A CA 1
ATOM 2755 C C . TYR A 1 354 ? -2.182 16.682 -8.961 1.00 91.38 354 TYR A C 1
ATOM 2757 O O . TYR A 1 354 ? -1.972 17.819 -9.385 1.00 91.38 354 TYR A O 1
ATOM 2765 N N . GLY A 1 355 ? -2.246 15.605 -9.743 1.00 85.12 355 GLY A N 1
ATOM 2766 C CA . GLY A 1 355 ? -2.484 15.609 -11.185 1.00 85.12 355 GLY A CA 1
ATOM 2767 C C . GLY A 1 355 ? -3.850 14.982 -11.478 1.00 85.12 355 GLY A C 1
ATOM 2768 O O . GLY A 1 355 ? -4.878 15.492 -11.042 1.00 85.12 355 GLY A O 1
ATOM 2769 N N . SER A 1 356 ? -3.871 13.843 -12.179 1.00 81.75 356 SER A N 1
ATOM 2770 C CA . SER A 1 356 ? -5.065 12.980 -12.269 1.00 81.75 356 SER A CA 1
ATOM 2771 C C . SER A 1 356 ? -5.344 12.198 -10.978 1.00 81.75 356 SER A C 1
ATOM 2773 O O . SER A 1 356 ? -6.473 11.788 -10.732 1.00 81.75 356 SER A O 1
ATOM 2775 N N . SER A 1 357 ? -4.310 11.999 -10.167 1.00 86.94 357 SER A N 1
ATOM 2776 C CA . SER A 1 357 ? -4.309 11.371 -8.843 1.00 86.94 357 SER A CA 1
ATOM 2777 C C . SER A 1 357 ? -3.342 12.139 -7.936 1.00 86.94 357 SER A C 1
ATOM 2779 O O . SER A 1 357 ? -2.703 13.095 -8.394 1.00 86.94 357 SER A O 1
ATOM 2781 N N . ARG A 1 358 ? -3.236 11.764 -6.653 1.00 91.25 358 ARG A N 1
ATOM 2782 C CA . ARG A 1 358 ? -2.185 12.309 -5.781 1.00 91.25 358 ARG A CA 1
ATOM 2783 C C . ARG A 1 358 ? -0.830 11.929 -6.380 1.00 91.25 358 ARG A C 1
ATOM 2785 O O . ARG A 1 358 ? -0.653 10.791 -6.806 1.00 91.25 358 ARG A O 1
ATOM 2792 N N . ILE A 1 359 ? 0.065 12.906 -6.496 1.00 92.94 359 ILE A N 1
ATOM 2793 C CA . ILE A 1 359 ? 1.433 12.709 -7.007 1.00 92.94 359 ILE A CA 1
ATOM 2794 C C . ILE A 1 359 ? 2.486 12.952 -5.926 1.00 92.94 359 ILE A C 1
ATOM 2796 O O . ILE A 1 359 ? 3.673 12.734 -6.155 1.00 92.94 359 ILE A O 1
ATOM 2800 N N . GLY A 1 360 ? 2.075 13.476 -4.773 1.00 93.81 360 GLY A N 1
ATOM 2801 C CA . GLY A 1 360 ? 2.986 13.900 -3.730 1.00 93.81 360 GLY A CA 1
ATOM 2802 C C . GLY A 1 360 ? 2.360 14.893 -2.757 1.00 93.81 360 GLY A C 1
ATOM 2803 O O . GLY A 1 360 ? 1.153 15.137 -2.775 1.00 93.81 360 GLY A O 1
ATOM 2804 N N . MET A 1 361 ? 3.201 15.485 -1.916 1.00 93.88 361 MET A N 1
ATOM 2805 C CA . MET A 1 361 ? 2.822 16.486 -0.926 1.00 93.88 361 MET A CA 1
ATOM 2806 C C . MET A 1 361 ? 4.005 17.383 -0.565 1.00 93.88 361 MET A C 1
ATOM 2808 O O . MET A 1 361 ? 5.160 17.013 -0.742 1.00 93.88 361 MET A O 1
ATOM 2812 N N . LEU A 1 362 ? 3.730 18.570 -0.048 1.00 92.69 362 LEU A N 1
ATOM 2813 C CA . LEU A 1 362 ? 4.703 19.393 0.655 1.00 92.69 362 LEU A CA 1
ATOM 2814 C C . LEU A 1 362 ? 4.595 19.083 2.152 1.00 92.69 362 LEU A C 1
ATOM 2816 O O . LEU A 1 362 ? 3.519 19.269 2.717 1.00 92.69 362 LEU A O 1
ATOM 2820 N N . LYS A 1 363 ? 5.683 18.617 2.778 1.00 88.19 363 LYS A N 1
ATOM 2821 C CA . LYS A 1 363 ? 5.789 18.489 4.238 1.00 88.19 363 LYS A CA 1
ATOM 2822 C C . LYS A 1 363 ? 6.495 19.729 4.772 1.00 88.19 363 LYS A C 1
ATOM 2824 O O . LYS A 1 363 ? 7.719 19.812 4.737 1.00 88.19 363 LYS A O 1
ATOM 2829 N N . GLN A 1 364 ? 5.716 20.704 5.217 1.00 76.00 364 GLN A N 1
ATOM 2830 C CA . GLN A 1 364 ? 6.225 21.946 5.786 1.00 76.00 364 GLN A CA 1
ATOM 2831 C C . GLN A 1 364 ? 5.534 22.110 7.135 1.00 76.00 364 GLN A C 1
ATOM 2833 O O . GLN A 1 364 ? 4.341 22.375 7.139 1.00 76.00 364 GLN A O 1
ATOM 2838 N N . LYS A 1 365 ? 6.261 21.899 8.246 1.00 82.69 365 LYS A N 1
ATOM 2839 C CA . LYS A 1 365 ? 5.755 21.953 9.637 1.00 82.69 365 LYS A CA 1
ATOM 2840 C C . LYS A 1 365 ? 5.426 23.397 10.055 1.00 82.69 365 LYS A C 1
ATOM 2842 O O . LYS A 1 365 ? 5.997 23.939 11.001 1.00 82.69 365 LYS A O 1
ATOM 2847 N N . ASP A 1 366 ? 4.543 24.044 9.303 1.00 87.12 366 ASP A N 1
ATOM 2848 C CA . ASP A 1 366 ? 4.138 25.425 9.517 1.00 87.12 366 ASP A CA 1
ATOM 2849 C C . ASP A 1 366 ? 3.138 25.489 10.669 1.00 87.12 366 ASP A C 1
ATOM 2851 O O . ASP A 1 366 ? 2.001 25.025 10.565 1.00 87.12 366 ASP A O 1
ATOM 2855 N N . LEU A 1 367 ? 3.554 26.120 11.763 1.00 89.12 367 LEU A N 1
ATOM 2856 C CA . LEU A 1 367 ? 2.664 26.504 12.848 1.00 89.12 367 LEU A CA 1
ATOM 2857 C C . LEU A 1 367 ? 1.627 27.496 12.297 1.00 89.12 367 LEU A C 1
ATOM 2859 O O . LEU A 1 367 ? 1.996 28.531 11.737 1.00 89.12 367 LEU A O 1
ATOM 2863 N N . ILE A 1 368 ? 0.334 27.195 12.438 1.00 89.94 368 ILE A N 1
ATOM 2864 C CA . ILE A 1 368 ? -0.766 28.067 11.977 1.00 89.94 368 ILE A CA 1
ATOM 2865 C C . ILE A 1 368 ? -1.619 28.621 13.125 1.00 89.94 368 ILE A C 1
ATOM 2867 O O . ILE A 1 368 ? -2.321 29.622 12.950 1.00 89.94 368 ILE A O 1
ATOM 2871 N N . TYR A 1 369 ? -1.557 27.993 14.297 1.00 90.38 369 TYR A N 1
ATOM 2872 C CA . TYR A 1 369 ? -2.277 28.395 15.499 1.00 90.38 369 TYR A CA 1
ATOM 2873 C C . TYR A 1 369 ? -1.469 28.001 16.740 1.00 90.38 369 TYR A C 1
ATOM 2875 O O . TYR A 1 369 ? -0.995 26.872 16.797 1.00 90.38 369 TYR A O 1
ATOM 2883 N N . ASP A 1 370 ? -1.353 28.909 17.712 1.00 91.38 370 ASP A N 1
ATOM 2884 C CA . ASP A 1 370 ? -0.726 28.681 19.024 1.00 91.38 370 ASP A CA 1
ATOM 2885 C C . ASP A 1 370 ? -1.409 29.571 20.079 1.00 91.38 370 ASP A C 1
ATOM 2887 O O . ASP A 1 370 ? -1.224 30.790 20.099 1.00 91.38 370 ASP A O 1
ATOM 2891 N N . ASP A 1 371 ? -2.310 28.964 20.859 1.00 86.81 371 ASP A N 1
ATOM 2892 C CA . ASP A 1 371 ? -3.230 29.593 21.828 1.00 86.81 371 ASP A CA 1
ATOM 2893 C C . ASP A 1 371 ? -3.906 30.885 21.305 1.00 86.81 371 ASP A C 1
ATOM 2895 O O . ASP A 1 371 ? -4.274 31.808 22.034 1.00 86.81 371 ASP A O 1
ATOM 2899 N N . GLY A 1 372 ? -4.073 30.941 19.983 1.00 81.12 372 GLY A N 1
ATOM 2900 C CA . GLY A 1 372 ? -4.510 32.097 19.219 1.00 81.12 372 GLY A CA 1
ATOM 2901 C C . GLY A 1 372 ? -3.931 32.084 17.797 1.00 81.12 372 GLY A C 1
ATOM 2902 O O . GLY A 1 372 ? -3.024 31.311 17.484 1.00 81.12 372 GLY A O 1
ATOM 2903 N N . PRO A 1 373 ? -4.448 32.928 16.886 1.00 76.56 373 PRO A N 1
ATOM 2904 C CA . PRO A 1 373 ? -3.856 33.079 15.565 1.00 76.56 373 PRO A CA 1
ATOM 2905 C C . PRO A 1 373 ? -2.435 33.621 15.690 1.00 76.56 373 PRO A C 1
ATOM 2907 O O . PRO A 1 373 ? -2.219 34.650 16.338 1.00 76.56 373 PRO A O 1
ATOM 2910 N N . ILE A 1 374 ? -1.485 32.986 15.010 1.00 77.25 374 ILE A N 1
ATOM 2911 C CA . ILE A 1 374 ? -0.127 33.516 14.937 1.00 77.25 374 ILE A CA 1
ATOM 2912 C C . ILE A 1 374 ? -0.184 34.819 14.135 1.00 77.25 374 ILE A C 1
ATOM 2914 O O . ILE A 1 374 ? -0.674 34.822 12.997 1.00 77.25 374 ILE A O 1
ATOM 2918 N N . PRO A 1 375 ? 0.271 35.951 14.696 1.00 71.50 375 PRO A N 1
ATOM 2919 C CA . PRO A 1 375 ? 0.303 37.194 13.951 1.00 71.50 375 PRO A CA 1
ATOM 2920 C C . PRO A 1 375 ? 1.220 37.021 12.731 1.00 71.50 375 PRO A C 1
ATOM 2922 O O . PRO A 1 375 ? 2.304 36.447 12.859 1.00 71.50 375 PRO A O 1
ATOM 2925 N N . PRO A 1 376 ? 0.818 37.519 11.547 1.00 67.75 376 PRO A N 1
ATOM 2926 C CA . PRO A 1 376 ? 1.641 37.394 10.355 1.00 67.75 376 PRO A CA 1
ATOM 2927 C C . PRO A 1 376 ? 3.026 38.010 10.604 1.00 67.75 376 PRO A C 1
ATOM 2929 O O . PRO A 1 376 ? 3.132 38.993 11.352 1.00 67.75 376 PRO A O 1
ATOM 2932 N N . PRO A 1 377 ? 4.089 37.475 9.973 1.00 63.12 377 PRO A N 1
ATOM 2933 C CA . PRO A 1 377 ? 5.429 38.024 10.120 1.00 63.12 377 PRO A CA 1
ATOM 2934 C C . PRO A 1 377 ? 5.415 39.524 9.807 1.00 63.12 377 PRO A C 1
ATOM 2936 O O . PRO A 1 377 ? 4.730 39.979 8.885 1.00 63.12 377 PRO A O 1
ATOM 2939 N N . SER A 1 378 ? 6.155 40.310 10.596 1.00 59.00 378 SER A N 1
ATOM 2940 C CA . SER A 1 378 ? 6.207 41.763 10.428 1.00 59.00 378 SER A CA 1
ATOM 2941 C C . SER A 1 378 ? 6.559 42.118 8.976 1.00 59.00 378 SER A C 1
ATOM 2943 O O . SER A 1 378 ? 7.389 41.475 8.328 1.00 59.00 378 SER A O 1
ATOM 2945 N N . SER A 1 379 ? 5.894 43.142 8.437 1.00 57.72 379 SER A N 1
ATOM 2946 C CA . SER A 1 379 ? 5.844 43.485 7.006 1.00 57.72 379 SER A CA 1
ATOM 2947 C C . SER A 1 379 ? 7.198 43.732 6.316 1.00 57.72 379 SER A C 1
ATOM 2949 O O . SER A 1 379 ? 7.231 43.935 5.105 1.00 57.72 379 SER A O 1
ATOM 2951 N N . SER A 1 380 ? 8.322 43.702 7.039 1.00 56.44 380 SER A N 1
ATOM 2952 C CA . SER A 1 380 ? 9.675 43.705 6.471 1.00 56.44 380 SER A CA 1
ATOM 2953 C C . SER A 1 380 ? 10.109 42.368 5.850 1.00 56.44 380 SER A C 1
ATOM 2955 O O . SER A 1 380 ? 11.109 42.357 5.140 1.00 56.44 380 SER A O 1
ATOM 2957 N N . MET A 1 381 ? 9.380 41.265 6.079 1.00 56.59 381 MET A N 1
ATOM 2958 C CA . MET A 1 381 ? 9.677 39.928 5.522 1.00 56.59 381 MET A CA 1
ATOM 2959 C C . MET A 1 381 ? 8.578 39.371 4.597 1.00 56.59 381 MET A C 1
ATOM 2961 O O . MET A 1 381 ? 8.741 38.292 4.038 1.00 56.59 381 MET A O 1
ATOM 2965 N N . ALA A 1 382 ? 7.492 40.117 4.364 1.00 53.16 382 ALA A N 1
ATOM 2966 C CA . ALA A 1 382 ? 6.289 39.649 3.658 1.00 53.16 382 ALA A CA 1
ATOM 2967 C C . ALA A 1 382 ? 6.486 39.231 2.180 1.00 53.16 382 ALA A C 1
ATOM 2969 O O . ALA A 1 382 ? 5.562 38.704 1.572 1.00 53.16 382 ALA A O 1
ATOM 2970 N N . ASN A 1 383 ? 7.671 39.454 1.600 1.00 52.09 383 ASN A N 1
ATOM 2971 C CA . ASN A 1 383 ? 7.997 39.099 0.212 1.00 52.09 383 ASN A CA 1
ATOM 2972 C C . ASN A 1 383 ? 9.132 38.067 0.083 1.00 52.09 383 ASN A C 1
ATOM 2974 O O . ASN A 1 383 ? 9.590 37.808 -1.031 1.00 52.09 383 ASN A O 1
ATOM 2978 N N . MET A 1 384 ? 9.625 37.492 1.185 1.00 55.56 384 MET A N 1
ATOM 2979 C CA . MET A 1 384 ? 10.585 36.390 1.111 1.00 55.56 384 MET A CA 1
ATOM 2980 C C . MET A 1 384 ? 9.838 35.063 1.006 1.00 55.56 384 MET A C 1
ATOM 2982 O O . MET A 1 384 ? 9.417 34.496 2.006 1.00 55.56 384 MET A O 1
ATOM 2986 N N . TYR A 1 385 ? 9.710 34.547 -0.215 1.00 56.03 385 TYR A N 1
ATOM 2987 C CA . TYR A 1 385 ? 9.376 33.141 -0.426 1.00 56.03 385 TYR A CA 1
ATOM 2988 C C . TYR A 1 385 ? 10.632 32.304 -0.152 1.00 56.03 385 TYR A C 1
ATOM 2990 O O . TYR A 1 385 ? 11.485 32.159 -1.031 1.00 56.03 385 TYR A O 1
ATOM 2998 N N . SER A 1 386 ? 10.780 31.780 1.065 1.00 62.31 386 SER A N 1
ATOM 2999 C CA . SER A 1 386 ? 11.755 30.721 1.335 1.00 62.31 386 SER A CA 1
ATOM 3000 C C . SER A 1 386 ? 11.226 29.422 0.736 1.00 62.31 386 SER A C 1
ATOM 3002 O O . SER A 1 386 ? 10.202 28.915 1.172 1.00 62.31 386 SER A O 1
ATOM 3004 N N . ASN A 1 387 ? 11.899 28.906 -0.292 1.00 65.44 387 ASN A N 1
ATOM 3005 C CA . ASN A 1 387 ? 11.663 27.554 -0.788 1.00 65.44 387 ASN A CA 1
ATOM 3006 C C . ASN A 1 387 ? 12.836 26.700 -0.320 1.00 65.44 387 ASN A C 1
ATOM 3008 O O . ASN A 1 387 ? 13.930 26.824 -0.879 1.00 65.44 387 ASN A O 1
ATOM 3012 N N . TRP A 1 388 ? 12.627 25.874 0.700 1.00 76.31 388 TRP A N 1
ATOM 3013 C CA . TRP A 1 388 ? 13.624 24.895 1.106 1.00 76.31 388 TRP A CA 1
ATOM 3014 C C . TRP A 1 388 ? 13.511 23.680 0.187 1.00 76.31 388 TRP A C 1
ATOM 3016 O O . TRP A 1 388 ? 12.422 23.182 -0.091 1.00 76.31 388 TRP A O 1
ATOM 3026 N N . ALA A 1 389 ? 14.644 23.243 -0.355 1.00 85.31 389 ALA A N 1
ATOM 3027 C CA . ALA A 1 389 ? 14.694 21.978 -1.069 1.00 85.31 389 ALA A CA 1
ATOM 3028 C C . ALA A 1 389 ? 14.711 20.848 -0.038 1.00 85.31 389 ALA A C 1
ATOM 3030 O O . ALA A 1 389 ? 15.411 20.933 0.971 1.00 85.31 389 ALA A O 1
ATOM 3031 N N . GLY A 1 390 ? 14.001 19.768 -0.324 1.00 87.62 390 GLY A N 1
ATOM 3032 C CA . GLY A 1 390 ? 13.857 18.623 0.557 1.00 87.62 390 GLY A CA 1
ATOM 3033 C C . GLY A 1 390 ? 12.574 18.631 1.374 1.00 87.62 390 GLY A C 1
ATOM 3034 O O . GLY A 1 390 ? 12.502 17.837 2.296 1.00 87.62 390 GLY A O 1
ATOM 3035 N N . GLU A 1 391 ? 11.585 19.477 1.073 1.00 88.25 391 GLU A N 1
ATOM 3036 C CA . GLU A 1 391 ? 10.274 19.496 1.757 1.00 88.25 391 GLU A CA 1
ATOM 3037 C C . GLU A 1 391 ? 9.158 18.898 0.893 1.00 88.25 391 GLU A C 1
ATOM 3039 O O . GLU A 1 391 ? 8.213 18.295 1.403 1.00 88.25 391 GLU A O 1
ATOM 3044 N N . ARG A 1 392 ? 9.259 19.008 -0.439 1.00 92.38 392 ARG A N 1
ATOM 3045 C CA . ARG A 1 392 ? 8.318 18.324 -1.337 1.00 92.38 392 ARG A CA 1
ATOM 3046 C C . ARG A 1 392 ? 8.655 16.846 -1.373 1.00 92.38 392 ARG A C 1
ATOM 3048 O O . ARG A 1 392 ? 9.827 16.488 -1.408 1.00 92.38 392 ARG A O 1
ATOM 3055 N N . ARG A 1 393 ? 7.624 16.017 -1.375 1.00 92.75 393 ARG A N 1
ATOM 3056 C CA . ARG A 1 393 ? 7.650 14.562 -1.456 1.00 92.75 393 ARG A CA 1
ATOM 3057 C C . ARG A 1 393 ? 6.861 14.146 -2.694 1.00 92.75 393 ARG A C 1
ATOM 3059 O O . ARG A 1 393 ? 5.762 14.657 -2.890 1.00 92.75 393 ARG A O 1
ATOM 3066 N N . TYR A 1 394 ? 7.400 13.258 -3.517 1.00 95.12 394 TYR A N 1
ATOM 3067 C CA . TYR A 1 394 ? 6.741 12.697 -4.696 1.00 95.12 394 TYR A CA 1
ATOM 3068 C C . TYR A 1 394 ? 6.561 11.197 -4.516 1.00 95.12 394 TYR A C 1
ATOM 3070 O O . TYR A 1 394 ? 7.507 10.515 -4.132 1.00 95.12 394 TYR A O 1
ATOM 3078 N N . GLU A 1 395 ? 5.358 10.712 -4.801 1.00 95.19 395 GLU A N 1
ATOM 3079 C CA . GLU A 1 395 ? 4.984 9.299 -4.728 1.00 95.19 395 GLU A CA 1
ATOM 3080 C C . GLU A 1 395 ? 5.279 8.609 -6.058 1.00 95.19 395 GLU A C 1
ATOM 3082 O O . GLU A 1 395 ? 4.851 9.083 -7.115 1.00 95.19 395 GLU A O 1
ATOM 3087 N N . ILE A 1 396 ? 5.986 7.481 -6.004 1.00 95.00 396 ILE A N 1
ATOM 3088 C CA . ILE A 1 396 ? 6.220 6.608 -7.150 1.00 95.00 396 ILE A CA 1
ATOM 3089 C C . ILE A 1 396 ? 5.447 5.313 -6.922 1.00 95.00 396 ILE A C 1
ATOM 3091 O O . ILE A 1 396 ? 5.780 4.513 -6.043 1.00 95.00 396 ILE A O 1
ATOM 3095 N N . ASN A 1 397 ? 4.401 5.127 -7.725 1.00 93.38 397 ASN A N 1
ATOM 3096 C CA . ASN A 1 397 ? 3.442 4.047 -7.534 1.00 93.38 397 ASN A CA 1
ATOM 3097 C C . ASN A 1 397 ? 3.655 2.908 -8.532 1.00 93.38 397 ASN A C 1
ATOM 3099 O O . ASN A 1 397 ? 4.028 3.143 -9.688 1.00 93.38 397 ASN A O 1
ATOM 3103 N N . ASN A 1 398 ? 3.339 1.678 -8.125 1.00 91.81 398 ASN A N 1
ATOM 3104 C CA . ASN A 1 398 ? 3.221 0.572 -9.071 1.00 91.81 398 ASN A CA 1
ATOM 3105 C C . ASN A 1 398 ? 1.914 0.626 -9.885 1.00 91.81 398 ASN A C 1
ATOM 3107 O O . ASN A 1 398 ? 1.067 1.507 -9.736 1.00 91.81 398 ASN A O 1
ATOM 3111 N N . TYR A 1 399 ? 1.744 -0.370 -10.751 1.00 89.88 399 TYR A N 1
ATOM 3112 C CA . TYR A 1 399 ? 0.581 -0.552 -11.618 1.00 89.88 399 TYR A CA 1
ATOM 3113 C C . TYR A 1 399 ? -0.746 -0.824 -10.876 1.00 89.88 399 TYR A C 1
ATOM 3115 O O . TYR A 1 399 ? -1.803 -0.722 -11.498 1.00 89.88 399 TYR A O 1
ATOM 3123 N N . LEU A 1 400 ? -0.709 -1.153 -9.578 1.00 89.62 400 LEU A N 1
ATOM 3124 C CA . LEU A 1 400 ? -1.888 -1.292 -8.708 1.00 89.62 400 LEU A CA 1
ATOM 3125 C C . LEU A 1 400 ? -2.208 0.004 -7.948 1.00 89.62 400 LEU A C 1
ATOM 3127 O O . LEU A 1 400 ? -3.298 0.145 -7.404 1.00 89.62 400 LEU A O 1
ATOM 3131 N N . GLY A 1 401 ? -1.286 0.970 -7.950 1.00 90.44 401 GLY A N 1
ATOM 3132 C CA . GLY A 1 401 ? -1.402 2.207 -7.185 1.00 90.44 401 GLY A CA 1
ATOM 3133 C C . GLY A 1 401 ? -0.791 2.136 -5.786 1.00 90.44 401 GLY A C 1
ATOM 3134 O O . GLY A 1 401 ? -1.000 3.067 -5.014 1.00 90.44 401 GLY A O 1
ATOM 3135 N N . ASN A 1 402 ? -0.039 1.083 -5.451 1.00 91.38 402 ASN A N 1
ATOM 3136 C CA . ASN A 1 402 ? 0.725 1.034 -4.202 1.00 91.38 402 ASN A CA 1
ATOM 3137 C C . ASN A 1 402 ? 1.884 2.026 -4.273 1.00 91.38 402 ASN A C 1
ATOM 3139 O O . ASN A 1 402 ? 2.551 2.087 -5.307 1.00 91.38 402 ASN A O 1
ATOM 3143 N N . VAL A 1 403 ? 2.144 2.758 -3.191 1.00 94.12 403 VAL A N 1
ATOM 3144 C CA . VAL A 1 403 ? 3.306 3.650 -3.098 1.00 94.12 403 VAL A CA 1
ATOM 3145 C C . VAL A 1 403 ? 4.546 2.812 -2.799 1.00 94.12 403 VAL A C 1
ATOM 3147 O O . VAL A 1 403 ? 4.701 2.334 -1.687 1.00 94.12 403 VAL A O 1
ATOM 3150 N N . ASN A 1 404 ? 5.433 2.620 -3.776 1.00 94.56 404 ASN A N 1
ATOM 3151 C CA . ASN A 1 404 ? 6.643 1.809 -3.585 1.00 94.56 404 ASN A CA 1
ATOM 3152 C C . ASN A 1 404 ? 7.882 2.637 -3.248 1.00 94.56 404 ASN A C 1
ATOM 3154 O O . ASN A 1 404 ? 8.828 2.108 -2.672 1.00 94.56 404 ASN A O 1
ATOM 3158 N N . ALA A 1 405 ? 7.905 3.919 -3.617 1.00 94.75 405 ALA A N 1
ATOM 3159 C CA . ALA A 1 405 ? 8.979 4.829 -3.240 1.00 94.75 405 ALA A CA 1
ATOM 3160 C C . ALA A 1 405 ? 8.468 6.263 -3.075 1.00 94.75 405 ALA A C 1
ATOM 3162 O O . ALA A 1 405 ? 7.569 6.705 -3.794 1.00 94.75 405 ALA A O 1
ATOM 3163 N N . VAL A 1 406 ? 9.084 7.009 -2.158 1.00 94.56 406 VAL A N 1
ATOM 3164 C CA . VAL A 1 406 ? 8.831 8.436 -1.947 1.00 94.56 406 VAL A CA 1
ATOM 3165 C C . VAL A 1 406 ? 10.136 9.208 -2.045 1.00 94.56 406 VAL A C 1
ATOM 3167 O O . VAL A 1 406 ? 11.114 8.907 -1.359 1.00 94.56 406 VAL A O 1
ATOM 3170 N N . LEU A 1 407 ? 10.140 10.231 -2.895 1.00 94.12 407 LEU A N 1
ATOM 3171 C CA . LEU A 1 407 ? 11.318 11.034 -3.225 1.00 94.12 407 LEU A CA 1
ATOM 3172 C C . LEU A 1 407 ? 11.156 12.467 -2.768 1.00 94.12 407 LEU A C 1
ATOM 3174 O O . LEU A 1 407 ? 10.062 13.012 -2.855 1.00 94.12 407 LEU A O 1
ATOM 3178 N N . THR A 1 408 ? 12.239 13.128 -2.372 1.00 93.81 408 THR A N 1
ATOM 3179 C CA . THR A 1 408 ? 12.193 14.581 -2.167 1.00 93.81 408 THR A CA 1
ATOM 3180 C C . THR A 1 408 ? 12.346 15.361 -3.480 1.00 93.81 408 THR A C 1
ATOM 3182 O O . THR A 1 408 ? 12.750 14.804 -4.498 1.00 93.81 408 THR A O 1
ATOM 3185 N N . ASP A 1 409 ? 12.120 16.681 -3.481 1.00 93.06 409 ASP A N 1
ATOM 3186 C CA . ASP A 1 409 ? 12.517 17.561 -4.599 1.00 93.06 409 ASP A CA 1
ATOM 3187 C C . ASP A 1 409 ? 14.031 17.821 -4.699 1.00 93.06 409 ASP A C 1
ATOM 3189 O O . ASP A 1 409 ? 14.460 18.733 -5.405 1.00 93.06 409 ASP A O 1
ATOM 3193 N N . ARG A 1 410 ? 14.857 16.997 -4.046 1.00 92.56 410 ARG A N 1
ATOM 3194 C CA . ARG A 1 410 ? 16.315 17.016 -4.170 1.00 92.56 410 ARG A CA 1
ATOM 3195 C C . ARG A 1 410 ? 16.809 15.830 -4.982 1.00 92.56 410 ARG A C 1
ATOM 3197 O O . ARG A 1 410 ? 16.381 14.694 -4.800 1.00 92.56 410 ARG A O 1
ATOM 3204 N N . LYS A 1 411 ? 17.831 16.109 -5.783 1.00 91.50 411 LYS A N 1
ATOM 3205 C CA . LYS A 1 411 ? 18.730 15.112 -6.359 1.00 91.50 411 LYS A CA 1
ATOM 3206 C C . LYS A 1 411 ? 20.173 15.482 -6.033 1.00 91.50 411 LYS A C 1
ATOM 3208 O O . LYS A 1 411 ? 20.514 16.668 -5.992 1.00 91.50 411 LYS A O 1
ATOM 3213 N N . ILE A 1 412 ? 21.009 14.490 -5.772 1.00 91.00 412 ILE A N 1
ATOM 3214 C CA . ILE A 1 412 ? 22.392 14.664 -5.328 1.00 91.00 412 ILE A CA 1
ATOM 3215 C C . ILE A 1 412 ? 23.327 14.222 -6.455 1.00 91.00 412 ILE A C 1
ATOM 3217 O O . ILE A 1 412 ? 23.089 13.186 -7.071 1.00 91.00 412 ILE A O 1
ATOM 3221 N N . PRO A 1 413 ? 24.376 15.001 -6.768 1.00 89.81 413 PRO A N 1
ATOM 3222 C CA . PRO A 1 413 ? 25.366 14.594 -7.753 1.00 89.81 413 PRO A CA 1
ATOM 3223 C C . PRO A 1 413 ? 26.204 13.416 -7.237 1.00 89.81 413 PRO A C 1
ATOM 3225 O O . PRO A 1 413 ? 26.691 13.450 -6.110 1.00 89.81 413 PRO A O 1
ATOM 3228 N N . THR A 1 414 ? 26.449 12.412 -8.076 1.00 83.94 414 THR A N 1
ATOM 3229 C CA . THR A 1 414 ? 27.202 11.201 -7.683 1.00 83.94 414 THR A CA 1
ATOM 3230 C C . THR A 1 414 ? 28.726 11.359 -7.773 1.00 83.94 414 THR A C 1
ATOM 3232 O O . THR A 1 414 ? 29.478 10.454 -7.418 1.00 83.94 414 THR A O 1
ATOM 3235 N N . SER A 1 415 ? 29.217 12.512 -8.245 1.00 78.38 415 SER A N 1
ATOM 3236 C CA . SER A 1 415 ? 30.650 12.776 -8.439 1.00 78.38 415 SER A CA 1
ATOM 3237 C C . SER A 1 415 ? 31.062 14.165 -7.948 1.00 78.38 415 SER A C 1
ATOM 3239 O O . SER A 1 415 ? 30.298 15.130 -8.031 1.00 78.38 415 SER A O 1
ATOM 3241 N N . THR A 1 416 ? 32.304 14.282 -7.472 1.00 64.31 416 THR A N 1
ATOM 3242 C CA . THR A 1 416 ? 32.925 15.540 -7.041 1.00 64.31 416 THR A CA 1
ATOM 3243 C C . THR A 1 416 ? 33.562 16.255 -8.243 1.00 64.31 416 THR A C 1
ATOM 3245 O O . THR A 1 416 ? 34.746 16.122 -8.531 1.00 64.31 416 THR A O 1
ATOM 3248 N N . GLY A 1 417 ? 32.765 17.001 -9.008 1.00 70.56 417 GLY A N 1
ATOM 3249 C CA . GLY A 1 417 ? 33.209 17.688 -10.228 1.00 70.56 417 GLY A CA 1
ATOM 3250 C C . GLY A 1 417 ? 32.076 18.480 -10.876 1.00 70.56 417 GLY A C 1
ATOM 3251 O O . GLY A 1 417 ? 31.143 18.871 -10.182 1.00 70.56 417 GLY A O 1
ATOM 3252 N N . VAL A 1 418 ? 32.130 18.713 -12.195 1.00 73.12 418 VAL A N 1
ATOM 3253 C CA . VAL A 1 418 ? 30.926 19.125 -12.944 1.00 73.12 418 VAL A CA 1
ATOM 3254 C C . VAL A 1 418 ? 29.971 17.932 -12.925 1.00 73.12 418 VAL A C 1
ATOM 3256 O O . VAL A 1 418 ? 30.308 16.908 -13.525 1.00 73.12 418 VAL A O 1
ATOM 3259 N N . PRO A 1 419 ? 28.824 18.012 -12.230 1.00 71.00 419 PRO A N 1
ATOM 3260 C CA . PRO A 1 419 ? 27.960 16.857 -12.100 1.00 71.00 419 PRO A CA 1
ATOM 3261 C C . PRO A 1 419 ? 27.353 16.480 -13.442 1.00 71.00 419 PRO A C 1
ATOM 3263 O O . PRO A 1 419 ? 26.763 17.320 -14.118 1.00 71.00 419 PRO A O 1
ATOM 3266 N N . THR A 1 420 ? 27.496 15.214 -13.809 1.00 75.06 420 THR A N 1
ATOM 3267 C CA . THR A 1 420 ? 26.894 14.634 -15.019 1.00 75.06 420 THR A CA 1
ATOM 3268 C C . THR A 1 420 ? 25.864 13.559 -14.697 1.00 75.06 420 THR A C 1
ATOM 3270 O O . THR A 1 420 ? 25.122 13.163 -15.582 1.00 75.06 420 THR A O 1
ATOM 3273 N N . LEU A 1 421 ? 25.799 13.123 -13.436 1.00 85.12 421 LEU A N 1
ATOM 3274 C CA . LEU A 1 421 ? 24.919 12.066 -12.962 1.00 85.12 421 LEU A CA 1
ATOM 3275 C C . LEU A 1 421 ? 24.352 12.446 -11.592 1.00 85.12 421 LEU A C 1
ATOM 3277 O O . LEU A 1 421 ? 25.074 12.981 -10.742 1.00 85.12 421 LEU A O 1
ATOM 3281 N N . PHE A 1 422 ? 23.064 12.171 -11.399 1.00 91.25 422 PHE A N 1
ATOM 3282 C CA . PHE A 1 422 ? 22.317 12.526 -10.199 1.00 91.25 422 PHE A CA 1
ATOM 3283 C C . PHE A 1 422 ? 21.497 11.341 -9.688 1.00 91.25 422 PHE A C 1
ATOM 3285 O O . PHE A 1 422 ? 20.976 10.557 -10.476 1.00 91.25 422 PHE A O 1
ATOM 3292 N N . GLU A 1 423 ? 21.343 11.256 -8.374 1.00 92.50 423 GLU A N 1
ATOM 3293 C CA . GLU A 1 423 ? 20.450 10.319 -7.685 1.00 92.50 423 GLU A CA 1
ATOM 3294 C C . GLU A 1 423 ? 19.365 11.096 -6.954 1.00 92.50 423 GLU A C 1
ATOM 3296 O O . GLU A 1 423 ? 19.643 12.145 -6.364 1.00 92.50 423 GLU A O 1
ATOM 3301 N N . ALA A 1 424 ? 18.130 10.606 -6.994 1.00 93.75 424 ALA A N 1
ATOM 3302 C CA . ALA A 1 424 ? 17.054 11.178 -6.202 1.00 93.75 424 ALA A CA 1
ATOM 3303 C C . ALA A 1 424 ? 17.297 10.912 -4.710 1.00 93.75 424 ALA A C 1
ATOM 3305 O O . ALA A 1 424 ? 17.833 9.875 -4.327 1.00 93.75 424 ALA A O 1
ATOM 3306 N N . VAL A 1 425 ? 16.883 11.842 -3.851 1.00 93.00 425 VAL A N 1
ATOM 3307 C CA . VAL A 1 425 ? 16.879 11.587 -2.405 1.00 93.00 425 VAL A CA 1
ATOM 3308 C C . VAL A 1 425 ? 15.594 10.847 -2.053 1.00 93.00 425 VAL A C 1
ATOM 3310 O O . VAL A 1 425 ? 14.526 11.462 -2.012 1.00 93.00 425 VAL A O 1
ATOM 3313 N N . VAL A 1 426 ? 15.714 9.543 -1.817 1.00 93.00 426 VAL A N 1
ATOM 3314 C CA . VAL A 1 426 ? 14.633 8.661 -1.357 1.00 93.00 426 VAL A CA 1
ATOM 3315 C C . VAL A 1 426 ? 14.433 8.838 0.149 1.00 93.00 426 VAL A C 1
ATOM 3317 O O . VAL A 1 426 ? 15.414 8.898 0.885 1.00 93.00 426 VAL A O 1
ATOM 3320 N N . VAL A 1 427 ? 13.182 8.947 0.603 1.00 91.62 427 VAL A N 1
ATOM 3321 C CA . VAL A 1 427 ? 12.817 9.026 2.037 1.00 91.62 427 VAL A CA 1
ATOM 3322 C C . VAL A 1 427 ? 11.996 7.830 2.516 1.00 91.62 427 VAL A C 1
ATOM 3324 O O . VAL A 1 427 ? 11.884 7.597 3.713 1.00 91.62 427 VAL A O 1
ATOM 3327 N N . HIS A 1 428 ? 11.440 7.054 1.594 1.00 91.19 428 HIS A N 1
ATOM 3328 C CA . HIS A 1 428 ? 10.715 5.830 1.903 1.00 91.19 428 HIS A CA 1
ATOM 3329 C C . HIS A 1 428 ? 10.763 4.915 0.684 1.00 91.19 428 HIS A C 1
ATOM 3331 O O . HIS A 1 428 ? 10.636 5.401 -0.443 1.00 91.19 428 HIS A O 1
ATOM 3337 N N . ALA A 1 429 ? 10.947 3.619 0.901 1.00 92.88 429 ALA A N 1
ATOM 3338 C CA . ALA A 1 429 ? 10.743 2.605 -0.118 1.00 92.88 429 ALA A CA 1
ATOM 3339 C C . ALA A 1 429 ? 10.175 1.350 0.529 1.00 92.88 429 ALA A C 1
ATOM 3341 O O . ALA A 1 429 ? 10.623 0.965 1.602 1.00 92.88 429 ALA A O 1
ATOM 3342 N N . THR A 1 430 ? 9.205 0.720 -0.115 1.00 91.25 430 THR A N 1
ATOM 3343 C CA . THR A 1 430 ? 8.501 -0.413 0.476 1.00 91.25 430 THR A CA 1
ATOM 3344 C C . THR A 1 430 ? 7.944 -1.324 -0.612 1.00 91.25 430 THR A C 1
ATOM 3346 O O . THR A 1 430 ? 7.634 -0.874 -1.724 1.00 91.25 430 THR A O 1
ATOM 3349 N N . ASP A 1 431 ? 7.849 -2.612 -0.317 1.00 92.31 431 ASP A N 1
ATOM 3350 C CA . ASP A 1 431 ? 7.232 -3.617 -1.174 1.00 92.31 431 ASP A CA 1
ATOM 3351 C C . ASP A 1 431 ? 6.116 -4.344 -0.426 1.00 92.31 431 ASP A C 1
ATOM 3353 O O . ASP A 1 431 ? 6.113 -4.425 0.801 1.00 92.31 431 ASP A O 1
ATOM 3357 N N . TYR A 1 432 ? 5.147 -4.869 -1.171 1.00 90.25 432 TYR A N 1
ATOM 3358 C CA . TYR A 1 432 ? 3.925 -5.419 -0.589 1.00 90.25 432 TYR A CA 1
ATOM 3359 C C . TYR A 1 432 ? 3.651 -6.818 -1.101 1.00 90.25 432 TYR A C 1
ATOM 3361 O O . TYR A 1 432 ? 3.665 -7.059 -2.311 1.00 90.25 432 TYR A O 1
ATOM 3369 N N . PHE A 1 433 ? 3.283 -7.709 -0.185 1.00 88.31 433 PHE A N 1
ATOM 3370 C CA . PHE A 1 433 ? 2.642 -8.963 -0.527 1.00 88.31 433 PHE A CA 1
ATOM 3371 C C . PHE A 1 433 ? 1.332 -8.723 -1.269 1.00 88.31 433 PHE A C 1
ATOM 3373 O O . PHE A 1 433 ? 0.716 -7.647 -1.249 1.00 88.31 433 PHE A O 1
ATOM 3380 N N . THR A 1 434 ? 0.867 -9.786 -1.914 1.00 81.44 434 THR A N 1
ATOM 3381 C CA . THR A 1 434 ? -0.510 -9.850 -2.382 1.00 81.44 434 THR A CA 1
ATOM 3382 C C . THR A 1 434 ? -1.453 -9.582 -1.204 1.00 81.44 434 THR A C 1
ATOM 3384 O O . THR A 1 434 ? -1.226 -10.068 -0.104 1.00 81.44 434 THR A O 1
ATOM 3387 N N . PHE A 1 435 ? -2.468 -8.737 -1.430 1.00 82.19 435 PHE A N 1
ATOM 3388 C CA . PHE A 1 435 ? -3.390 -8.189 -0.412 1.00 82.19 435 PHE A CA 1
ATOM 3389 C C . PHE A 1 435 ? -2.835 -7.118 0.546 1.00 82.19 435 PHE A C 1
ATOM 3391 O O . PHE A 1 435 ? -3.571 -6.640 1.406 1.00 82.19 435 PHE A O 1
ATOM 3398 N N . GLY A 1 436 ? -1.610 -6.633 0.327 1.00 84.12 436 GLY A N 1
ATOM 3399 C CA . GLY A 1 436 ? -1.182 -5.322 0.824 1.00 84.12 436 GLY A CA 1
ATOM 3400 C C . GLY A 1 436 ? -0.435 -5.297 2.148 1.00 84.12 436 GLY A C 1
ATOM 3401 O O . GLY A 1 436 ? -0.090 -4.208 2.595 1.00 84.12 436 GLY A O 1
ATOM 3402 N N . MET A 1 437 ? -0.142 -6.452 2.750 1.00 82.88 437 MET A N 1
ATOM 3403 C CA . MET A 1 437 ? 0.831 -6.515 3.844 1.00 82.88 437 MET A CA 1
ATOM 3404 C C . MET A 1 437 ? 2.215 -6.111 3.324 1.00 82.88 437 MET A C 1
ATOM 3406 O O . MET A 1 437 ? 2.611 -6.514 2.230 1.00 82.88 437 MET A O 1
ATOM 3410 N N . VAL A 1 438 ? 2.944 -5.317 4.101 1.00 85.56 438 VAL A N 1
ATOM 3411 C CA . VAL A 1 438 ? 4.339 -4.968 3.805 1.00 85.56 438 VAL A CA 1
ATOM 3412 C C . VAL A 1 438 ? 5.204 -6.230 3.866 1.00 85.56 438 VAL A C 1
ATOM 3414 O O . VAL A 1 438 ? 5.069 -7.032 4.786 1.00 85.56 438 VAL A O 1
ATOM 3417 N N . MET A 1 439 ? 6.072 -6.428 2.875 1.00 87.19 439 MET A N 1
ATOM 3418 C CA . MET A 1 439 ? 7.000 -7.559 2.866 1.00 87.19 439 MET A CA 1
ATOM 3419 C C . MET A 1 439 ? 8.119 -7.343 3.904 1.00 87.19 439 MET A C 1
ATOM 3421 O O . MET A 1 439 ? 8.772 -6.295 3.856 1.00 87.19 439 MET A O 1
ATOM 3425 N N . PRO A 1 440 ? 8.388 -8.320 4.794 1.00 83.44 440 PRO A N 1
ATOM 3426 C CA . PRO A 1 440 ? 9.530 -8.292 5.706 1.00 83.44 440 PRO A CA 1
ATOM 3427 C C . PRO A 1 440 ? 10.841 -7.985 4.982 1.00 83.44 440 PRO A C 1
ATOM 3429 O O . PRO A 1 440 ? 11.027 -8.406 3.843 1.00 83.44 440 PRO A O 1
ATOM 3432 N N . ASP A 1 441 ? 11.719 -7.202 5.614 1.00 83.75 441 ASP A N 1
ATOM 3433 C CA . ASP A 1 441 ? 13.015 -6.751 5.070 1.00 83.75 441 ASP A CA 1
ATOM 3434 C C . ASP A 1 441 ? 12.975 -6.046 3.699 1.00 83.75 441 ASP A C 1
ATOM 3436 O O . ASP A 1 441 ? 14.008 -5.744 3.090 1.00 83.75 441 ASP A O 1
ATOM 3440 N N . ARG A 1 442 ? 11.774 -5.702 3.231 1.00 89.44 442 ARG A N 1
ATOM 3441 C CA . ARG A 1 442 ? 11.529 -4.909 2.025 1.00 89.44 442 ARG A CA 1
ATOM 3442 C C . ARG A 1 442 ? 10.753 -3.636 2.353 1.00 89.44 442 ARG A C 1
ATOM 3444 O O . ARG A 1 442 ? 9.970 -3.157 1.539 1.00 89.44 442 ARG A O 1
ATOM 3451 N N . ASP A 1 443 ? 11.016 -3.078 3.532 1.00 86.75 443 ASP A N 1
ATOM 3452 C CA . ASP A 1 443 ? 10.541 -1.778 3.998 1.00 86.75 443 ASP A CA 1
ATOM 3453 C C . ASP A 1 443 ? 11.721 -0.963 4.521 1.00 86.75 443 ASP A C 1
ATOM 3455 O O . ASP A 1 443 ? 12.445 -1.384 5.423 1.00 86.75 443 ASP A O 1
ATOM 3459 N N . LEU A 1 444 ? 11.955 0.195 3.917 1.00 84.44 444 LEU A N 1
ATOM 3460 C CA . LEU A 1 444 ? 13.109 1.033 4.192 1.00 84.44 444 LEU A CA 1
ATOM 3461 C C . LEU A 1 444 ? 12.645 2.456 4.508 1.00 84.44 444 LEU A C 1
ATOM 3463 O O . LEU A 1 444 ? 12.368 3.248 3.594 1.00 84.44 444 LEU A O 1
ATOM 3467 N N . PRO A 1 445 ? 12.582 2.823 5.801 1.00 74.25 445 PRO A N 1
ATOM 3468 C CA . PRO A 1 445 ? 12.475 4.216 6.183 1.00 74.25 445 PRO A CA 1
ATOM 3469 C C . PRO A 1 445 ? 13.822 4.895 5.916 1.00 74.25 445 PRO A C 1
ATOM 3471 O O . PRO A 1 445 ? 14.859 4.514 6.459 1.00 74.25 445 PRO A O 1
ATOM 3474 N N . PHE A 1 446 ? 13.811 5.921 5.071 1.00 69.19 446 PHE A N 1
ATOM 3475 C CA . PHE A 1 446 ? 14.990 6.742 4.784 1.00 69.19 446 PHE A CA 1
ATOM 3476 C C . PHE A 1 446 ? 14.817 8.188 5.254 1.00 69.19 446 PHE A C 1
ATOM 3478 O O . PHE A 1 446 ? 15.686 9.020 4.983 1.00 69.19 446 PHE A O 1
ATOM 3485 N N . ASP A 1 447 ? 13.707 8.519 5.922 1.00 71.00 447 ASP A N 1
ATOM 3486 C CA . ASP A 1 447 ? 13.480 9.884 6.377 1.00 71.00 447 ASP A CA 1
ATOM 3487 C C . ASP A 1 447 ? 14.442 10.206 7.541 1.00 71.00 447 ASP A C 1
ATOM 3489 O O . ASP A 1 447 ? 14.377 9.565 8.595 1.00 71.00 447 ASP A O 1
ATOM 3493 N N . PRO A 1 448 ? 15.365 11.175 7.373 1.00 61.91 448 PRO A N 1
ATOM 3494 C CA . PRO A 1 448 ? 16.322 11.542 8.413 1.00 61.91 448 PRO A CA 1
ATOM 3495 C C . PRO A 1 448 ? 15.655 12.121 9.666 1.00 61.91 448 PRO A C 1
ATOM 3497 O O . PRO A 1 448 ? 16.295 12.148 10.718 1.00 61.91 448 PRO A O 1
ATOM 3500 N N . ASP A 1 449 ? 14.401 12.569 9.562 1.00 65.50 449 ASP A N 1
ATOM 3501 C CA . ASP A 1 449 ? 13.624 13.086 10.685 1.00 65.50 449 ASP A CA 1
ATOM 3502 C C . ASP A 1 449 ? 12.904 11.966 11.463 1.00 65.50 449 ASP A C 1
ATOM 3504 O O . ASP A 1 449 ? 12.293 12.237 12.495 1.00 65.50 449 ASP A O 1
ATOM 3508 N N . GLY A 1 450 ? 12.999 10.707 11.006 1.00 65.19 450 GLY A N 1
ATOM 3509 C CA . GLY A 1 450 ? 12.382 9.541 11.651 1.00 65.19 450 GLY A CA 1
ATOM 3510 C C . GLY A 1 450 ? 10.857 9.490 11.532 1.00 65.19 450 GLY A C 1
ATOM 3511 O O . GLY A 1 450 ? 10.218 8.707 12.227 1.00 65.19 450 GLY A O 1
ATOM 3512 N N . GLU A 1 451 ? 10.275 10.331 10.677 1.00 70.69 451 GLU A N 1
ATOM 3513 C CA . GLU A 1 451 ? 8.834 10.404 10.443 1.00 70.69 451 GLU A CA 1
ATOM 3514 C C . GLU A 1 451 ? 8.394 9.286 9.492 1.00 70.69 451 GLU A C 1
ATOM 3516 O O . GLU A 1 451 ? 8.889 9.187 8.365 1.00 70.69 451 GLU A O 1
ATOM 3521 N N . GLU A 1 452 ? 7.422 8.479 9.913 1.00 75.81 452 GLU A N 1
ATOM 3522 C CA . GLU A 1 452 ? 6.813 7.475 9.043 1.00 75.81 452 GLU A CA 1
ATOM 3523 C C . GLU A 1 452 ? 6.018 8.144 7.912 1.00 75.81 452 GLU A C 1
ATOM 3525 O O . GLU A 1 452 ? 5.379 9.195 8.067 1.00 75.81 452 GLU A O 1
ATOM 3530 N N . TYR A 1 453 ? 6.087 7.543 6.726 1.00 86.31 453 TYR A N 1
ATOM 3531 C CA . TYR A 1 453 ? 5.314 8.003 5.586 1.00 86.31 453 TYR A CA 1
ATOM 3532 C C . TYR A 1 453 ? 3.882 7.469 5.668 1.00 86.31 453 TYR A C 1
ATOM 3534 O O . TYR A 1 453 ? 3.660 6.293 5.910 1.00 86.31 453 TYR A O 1
ATOM 3542 N N . ARG A 1 454 ? 2.903 8.348 5.446 1.00 87.50 454 ARG A N 1
ATOM 3543 C CA . ARG A 1 454 ? 1.497 8.097 5.784 1.00 87.50 454 ARG A CA 1
ATOM 3544 C C . ARG A 1 454 ? 0.753 7.188 4.793 1.00 87.50 454 ARG A C 1
ATOM 3546 O O . ARG A 1 454 ? -0.267 6.606 5.154 1.00 87.50 454 ARG A O 1
ATOM 3553 N N . TYR A 1 455 ? 1.175 7.110 3.530 1.00 90.12 455 TYR A N 1
ATOM 3554 C CA . TYR A 1 455 ? 0.413 6.422 2.478 1.00 90.12 455 TYR A CA 1
ATOM 3555 C C . TYR A 1 455 ? 1.143 5.194 1.952 1.00 90.12 455 TYR A C 1
ATOM 3557 O O . TYR A 1 455 ? 2.362 5.171 1.882 1.00 90.12 455 TYR A O 1
ATOM 3565 N N . ALA A 1 456 ? 0.405 4.167 1.548 1.00 88.62 456 ALA A N 1
ATOM 3566 C CA . ALA A 1 456 ? 1.043 2.912 1.166 1.00 88.62 456 ALA A CA 1
ATOM 3567 C C . ALA A 1 456 ? 0.194 2.113 0.165 1.00 88.62 456 ALA A C 1
ATOM 3569 O O . ALA A 1 456 ? 0.103 2.482 -1.012 1.00 88.62 456 ALA A O 1
ATOM 3570 N N . TYR A 1 457 ? -0.450 1.034 0.608 1.00 87.50 457 TYR A N 1
ATOM 3571 C CA . TYR A 1 457 ? -1.182 0.111 -0.252 1.00 87.50 457 TYR A CA 1
ATOM 3572 C C . TYR A 1 457 ? -2.371 0.793 -0.949 1.00 87.50 457 TYR A C 1
ATOM 3574 O O . TYR A 1 457 ? -3.166 1.487 -0.314 1.00 87.50 457 TYR A O 1
ATOM 3582 N N . ASN A 1 458 ? -2.483 0.633 -2.273 1.00 87.69 458 ASN A N 1
ATOM 3583 C CA . ASN A 1 458 ? -3.440 1.336 -3.141 1.00 87.69 458 ASN A CA 1
ATOM 3584 C C . ASN A 1 458 ? -3.501 2.869 -2.921 1.00 87.69 458 ASN A C 1
ATOM 3586 O O . ASN A 1 458 ? -4.545 3.494 -3.131 1.00 87.69 458 ASN A O 1
ATOM 3590 N N . GLY A 1 459 ? -2.413 3.484 -2.443 1.00 88.31 459 GLY A N 1
ATOM 3591 C CA . GLY A 1 459 ? -2.349 4.912 -2.125 1.00 88.31 459 GLY A CA 1
ATOM 3592 C C . GLY A 1 459 ? -3.190 5.323 -0.910 1.00 88.31 459 GLY A C 1
ATOM 3593 O O . GLY A 1 459 ? -3.409 6.521 -0.694 1.00 88.31 459 GLY A O 1
ATOM 3594 N N . MET A 1 460 ? -3.678 4.356 -0.132 1.00 86.81 460 MET A N 1
ATOM 3595 C CA . MET A 1 460 ? -4.469 4.584 1.073 1.00 86.81 460 MET A CA 1
ATOM 3596 C C . MET A 1 460 ? -3.592 5.015 2.244 1.00 86.81 460 MET A C 1
ATOM 3598 O O . MET A 1 460 ? -2.397 4.729 2.285 1.00 86.81 460 MET A O 1
ATOM 3602 N N . GLU A 1 461 ? -4.209 5.731 3.179 1.00 87.94 461 GLU A N 1
ATOM 3603 C CA . GLU A 1 461 ? -3.577 6.154 4.426 1.00 87.94 461 GLU A CA 1
ATOM 3604 C C . GLU A 1 461 ? -3.419 4.963 5.371 1.00 87.94 461 GLU A C 1
ATOM 3606 O O . GLU A 1 461 ? -4.386 4.220 5.544 1.00 87.94 461 GLU A O 1
ATOM 3611 N N . GLN A 1 462 ? -2.246 4.805 5.975 1.00 85.19 462 GLN A N 1
ATOM 3612 C CA . GLN A 1 462 ? -1.985 3.848 7.044 1.00 85.19 462 GLN A CA 1
ATOM 3613 C C . GLN A 1 462 ? -2.582 4.334 8.370 1.00 85.19 462 GLN A C 1
ATOM 3615 O O . GLN A 1 462 ? -2.433 5.498 8.743 1.00 85.19 462 GLN A O 1
ATOM 3620 N N . ASP A 1 463 ? -3.231 3.425 9.093 1.00 82.56 463 ASP A N 1
ATOM 3621 C CA . ASP A 1 463 ? -3.692 3.642 10.468 1.00 82.56 463 ASP A CA 1
ATOM 3622 C C . ASP A 1 463 ? -2.922 2.701 11.410 1.00 82.56 463 ASP A C 1
ATOM 3624 O O . ASP A 1 463 ? -3.471 1.743 11.970 1.00 82.56 463 ASP A O 1
ATOM 3628 N N . ASN A 1 464 ? -1.618 2.946 11.544 1.00 81.31 464 ASN A N 1
ATOM 3629 C CA . ASN A 1 464 ? -0.690 2.107 12.310 1.00 81.31 464 ASN A CA 1
ATOM 3630 C C . ASN A 1 464 ? -1.117 1.938 13.778 1.00 81.31 464 ASN A C 1
ATOM 3632 O O . ASN A 1 464 ? -0.871 0.901 14.394 1.00 81.31 464 ASN A O 1
ATOM 3636 N N . GLU A 1 465 ? -1.837 2.915 14.324 1.00 82.12 465 GLU A N 1
ATOM 3637 C CA . GLU A 1 465 ? -2.405 2.890 15.668 1.00 82.12 465 GLU A CA 1
ATOM 3638 C C . GLU A 1 465 ? -3.470 1.791 15.882 1.00 82.12 465 GLU A C 1
ATOM 3640 O O . GLU A 1 465 ? -3.830 1.475 17.023 1.00 82.12 465 GLU A O 1
ATOM 3645 N N . VAL A 1 466 ? -4.004 1.207 14.800 1.00 79.19 466 VAL A N 1
ATOM 3646 C CA . VAL A 1 466 ? -5.060 0.192 14.876 1.00 79.19 466 VAL A CA 1
ATOM 3647 C C . VAL A 1 466 ? -4.521 -1.234 14.924 1.00 79.19 466 VAL A C 1
ATOM 3649 O O . VAL A 1 466 ? -5.033 -2.041 15.699 1.00 79.19 466 VAL A O 1
ATOM 3652 N N . SER A 1 467 ? -3.499 -1.572 14.148 1.00 72.06 467 SER A N 1
ATOM 3653 C CA . SER A 1 467 ? -3.004 -2.958 14.102 1.00 72.06 467 SER A CA 1
ATOM 3654 C C . SER A 1 467 ? -1.506 -3.061 13.817 1.00 72.06 467 SER A C 1
ATOM 3656 O O . SER A 1 467 ? -1.027 -4.086 13.327 1.00 72.06 467 SER A O 1
ATOM 3658 N N . GLY A 1 468 ? -0.760 -1.995 14.110 1.00 72.38 468 GLY A N 1
ATOM 3659 C CA . GLY A 1 468 ? 0.668 -1.890 13.831 1.00 72.38 468 GLY A CA 1
ATOM 3660 C C . GLY A 1 468 ? 0.975 -1.432 12.405 1.00 72.38 468 GLY A C 1
ATOM 3661 O O . GLY A 1 468 ? 0.079 -1.273 11.570 1.00 72.38 468 GLY A O 1
ATOM 3662 N N . ASN A 1 469 ? 2.264 -1.213 12.144 1.00 72.50 469 ASN A N 1
ATOM 3663 C CA . ASN A 1 469 ? 2.745 -0.643 10.891 1.00 72.50 469 ASN A CA 1
ATOM 3664 C C . ASN A 1 469 ? 2.392 -1.511 9.673 1.00 72.50 469 ASN A C 1
ATOM 3666 O O . ASN A 1 469 ? 2.634 -2.713 9.680 1.00 72.50 469 ASN A O 1
ATOM 3670 N N . GLY A 1 470 ? 1.811 -0.902 8.634 1.00 66.00 470 GLY A N 1
ATOM 3671 C CA . GLY A 1 470 ? 1.494 -1.592 7.373 1.00 66.00 470 GLY A CA 1
ATOM 3672 C C . GLY A 1 470 ? 0.310 -2.566 7.431 1.00 66.00 470 GLY A C 1
ATOM 3673 O O . GLY A 1 470 ? 0.051 -3.281 6.461 1.00 66.00 470 GLY A O 1
ATOM 3674 N N . ASN A 1 471 ? -0.432 -2.578 8.542 1.00 71.00 471 ASN A N 1
ATOM 3675 C CA . ASN A 1 471 ? -1.456 -3.593 8.799 1.00 71.00 471 ASN A CA 1
ATOM 3676 C C . ASN A 1 471 ? -2.894 -3.088 8.732 1.00 71.00 471 ASN A C 1
ATOM 3678 O O . ASN A 1 471 ? -3.838 -3.879 8.748 1.00 71.00 471 ASN A O 1
ATOM 3682 N N . SER A 1 472 ? -3.071 -1.771 8.676 1.00 75.25 472 SER A N 1
ATOM 3683 C CA . SER A 1 472 ? -4.378 -1.142 8.573 1.00 75.25 472 SER A CA 1
ATOM 3684 C C . SER A 1 472 ? -4.330 0.052 7.641 1.00 75.25 472 SER A C 1
ATOM 3686 O O . SER A 1 472 ? -3.401 0.858 7.689 1.00 75.25 472 SER A O 1
ATOM 3688 N N . TYR A 1 473 ? -5.366 0.176 6.820 1.00 78.31 473 TYR A N 1
ATOM 3689 C CA . TYR A 1 473 ? -5.530 1.232 5.844 1.00 78.31 473 TYR A CA 1
ATOM 3690 C C . TYR A 1 473 ? -6.949 1.809 5.885 1.00 78.31 473 TYR A C 1
ATOM 3692 O O . TYR A 1 473 ? -7.959 1.097 5.947 1.00 78.31 473 TYR A O 1
ATOM 3700 N N . THR A 1 474 ? -7.055 3.130 5.760 1.00 70.06 474 THR A N 1
ATOM 3701 C CA . THR A 1 474 ? -8.352 3.793 5.602 1.00 70.06 474 THR A CA 1
ATOM 3702 C C . THR A 1 474 ? -8.801 3.789 4.145 1.00 70.06 474 THR A C 1
ATOM 3704 O O . THR A 1 474 ? -8.144 4.373 3.281 1.00 70.06 474 THR A O 1
ATOM 3707 N N . THR A 1 475 ? -10.014 3.294 3.868 1.00 56.59 475 THR A N 1
ATOM 3708 C CA . THR A 1 475 ? -10.650 3.555 2.569 1.00 56.59 475 THR A CA 1
ATOM 3709 C C . THR A 1 475 ? -11.347 4.923 2.572 1.00 56.59 475 THR A C 1
ATOM 3711 O O . THR A 1 475 ? -12.296 5.203 3.314 1.00 56.59 475 THR A O 1
ATOM 3714 N N . GLY A 1 476 ? -10.872 5.825 1.713 1.00 44.44 476 GLY A N 1
ATOM 3715 C CA . GLY A 1 476 ? -11.392 7.192 1.623 1.00 44.44 476 GLY A CA 1
ATOM 3716 C C . GLY A 1 476 ? -12.832 7.289 1.100 1.00 44.44 476 GLY A C 1
ATOM 3717 O O . GLY A 1 476 ? -13.506 8.292 1.344 1.00 44.44 476 GLY A O 1
ATOM 3718 N N . SER A 1 477 ? -13.354 6.267 0.409 1.00 36.59 477 SER A N 1
ATOM 3719 C CA . SER A 1 477 ? -14.519 6.478 -0.471 1.00 36.59 477 SER A CA 1
ATOM 3720 C C . SER A 1 477 ? -15.639 5.439 -0.411 1.00 36.59 477 SER A C 1
ATOM 3722 O O . SER A 1 477 ? -16.717 5.735 -0.914 1.00 36.59 477 SER A O 1
ATOM 3724 N N . VAL A 1 478 ? -15.485 4.283 0.240 1.00 30.81 478 VAL A N 1
ATOM 3725 C CA . VAL A 1 478 ? -16.569 3.285 0.337 1.00 30.81 478 VAL A CA 1
ATOM 3726 C C . VAL A 1 478 ? -16.389 2.466 1.609 1.00 30.81 478 VAL A C 1
ATOM 3728 O O . VAL A 1 478 ? -15.422 1.736 1.661 1.00 30.81 478 VAL A O 1
ATOM 3731 N N . SER A 1 479 ? -17.295 2.616 2.588 1.00 31.27 479 SER A N 1
ATOM 3732 C CA . SER A 1 479 ? -17.674 1.746 3.739 1.00 31.27 479 SER A CA 1
ATOM 3733 C C . SER A 1 479 ? -16.777 0.594 4.264 1.00 31.27 479 SER A C 1
ATOM 3735 O O . SER A 1 479 ? -17.287 -0.262 4.980 1.00 31.27 479 SER A O 1
ATOM 3737 N N . LYS A 1 480 ? -15.493 0.501 3.932 1.00 42.56 480 LYS A N 1
ATOM 3738 C CA . LYS A 1 480 ? -14.610 -0.615 4.269 1.00 42.56 480 LYS A CA 1
ATOM 3739 C C . LYS A 1 480 ? -13.451 -0.053 5.089 1.00 42.56 480 LYS A C 1
ATOM 3741 O O . LYS A 1 480 ? -12.685 0.770 4.609 1.00 42.56 480 LYS A O 1
ATOM 3746 N N . TYR A 1 481 ? -13.354 -0.429 6.351 1.00 42.41 481 TYR A N 1
ATOM 3747 C CA . TYR A 1 481 ? -12.087 -0.305 7.063 1.00 42.41 481 TYR A CA 1
ATOM 3748 C C . TYR A 1 481 ? -11.232 -1.503 6.635 1.00 42.41 481 TYR A C 1
ATOM 3750 O O . TYR A 1 481 ? -11.780 -2.601 6.544 1.00 42.41 481 TYR A O 1
ATOM 3758 N N . HIS A 1 482 ? -9.968 -1.293 6.271 1.00 49.12 482 HIS A N 1
ATOM 3759 C CA . HIS A 1 482 ? -9.150 -2.317 5.623 1.00 49.12 482 HIS A CA 1
ATOM 3760 C C . HIS A 1 482 ? -8.024 -2.725 6.565 1.00 49.12 482 HIS A C 1
ATOM 3762 O O . HIS A 1 482 ? -7.034 -2.019 6.686 1.00 49.12 482 HIS A O 1
ATOM 3768 N N . LEU A 1 483 ? -8.175 -3.859 7.236 1.00 47.78 483 LEU A N 1
ATOM 3769 C CA . LEU A 1 483 ? -7.113 -4.459 8.043 1.00 47.78 483 LEU A CA 1
ATOM 3770 C C . LEU A 1 483 ? -6.385 -5.436 7.129 1.00 47.78 483 LEU A C 1
ATOM 3772 O O . LEU A 1 483 ? -6.988 -6.444 6.804 1.00 47.78 483 LEU A O 1
ATOM 3776 N N . SER A 1 484 ? -5.165 -5.175 6.660 1.00 45.38 484 SER A N 1
ATOM 3777 C CA . SER A 1 484 ? -4.491 -6.055 5.683 1.00 45.38 484 SER A CA 1
ATOM 3778 C C . SER A 1 484 ? -4.212 -7.457 6.236 1.00 45.38 484 SER A C 1
ATOM 3780 O O . SER A 1 484 ? -4.287 -8.417 5.474 1.00 45.38 484 SER A O 1
ATOM 3782 N N . LYS A 1 485 ? -4.059 -7.609 7.562 1.00 52.16 485 LYS A N 1
ATOM 3783 C CA . LYS A 1 485 ? -4.052 -8.927 8.234 1.00 52.16 485 LYS A CA 1
ATOM 3784 C C . LYS A 1 485 ? -5.347 -9.729 8.014 1.00 52.16 485 LYS A C 1
ATOM 3786 O O . LYS A 1 485 ? -5.337 -10.953 8.010 1.00 52.16 485 LYS A O 1
ATOM 3791 N N . ILE A 1 486 ? -6.473 -9.028 7.846 1.00 46.84 486 ILE A N 1
ATOM 3792 C CA . ILE A 1 486 ? -7.835 -9.579 7.722 1.00 46.84 486 ILE A CA 1
ATOM 3793 C C . ILE A 1 486 ? -8.377 -9.416 6.284 1.00 46.84 486 ILE A C 1
ATOM 3795 O O . ILE A 1 486 ? -9.332 -10.073 5.886 1.00 46.84 486 ILE A O 1
ATOM 3799 N N . GLN A 1 487 ? -7.797 -8.553 5.450 1.00 40.09 487 GLN A N 1
ATOM 3800 C CA . GLN A 1 487 ? -8.355 -8.180 4.149 1.00 40.09 487 GLN A CA 1
ATOM 3801 C C . GLN A 1 487 ? -8.354 -9.342 3.162 1.00 40.09 487 GLN A C 1
ATOM 3803 O O . GLN A 1 487 ? -9.188 -9.372 2.256 1.00 40.09 487 GLN A O 1
ATOM 3808 N N . GLU A 1 488 ? -7.523 -10.349 3.390 1.00 43.75 488 GLU A N 1
ATOM 3809 C CA . GLU A 1 488 ? -7.599 -11.631 2.698 1.00 43.75 488 GLU A CA 1
ATOM 3810 C C . GLU A 1 488 ? -9.020 -12.261 2.715 1.00 43.75 488 GLU A C 1
ATOM 3812 O O . GLU A 1 488 ? -9.306 -13.193 1.976 1.00 43.75 488 GLU A O 1
ATOM 3817 N N . ILE A 1 489 ? -9.967 -11.715 3.489 1.00 36.59 489 ILE A N 1
ATOM 3818 C CA . ILE A 1 489 ? -11.310 -12.246 3.724 1.00 36.59 489 ILE A CA 1
ATOM 3819 C C . ILE A 1 489 ? -12.451 -11.452 3.026 1.00 36.59 489 ILE A C 1
ATOM 3821 O O . ILE A 1 489 ? -13.578 -11.946 3.001 1.00 36.59 489 ILE A O 1
ATOM 3825 N N . ILE A 1 490 ? -12.237 -10.240 2.472 1.00 29.12 490 ILE A N 1
ATOM 3826 C CA . ILE A 1 490 ? -13.351 -9.276 2.205 1.00 29.12 490 ILE A CA 1
ATOM 3827 C C . ILE A 1 490 ? -13.616 -8.913 0.717 1.00 29.12 490 ILE A C 1
ATOM 3829 O O . ILE A 1 490 ? -14.446 -8.032 0.445 1.00 29.12 490 ILE A O 1
ATOM 3833 N N . ASP A 1 491 ? -13.003 -9.582 -0.263 1.00 25.67 491 ASP A N 1
ATOM 3834 C CA . ASP A 1 491 ? -13.313 -9.350 -1.694 1.00 25.67 491 ASP A CA 1
ATOM 3835 C C . ASP A 1 491 ? -14.068 -10.490 -2.392 1.00 25.67 491 ASP A C 1
ATOM 3837 O O . ASP A 1 491 ? -13.611 -11.654 -2.351 1.00 25.67 491 ASP A O 1
#

Secondary structure (DSSP, 8-state):
----SSPPP-EEEETTTT-EEEEEEE-TTS-EEEES-SSS-TTS-SS-TT-SSSSTT-TTTTTTSPBPSEEEEEE-STTS---SSS--SSPP-TTSTTTTSS----SS--SEEEEEETT-SSSEEEEEEEE-TT--EEEEEEEEEETTTTEEEEPGGGTT-EEEEE-TTS-EEEEEEE-STTS-EEEEEEEEETTSTT---B-TTT-PBPSS---S-EEEEEE-S---TT-----PPS-PPTT-EEE-TTS-EEEETTTTEEEEEEPTTT--EEEEEE-SSS-TTSPEEEEEE-TTS-EEEEEEE-EETTEEPPGGG-EEEEEEE-TTS-EEEEEEEEEE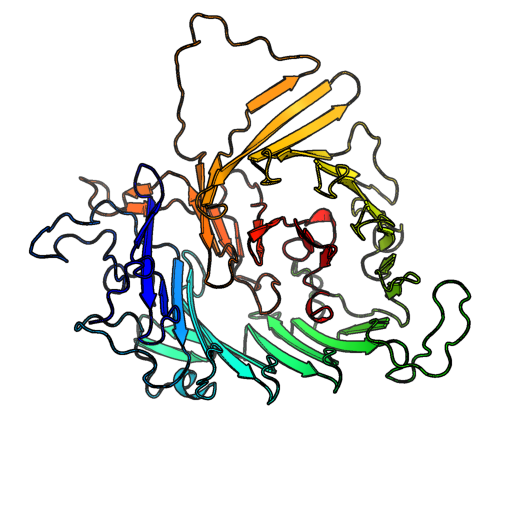TTEEEEEEEEEEEESSSEEEEE---EEEEESSBPPPPPTTSTT-----TT-EEEEEE-TT--EEEEEEEEEEESSSSS---EEEEEEEEEEE-TTSPEEEEEEEE--TT-PPPSB-GGGPEE-HHHHSTTSEEE-SSSS-EEEHHHHTT--

Radius of gyration: 24.78 Å; chains: 1; bounding box: 64×71×72 Å